Protein AF-A0A356NFK9-F1 (afdb_monomer)

Sequence (566 aa):
MHPDPRQSFTDQSNWTAARSSRLYGLDAWGQPYFSIGEQGHVMVRPRAEQGDCLDLVSLVQGLQARNLSLPLLIRFDDILEDRLARLHDAFGCAIAQYGYQGRYQGVFPIKCHQQRHVLEHVVRVGRRWNFGLEAGSKAELLIALALLDDPDALLVCNGYKDARYLETAILARRLGRRPLVVIEQAGEVDGLTACSRRLGMAPLMGVRAKLSVQGMGRWGSSSGDGAKFGLSAPDLLATVNTLREVGLLGELRLLHMHIGSQISDIAVLKEALQEMGQLYVQLAALGAPMGYLDVGGGLGVDYDGSCTATAASTNYSLQNYANDVVATIQECCQSRGVPMPTLVSESGRAVASHFSVLVFDVLSMGGVQEAAPAPQEGEPLLVRNLRELLATITPENLQEAWHDAVKFKDDALSAFRLGYLSLVDRGKAEQLYWACCRAIADHLAHQPQPIPADLQPITTALAATYYANFSIFRSAPDTWAIDQLFPVMPIHRLHESPQVLGTLADLTCDSDGKLNRFIDSGRHKSHLELHHLQPANSYWMGLFLAGAYQEIMGNLHNLFGRTNAV

Solvent-accessible surface area (backbone atoms only — not comparable to full-atom values): 29559 Å² total; per-residue (Å²): 132,83,83,69,101,70,78,57,91,73,68,75,91,74,46,36,32,72,53,43,31,60,73,70,29,33,77,47,42,27,56,72,36,39,48,66,37,94,83,7,29,33,28,38,15,42,48,30,94,85,36,69,76,42,54,50,56,63,49,51,54,56,39,40,77,70,75,46,64,75,32,33,35,44,56,35,66,50,28,36,51,45,36,51,48,53,55,52,49,27,40,49,51,26,32,62,73,71,65,52,86,40,52,75,41,44,27,42,33,38,84,34,52,76,53,63,70,60,46,53,47,50,46,63,68,25,50,87,59,34,34,19,37,26,16,60,35,63,68,46,41,54,52,45,66,73,65,61,78,59,59,79,18,45,33,40,37,43,60,82,73,53,65,68,44,50,45,51,40,32,53,40,37,75,73,54,42,43,37,33,44,36,42,36,49,64,75,51,54,59,53,50,48,53,44,18,63,76,70,73,49,72,50,41,26,24,39,25,49,43,46,86,57,63,34,68,68,98,34,19,66,46,18,18,92,79,21,92,58,32,22,46,73,70,43,45,53,48,41,52,50,52,28,48,75,73,72,47,31,80,36,34,26,32,43,33,37,49,48,29,63,50,46,17,45,60,67,63,50,50,56,43,42,47,55,49,24,49,51,51,50,51,45,41,73,74,64,28,69,44,56,35,38,29,58,28,38,19,59,39,55,45,42,31,34,45,57,30,66,39,92,43,14,15,54,61,51,71,52,54,53,26,35,51,55,47,52,44,40,46,53,44,20,60,81,70,76,45,82,60,39,34,39,28,37,29,40,27,52,51,33,30,16,71,24,23,36,40,35,28,38,50,80,49,75,47,68,80,61,46,68,64,70,82,90,63,90,86,61,54,69,54,43,46,52,40,52,54,48,51,76,65,71,44,89,89,44,47,70,60,51,48,54,49,40,54,48,42,43,54,51,41,54,48,35,36,76,72,67,76,40,53,73,67,53,43,50,48,30,54,19,26,38,38,27,37,47,47,55,47,50,57,50,53,65,73,46,96,62,81,80,54,79,91,55,51,59,50,65,61,71,66,34,28,38,33,35,28,49,49,49,42,52,32,60,39,27,50,38,73,77,68,66,48,57,45,41,68,47,66,36,50,61,31,39,52,71,56,79,36,50,24,30,41,30,31,71,54,95,49,86,76,30,51,52,51,62,32,61,43,70,76,49,70,35,60,53,44,80,33,64,82,86,48,96,92,52,89,48,45,36,34,39,35,56,46,40,34,41,16,77,80,66,29,41,59,65,92,67,46,69,84,66,51,71,87

Structure (mmCIF, N/CA/C/O backbone):
data_AF-A0A356NFK9-F1
#
_entry.id   AF-A0A356NFK9-F1
#
loop_
_atom_site.group_PDB
_atom_site.id
_atom_site.type_symbol
_atom_site.label_atom_id
_atom_site.label_alt_id
_atom_site.label_comp_id
_atom_site.label_asym_id
_atom_site.label_entity_id
_atom_site.label_seq_id
_atom_site.pdbx_PDB_ins_code
_atom_site.Cartn_x
_atom_site.Cartn_y
_atom_site.Cartn_z
_atom_site.occupancy
_atom_site.B_iso_or_equiv
_atom_site.auth_seq_id
_atom_site.auth_comp_id
_atom_site.auth_asym_id
_atom_site.auth_atom_id
_atom_site.pdbx_PDB_model_num
ATOM 1 N N . MET A 1 1 ? 19.912 -19.195 1.400 1.00 25.52 1 MET A N 1
ATOM 2 C CA . MET A 1 1 ? 20.812 -19.171 0.226 1.00 25.52 1 MET A CA 1
ATOM 3 C C . MET A 1 1 ? 20.330 -18.044 -0.665 1.00 25.52 1 MET A C 1
ATOM 5 O O . MET A 1 1 ? 19.266 -18.180 -1.248 1.00 25.52 1 MET A O 1
ATOM 9 N N . HIS A 1 2 ? 21.032 -16.911 -0.664 1.00 22.25 2 HIS A N 1
ATOM 10 C CA . HIS A 1 2 ? 20.700 -15.778 -1.528 1.00 22.25 2 HIS A CA 1
ATOM 11 C C . HIS A 1 2 ? 20.899 -16.180 -2.997 1.00 22.25 2 HIS A C 1
ATOM 13 O O . HIS A 1 2 ? 21.945 -16.763 -3.298 1.00 22.25 2 HIS A O 1
ATOM 19 N N . PRO A 1 3 ? 19.948 -15.906 -3.903 1.00 24.69 3 PRO A N 1
ATOM 20 C CA . PRO A 1 3 ? 20.233 -15.978 -5.323 1.00 24.69 3 PRO A CA 1
ATOM 21 C C . PRO A 1 3 ? 21.245 -14.881 -5.661 1.00 24.69 3 PRO A C 1
ATOM 23 O O . PRO A 1 3 ? 21.155 -13.745 -5.199 1.00 24.69 3 PRO A O 1
ATOM 26 N N . ASP A 1 4 ? 22.264 -15.275 -6.407 1.00 27.45 4 ASP A N 1
ATOM 27 C CA . ASP A 1 4 ? 23.335 -14.407 -6.859 1.00 27.45 4 ASP A CA 1
ATOM 28 C C . ASP A 1 4 ? 22.768 -13.377 -7.857 1.00 27.45 4 ASP A C 1
ATOM 30 O O . ASP A 1 4 ? 22.149 -13.808 -8.833 1.00 27.45 4 ASP A O 1
ATOM 34 N N . PRO A 1 5 ? 22.998 -12.055 -7.715 1.00 34.66 5 PRO A N 1
ATOM 35 C CA . PRO A 1 5 ? 22.634 -11.048 -8.729 1.00 34.66 5 PRO A CA 1
ATOM 36 C C . PRO A 1 5 ? 23.420 -11.198 -10.055 1.00 34.66 5 PRO A C 1
ATOM 38 O O . PRO A 1 5 ? 23.513 -10.265 -10.846 1.00 34.66 5 PRO A O 1
ATOM 41 N N . ARG A 1 6 ? 24.030 -12.369 -10.287 1.00 39.03 6 ARG A N 1
ATOM 42 C CA . ARG A 1 6 ? 25.048 -12.677 -11.299 1.00 39.03 6 ARG A CA 1
ATOM 43 C C . ARG A 1 6 ? 24.683 -13.875 -12.182 1.00 39.03 6 ARG A C 1
ATOM 45 O O . ARG A 1 6 ? 25.576 -14.580 -12.644 1.00 39.03 6 ARG A O 1
ATOM 52 N N . GLN A 1 7 ? 23.404 -14.130 -12.464 1.00 37.00 7 GLN A N 1
ATOM 53 C CA . GLN A 1 7 ? 23.113 -14.944 -13.650 1.00 37.00 7 GLN A CA 1
ATOM 54 C C . GLN A 1 7 ? 23.275 -14.061 -14.883 1.00 37.00 7 GLN A C 1
ATOM 56 O O . GLN A 1 7 ? 22.417 -13.249 -15.214 1.00 37.00 7 GLN A O 1
ATOM 61 N N . SER A 1 8 ? 24.442 -14.199 -15.508 1.00 38.53 8 SER A N 1
ATOM 62 C CA . SER A 1 8 ? 24.778 -13.611 -16.794 1.00 38.53 8 SER A CA 1
ATOM 63 C C . SER A 1 8 ? 23.668 -13.878 -17.816 1.00 38.53 8 SER A C 1
ATOM 65 O O . SER A 1 8 ? 23.086 -14.964 -17.856 1.00 38.53 8 SER A O 1
ATOM 67 N N . PHE A 1 9 ? 23.435 -12.907 -18.702 1.00 44.19 9 PHE A N 1
ATOM 68 C CA . PHE A 1 9 ? 22.536 -12.972 -19.867 1.00 44.19 9 PHE A CA 1
ATOM 69 C C . PHE A 1 9 ? 22.866 -14.104 -20.878 1.00 44.19 9 PHE A C 1
ATOM 71 O O . PHE A 1 9 ? 22.379 -14.105 -22.008 1.00 44.1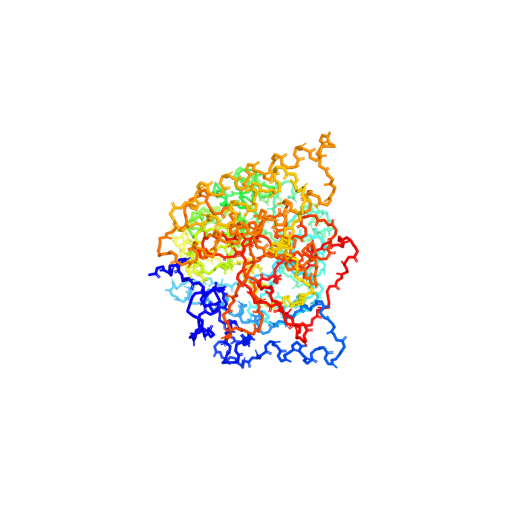9 9 PHE A O 1
ATOM 78 N N . THR A 1 10 ? 23.727 -15.058 -20.516 1.00 41.62 10 THR A N 1
ATOM 79 C CA . THR A 1 10 ? 24.400 -15.985 -21.430 1.00 41.62 10 THR A CA 1
ATOM 80 C C . THR A 1 10 ? 23.789 -17.384 -21.480 1.00 41.62 10 THR A C 1
ATOM 82 O O . THR A 1 10 ? 24.079 -18.118 -22.421 1.00 41.62 10 THR A O 1
ATOM 85 N N . ASP A 1 11 ? 22.900 -17.768 -20.557 1.00 47.31 11 ASP A N 1
ATOM 86 C CA . ASP A 1 11 ? 22.262 -19.095 -20.592 1.00 47.31 11 ASP A CA 1
ATOM 87 C C . ASP A 1 11 ? 20.924 -19.063 -21.358 1.00 47.31 11 ASP A C 1
ATOM 89 O O . ASP A 1 11 ? 19.837 -19.233 -20.804 1.00 47.31 11 ASP A O 1
ATOM 93 N N . GLN A 1 12 ? 21.025 -18.777 -22.661 1.00 54.56 12 GLN A N 1
ATOM 94 C CA . GLN A 1 12 ? 19.903 -18.527 -23.579 1.00 54.56 12 GLN A CA 1
ATOM 95 C C . GLN A 1 12 ? 19.080 -19.781 -23.921 1.00 54.56 12 GLN A C 1
ATOM 97 O O . GLN A 1 12 ? 17.927 -19.664 -24.325 1.00 54.56 12 GLN A O 1
ATOM 102 N N . SER A 1 13 ? 19.655 -20.980 -23.777 1.00 57.62 13 SER A N 1
ATOM 103 C CA . SER A 1 13 ? 19.051 -22.226 -24.283 1.00 57.62 13 SER A CA 1
ATOM 104 C C . SER A 1 13 ? 18.130 -22.949 -23.290 1.00 57.62 13 SER A C 1
ATOM 106 O O . SER A 1 13 ? 17.400 -23.845 -23.699 1.00 57.62 13 SER A O 1
ATOM 108 N N . ASN A 1 14 ? 18.117 -22.539 -22.013 1.00 79.38 14 ASN A N 1
ATOM 109 C CA . ASN A 1 14 ? 17.397 -23.220 -20.925 1.00 79.38 14 ASN A CA 1
ATOM 110 C C . ASN A 1 14 ? 16.544 -22.268 -20.058 1.00 79.38 14 ASN A C 1
ATOM 112 O O . ASN A 1 14 ? 16.341 -22.515 -18.861 1.00 79.38 14 ASN A O 1
ATOM 116 N N . TRP A 1 15 ? 16.062 -21.149 -20.613 1.00 89.38 15 TRP A N 1
ATOM 117 C CA . TRP A 1 15 ? 15.167 -20.264 -19.863 1.00 89.38 15 TRP A CA 1
ATOM 118 C C . TRP A 1 15 ? 13.815 -20.937 -19.599 1.00 89.38 15 TRP A C 1
ATOM 120 O O . TRP A 1 15 ? 13.290 -21.669 -20.431 1.00 89.38 15 TRP A O 1
ATOM 130 N N . THR A 1 16 ? 13.269 -20.731 -18.401 1.00 92.19 16 THR A N 1
ATOM 131 C CA . THR A 1 16 ? 12.028 -21.380 -17.954 1.00 92.19 16 THR A CA 1
ATOM 132 C C . THR A 1 16 ? 11.161 -20.400 -17.178 1.00 92.19 16 THR A C 1
ATOM 134 O O . THR A 1 16 ? 11.673 -19.465 -16.559 1.00 92.19 16 THR A O 1
ATOM 137 N N . ALA A 1 17 ? 9.858 -20.683 -17.112 1.00 93.06 17 ALA A N 1
ATOM 138 C CA . ALA A 1 17 ? 8.912 -19.963 -16.260 1.00 93.06 17 ALA A CA 1
ATOM 139 C C . ALA A 1 17 ? 9.404 -19.839 -14.803 1.00 93.06 17 ALA A C 1
ATOM 141 O O . ALA A 1 17 ? 9.300 -18.776 -14.202 1.00 93.06 17 ALA A O 1
ATOM 142 N N . ALA A 1 18 ? 10.035 -20.882 -14.254 1.00 92.94 18 ALA A N 1
ATOM 143 C CA . ALA A 1 18 ? 10.601 -20.858 -12.903 1.00 92.94 18 ALA A CA 1
ATOM 144 C C . ALA A 1 18 ? 11.805 -19.904 -12.746 1.00 92.94 18 ALA A C 1
ATOM 146 O O . ALA A 1 18 ? 12.081 -19.417 -11.649 1.00 92.94 18 ALA A O 1
ATOM 147 N N . ARG A 1 19 ? 12.573 -19.637 -13.812 1.00 93.69 19 ARG A N 1
ATOM 148 C CA . ARG A 1 19 ? 13.617 -18.595 -13.785 1.00 93.69 19 ARG A CA 1
ATOM 149 C C . ARG A 1 19 ? 12.985 -17.203 -13.794 1.00 93.69 19 ARG A C 1
ATOM 151 O O . ARG A 1 19 ? 13.362 -16.395 -12.954 1.00 93.69 19 ARG A O 1
ATOM 158 N N . SER A 1 20 ? 11.973 -16.966 -14.631 1.00 95.25 20 SER A N 1
ATOM 159 C CA . SER A 1 20 ? 11.206 -15.709 -14.626 1.00 95.25 20 SER A CA 1
ATOM 160 C C . SER A 1 20 ? 10.523 -15.441 -13.283 1.00 95.25 20 SER A C 1
ATOM 162 O O . SER A 1 20 ? 10.568 -14.319 -12.789 1.00 95.25 20 SER A O 1
ATOM 164 N N . SER A 1 21 ? 9.948 -16.471 -12.654 1.00 94.75 21 SER A N 1
ATOM 165 C CA . SER A 1 21 ? 9.284 -16.344 -11.349 1.00 94.75 21 SER A CA 1
ATOM 1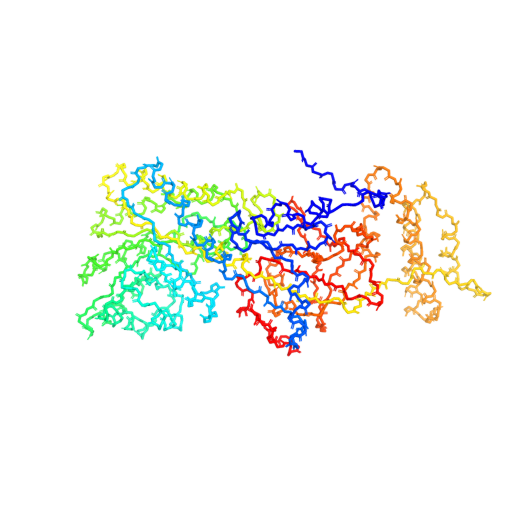66 C C . SER A 1 21 ? 10.249 -15.842 -10.275 1.00 94.75 21 SER A C 1
ATOM 168 O O . SER A 1 21 ? 9.942 -14.900 -9.548 1.00 94.75 21 SER A O 1
ATOM 170 N N . ARG A 1 22 ? 11.468 -16.397 -10.244 1.00 93.69 22 ARG A N 1
ATOM 171 C CA . ARG A 1 22 ? 12.539 -15.948 -9.342 1.00 93.69 22 ARG A CA 1
ATOM 172 C C . ARG A 1 22 ? 13.074 -14.567 -9.701 1.00 93.69 22 ARG A C 1
ATOM 174 O O . ARG A 1 22 ? 13.306 -13.771 -8.799 1.00 93.69 22 ARG A O 1
ATOM 181 N N . LEU A 1 23 ? 13.251 -14.278 -10.991 1.00 93.12 23 LEU A N 1
ATOM 182 C CA . LEU A 1 23 ? 13.762 -12.993 -11.474 1.00 93.12 23 LEU A CA 1
ATOM 183 C C . LEU A 1 23 ? 12.864 -11.822 -11.056 1.00 93.12 23 LEU A C 1
ATOM 185 O O . LEU A 1 23 ? 13.360 -10.803 -10.583 1.00 93.12 23 LEU A O 1
ATOM 189 N N . TYR A 1 24 ? 11.549 -11.980 -11.215 1.00 95.25 24 TYR A N 1
ATOM 190 C CA . TYR A 1 24 ? 10.570 -10.952 -10.861 1.00 95.25 24 TYR A CA 1
ATOM 191 C C . TYR A 1 24 ? 10.070 -11.067 -9.413 1.00 95.25 24 TYR A C 1
ATOM 193 O O . TYR A 1 24 ? 9.197 -10.304 -9.013 1.00 95.25 24 TYR A O 1
ATOM 201 N N . GLY A 1 25 ? 10.598 -12.007 -8.620 1.00 94.06 25 GLY A N 1
ATOM 202 C CA . GLY A 1 25 ? 10.227 -12.214 -7.214 1.00 94.06 25 GLY A CA 1
ATOM 203 C C . GLY A 1 25 ? 8.825 -12.793 -6.985 1.00 94.06 25 GLY A C 1
ATOM 204 O O . GLY A 1 25 ? 8.361 -12.821 -5.847 1.00 94.06 25 GLY A O 1
ATOM 205 N N . LEU A 1 26 ? 8.145 -13.262 -8.036 1.00 94.94 26 LEU A N 1
ATOM 206 C CA . LEU A 1 26 ? 6.757 -13.731 -7.978 1.00 94.94 26 LEU A CA 1
ATOM 207 C C . LEU A 1 26 ? 6.577 -14.921 -7.021 1.00 94.94 26 LEU A C 1
ATOM 209 O O . LEU A 1 26 ? 5.537 -15.040 -6.378 1.00 94.94 26 LEU A O 1
ATOM 213 N N . ASP A 1 27 ? 7.605 -15.761 -6.863 1.00 92.56 27 ASP A N 1
ATOM 214 C CA . ASP A 1 27 ? 7.605 -16.868 -5.892 1.00 92.56 27 ASP A CA 1
ATOM 215 C C . ASP A 1 27 ? 7.478 -16.396 -4.434 1.00 92.56 27 ASP A C 1
ATOM 217 O O . ASP A 1 27 ? 7.099 -17.186 -3.570 1.00 92.56 27 ASP A O 1
ATOM 221 N N . ALA A 1 28 ? 7.795 -15.129 -4.159 1.00 93.00 28 ALA A N 1
ATOM 222 C CA . ALA A 1 28 ? 7.757 -14.548 -2.828 1.00 93.00 28 ALA A CA 1
ATOM 223 C C . ALA A 1 28 ? 6.535 -13.637 -2.632 1.00 93.00 28 ALA A C 1
ATOM 225 O O . ALA A 1 28 ? 5.626 -14.000 -1.890 1.00 93.00 28 ALA A O 1
ATOM 226 N N . TRP A 1 29 ? 6.460 -12.495 -3.326 1.00 95.31 29 TRP A N 1
ATOM 227 C CA . TRP A 1 29 ? 5.351 -11.539 -3.148 1.00 95.31 29 TRP A CA 1
ATOM 228 C C . TRP A 1 29 ? 4.051 -11.980 -3.838 1.00 95.31 29 TRP A C 1
ATOM 230 O O . TRP A 1 29 ? 2.971 -11.497 -3.501 1.00 95.31 29 TRP A O 1
ATOM 240 N N . GLY A 1 30 ? 4.134 -12.867 -4.835 1.00 93.75 30 GLY A N 1
ATOM 241 C CA . GLY A 1 30 ? 2.978 -13.292 -5.624 1.00 93.75 30 GLY A CA 1
ATOM 242 C C . GLY A 1 30 ? 2.097 -14.312 -4.908 1.00 93.75 30 GLY A C 1
ATOM 243 O O . GLY A 1 30 ? 0.904 -14.406 -5.196 1.00 93.75 30 GLY A O 1
ATOM 244 N N . GLN A 1 31 ? 2.655 -15.069 -3.963 1.00 90.12 31 GLN A N 1
ATOM 245 C CA . GLN A 1 31 ? 1.937 -16.146 -3.292 1.00 90.12 31 GLN A CA 1
ATOM 246 C C . GLN A 1 31 ? 0.861 -15.616 -2.326 1.00 90.12 31 GLN A C 1
ATOM 248 O O . GLN A 1 31 ? 1.078 -14.620 -1.635 1.00 90.12 31 GLN A O 1
ATOM 253 N N . PRO A 1 32 ? -0.297 -16.295 -2.217 1.00 94.00 32 PRO A N 1
ATOM 254 C CA . PRO A 1 32 ? -0.702 -17.502 -2.952 1.00 94.00 32 PRO A CA 1
ATOM 255 C C . PRO A 1 32 ? -1.445 -17.223 -4.279 1.00 94.00 32 PRO A C 1
ATOM 257 O O . PRO A 1 32 ? -1.924 -18.153 -4.928 1.00 94.00 32 PRO A O 1
ATOM 260 N N . TYR A 1 33 ? -1.606 -15.957 -4.675 1.00 97.00 33 TYR A N 1
ATOM 261 C CA . TYR A 1 33 ? -2.559 -15.565 -5.723 1.00 97.00 33 TYR A CA 1
ATOM 262 C C . TYR A 1 33 ? -1.986 -15.572 -7.135 1.00 97.00 33 TYR A C 1
ATOM 264 O O . TYR A 1 33 ? -2.729 -15.791 -8.086 1.00 97.00 33 TYR A O 1
ATOM 272 N N . PHE A 1 34 ? -0.693 -15.317 -7.295 1.00 97.56 34 PHE A N 1
ATOM 273 C CA . PHE A 1 34 ? -0.059 -15.122 -8.591 1.00 97.56 34 PHE A CA 1
ATOM 274 C C . PHE A 1 34 ? 1.057 -16.143 -8.804 1.00 97.56 34 PHE A C 1
ATOM 276 O O . PHE A 1 34 ? 1.845 -16.439 -7.911 1.00 97.56 34 PHE A O 1
ATOM 283 N N . SER A 1 35 ? 1.115 -16.702 -10.009 1.00 96.56 35 SER A N 1
ATOM 284 C CA . SER A 1 35 ? 2.150 -17.658 -10.420 1.00 96.56 35 SER A CA 1
ATOM 285 C C . SER A 1 35 ? 2.370 -17.582 -11.930 1.00 96.56 35 SER A C 1
ATOM 287 O O . SER A 1 35 ? 1.645 -16.866 -12.617 1.00 96.56 35 SER A O 1
ATOM 289 N N . ILE A 1 36 ? 3.344 -18.318 -12.463 1.00 96.94 36 ILE A N 1
ATOM 290 C CA . ILE A 1 36 ? 3.564 -18.429 -13.911 1.00 96.94 36 ILE A CA 1
ATOM 291 C C . ILE A 1 36 ? 3.142 -19.825 -14.365 1.00 96.94 36 ILE A C 1
ATOM 293 O O . ILE A 1 36 ? 3.560 -20.825 -13.782 1.00 96.94 36 ILE A O 1
ATOM 297 N N . GLY A 1 37 ? 2.299 -19.888 -15.393 1.00 93.69 37 GLY A N 1
ATOM 298 C CA . GLY A 1 37 ? 1.859 -21.134 -16.016 1.00 93.69 37 GLY A CA 1
ATOM 299 C C . GLY A 1 37 ? 2.883 -21.686 -17.007 1.00 93.69 37 GLY A C 1
ATOM 300 O O . GLY A 1 37 ? 3.854 -21.022 -17.368 1.00 93.69 37 GLY A O 1
ATOM 301 N N . GLU A 1 38 ? 2.638 -22.893 -17.512 1.00 89.69 38 GLU A N 1
ATOM 302 C CA . GLU A 1 38 ? 3.553 -23.579 -18.441 1.00 89.69 38 GLU A CA 1
ATOM 303 C C . GLU A 1 38 ? 3.767 -22.820 -19.761 1.00 89.69 38 GLU A C 1
ATOM 305 O O . GLU A 1 38 ? 4.843 -22.890 -20.347 1.00 89.69 38 GLU A O 1
ATOM 310 N N . GLN A 1 39 ? 2.781 -22.028 -20.197 1.00 92.75 39 GLN A N 1
ATOM 311 C CA . GLN A 1 39 ? 2.874 -21.184 -21.397 1.00 92.75 39 GLN A CA 1
ATOM 312 C C . GLN A 1 39 ? 3.711 -19.905 -21.178 1.00 92.75 39 GLN A C 1
ATOM 314 O O . GLN A 1 39 ? 3.928 -19.121 -22.101 1.00 92.75 39 GLN A O 1
ATOM 319 N N . GLY A 1 40 ? 4.198 -19.659 -19.957 1.00 95.62 40 GLY A N 1
ATOM 320 C CA . GLY A 1 40 ? 4.868 -18.407 -19.607 1.00 95.62 40 GLY A CA 1
ATOM 321 C C . GLY A 1 40 ? 3.901 -17.225 -19.486 1.00 95.62 40 GLY A C 1
ATOM 322 O O . GLY A 1 40 ? 4.297 -16.087 -19.733 1.00 95.62 40 GLY A O 1
ATOM 323 N N . HIS A 1 41 ? 2.640 -17.492 -19.141 1.00 98.00 41 HIS A N 1
ATOM 324 C CA . HIS A 1 41 ? 1.632 -16.486 -18.803 1.00 98.00 41 HIS A CA 1
ATOM 325 C C . HIS A 1 41 ? 1.502 -16.357 -17.286 1.00 98.00 41 HIS A C 1
ATOM 327 O O . HIS A 1 41 ? 1.675 -17.340 -16.559 1.00 98.00 41 HIS A O 1
ATOM 333 N N . VAL A 1 42 ? 1.167 -15.160 -16.807 1.00 98.25 42 VAL A N 1
ATOM 334 C CA . VAL A 1 42 ? 0.764 -14.971 -15.412 1.00 98.25 42 VAL A CA 1
ATOM 335 C C . VAL A 1 42 ? -0.588 -15.636 -15.187 1.00 98.25 42 VAL A C 1
ATOM 337 O O . VAL A 1 42 ? -1.559 -15.393 -15.903 1.00 98.25 42 VAL A O 1
ATOM 340 N N . MET A 1 43 ? -0.637 -16.455 -14.149 1.00 97.69 43 MET A N 1
ATOM 341 C CA . MET A 1 43 ? -1.819 -17.155 -13.690 1.00 97.69 43 MET A CA 1
ATOM 342 C C . MET A 1 43 ? -2.291 -16.556 -12.369 1.00 97.69 43 MET A C 1
ATOM 344 O O . MET A 1 43 ? -1.478 -16.326 -11.470 1.00 97.69 43 MET A O 1
ATOM 348 N N . VAL A 1 44 ? -3.600 -16.358 -12.238 1.00 97.62 44 VAL A N 1
ATOM 349 C CA . VAL A 1 44 ? -4.256 -15.831 -11.040 1.00 97.62 44 VAL A CA 1
ATOM 350 C C . VAL A 1 44 ? -5.084 -16.937 -10.391 1.00 97.62 44 VAL A C 1
ATOM 352 O O . VAL A 1 44 ? -5.881 -17.587 -11.063 1.00 97.62 44 VAL A O 1
ATOM 355 N N . ARG A 1 45 ? -4.924 -17.140 -9.083 1.00 96.62 45 ARG A N 1
ATOM 356 C CA . ARG A 1 45 ? -5.730 -18.036 -8.243 1.00 96.62 45 ARG A CA 1
ATOM 357 C C . ARG A 1 45 ? -6.507 -17.207 -7.226 1.00 96.62 45 ARG A C 1
ATOM 359 O O . ARG A 1 45 ? -6.009 -16.986 -6.123 1.00 96.62 45 ARG A O 1
ATOM 366 N N . PRO A 1 46 ? -7.715 -16.724 -7.562 1.00 93.25 46 PRO A N 1
ATOM 367 C CA . PRO A 1 46 ? -8.410 -15.771 -6.708 1.00 93.25 46 PRO A CA 1
ATOM 368 C C . PRO A 1 46 ? -8.753 -16.312 -5.311 1.00 93.25 46 PRO A C 1
ATOM 370 O O . PRO A 1 46 ? -8.719 -15.563 -4.345 1.00 93.25 46 PRO A O 1
ATOM 373 N N . ARG A 1 47 ? -8.998 -17.625 -5.184 1.00 91.88 47 ARG A N 1
ATOM 374 C CA . ARG A 1 47 ? -9.241 -18.320 -3.900 1.00 91.88 47 ARG A CA 1
ATOM 375 C C . ARG A 1 47 ? -8.028 -19.111 -3.402 1.00 91.88 47 ARG A C 1
ATOM 377 O O . ARG A 1 47 ? -8.182 -20.157 -2.771 1.00 91.88 47 ARG A O 1
ATOM 384 N N . ALA A 1 48 ? -6.829 -18.639 -3.745 1.00 91.06 48 ALA A N 1
ATOM 385 C CA . ALA A 1 48 ? -5.564 -19.219 -3.312 1.00 91.06 48 ALA A CA 1
ATOM 386 C C . ALA A 1 48 ? -5.480 -20.744 -3.569 1.00 91.06 48 ALA A C 1
ATOM 388 O O . ALA A 1 48 ? -5.727 -21.191 -4.689 1.00 91.06 48 ALA A O 1
ATOM 389 N N . GLU A 1 49 ? -5.127 -21.552 -2.563 1.00 84.12 49 GLU A N 1
ATOM 390 C CA . GLU A 1 49 ? -4.861 -22.992 -2.704 1.00 84.12 49 GLU A CA 1
ATOM 391 C C . GLU A 1 49 ? -6.110 -23.826 -3.040 1.00 84.12 49 GLU A C 1
ATOM 393 O O . GLU A 1 49 ? -5.985 -24.942 -3.539 1.00 84.12 49 GLU A O 1
ATOM 398 N N . GLN A 1 50 ? -7.310 -23.304 -2.772 1.00 77.19 50 GLN A N 1
ATOM 399 C CA . GLN A 1 50 ? -8.582 -24.010 -2.979 1.00 77.19 50 GLN A CA 1
ATOM 400 C C . GLN A 1 50 ? -9.292 -23.600 -4.279 1.00 77.19 50 GLN A C 1
ATOM 402 O O . GLN A 1 50 ? -10.376 -24.104 -4.577 1.00 77.19 50 GLN A O 1
ATOM 407 N N . GLY A 1 51 ? -8.721 -22.648 -5.021 1.00 78.00 51 GLY A N 1
ATOM 408 C CA . GLY A 1 51 ? -9.358 -22.008 -6.165 1.00 78.00 51 GLY A CA 1
ATOM 409 C C . GLY A 1 51 ? -8.944 -22.551 -7.524 1.00 78.00 51 GLY A C 1
ATOM 410 O O . GLY A 1 51 ? -7.840 -23.067 -7.710 1.00 78.00 51 GLY A O 1
ATOM 411 N N . ASP A 1 52 ? -9.818 -22.319 -8.503 1.00 88.19 52 ASP A N 1
ATOM 412 C CA . ASP A 1 52 ? -9.464 -22.436 -9.911 1.00 88.19 52 ASP A CA 1
ATOM 413 C C . ASP A 1 52 ? -8.380 -21.417 -10.285 1.00 88.19 52 ASP A C 1
ATOM 415 O O . ASP A 1 52 ? -8.236 -20.343 -9.692 1.00 88.19 52 ASP A O 1
ATOM 419 N N . CYS A 1 53 ? -7.613 -21.780 -11.304 1.00 93.06 53 CYS A N 1
ATOM 420 C CA . CYS A 1 53 ? -6.520 -20.985 -11.828 1.00 93.06 53 CYS A CA 1
ATOM 421 C C . CYS A 1 53 ? -6.944 -20.364 -13.161 1.00 93.06 53 CYS A C 1
ATOM 423 O O . CYS A 1 53 ? -7.383 -21.076 -14.064 1.00 93.06 53 CYS A O 1
ATOM 425 N N . LEU A 1 54 ? -6.800 -19.050 -13.292 1.00 95.31 54 LEU A N 1
ATOM 426 C CA . LEU A 1 54 ? -7.159 -18.293 -14.485 1.00 95.31 54 LEU A CA 1
ATOM 427 C C . LEU A 1 54 ? -5.905 -17.731 -15.157 1.00 95.31 54 LEU A C 1
ATOM 429 O O . LEU A 1 54 ? -5.038 -17.165 -14.500 1.00 95.31 54 LEU A O 1
ATOM 433 N N . ASP A 1 55 ? -5.824 -17.870 -16.477 1.00 97.50 55 ASP A N 1
ATOM 434 C CA . ASP A 1 55 ? -4.789 -17.235 -17.292 1.00 97.50 55 ASP A CA 1
ATOM 435 C C . ASP A 1 55 ? -5.129 -15.750 -17.511 1.00 97.50 55 ASP A C 1
ATOM 437 O O . ASP A 1 55 ? -6.152 -15.411 -18.119 1.00 97.50 55 ASP A O 1
ATOM 441 N N . LEU A 1 56 ? -4.262 -14.859 -17.018 1.00 97.81 56 LEU A N 1
ATOM 442 C CA . LEU A 1 56 ? -4.447 -13.411 -17.103 1.00 97.81 56 LEU A CA 1
ATOM 443 C C . LEU A 1 56 ? -4.405 -12.899 -18.550 1.00 97.81 56 LEU A C 1
ATOM 445 O O . LEU A 1 56 ? -5.144 -11.980 -18.895 1.00 97.81 56 LEU A O 1
ATOM 449 N N . VAL A 1 57 ? -3.582 -13.501 -19.409 1.00 97.75 57 VAL A N 1
ATOM 450 C CA . VAL A 1 57 ? -3.459 -13.136 -20.830 1.00 97.75 57 VAL A CA 1
ATOM 451 C C . VAL A 1 57 ? -4.756 -13.473 -21.554 1.00 97.75 57 VAL A C 1
ATOM 453 O O . VAL A 1 57 ? -5.313 -12.627 -22.257 1.00 97.75 57 VAL A O 1
ATOM 456 N N . SER A 1 58 ? -5.282 -14.676 -21.313 1.00 97.44 58 SER A N 1
ATOM 457 C CA . SER A 1 58 ? -6.567 -15.120 -21.863 1.00 97.44 58 SER A CA 1
ATOM 458 C C . SER A 1 58 ? -7.728 -14.226 -21.399 1.00 97.44 58 SER A C 1
ATOM 460 O O . SER A 1 58 ? -8.609 -13.882 -22.190 1.00 97.44 58 SER A O 1
ATOM 462 N N . LEU A 1 59 ? -7.718 -13.787 -20.134 1.00 97.19 59 LEU A N 1
ATOM 463 C CA . LEU A 1 59 ? -8.705 -12.837 -19.611 1.00 97.19 59 LEU A CA 1
ATOM 464 C C . LEU A 1 59 ? -8.611 -11.469 -20.298 1.00 97.19 59 LEU A C 1
ATOM 466 O O . LEU A 1 59 ? -9.634 -10.944 -20.736 1.00 97.19 59 LEU A O 1
ATOM 470 N N . VAL A 1 60 ? -7.407 -10.906 -20.438 1.00 97.38 60 VAL A N 1
ATOM 471 C CA . VAL A 1 60 ? -7.190 -9.616 -21.117 1.00 97.38 60 VAL A CA 1
ATOM 472 C C . VAL A 1 60 ? -7.666 -9.680 -22.569 1.00 97.38 60 VAL A C 1
ATOM 474 O O . VAL A 1 60 ? -8.408 -8.799 -23.003 1.00 97.38 60 VAL A O 1
ATOM 477 N N . GLN A 1 61 ? -7.341 -10.753 -23.294 1.00 96.94 61 GLN A N 1
ATOM 478 C CA . GLN A 1 61 ? -7.834 -10.983 -24.657 1.00 96.94 61 GLN A CA 1
ATOM 479 C C . GLN A 1 61 ? -9.367 -11.047 -24.708 1.00 96.94 61 GLN A C 1
ATOM 481 O O . GLN A 1 61 ? -9.992 -10.418 -25.565 1.00 96.94 61 GLN A O 1
ATOM 486 N N . GLY A 1 62 ? -9.992 -11.757 -23.763 1.00 97.31 62 GLY A N 1
ATOM 487 C CA . GLY A 1 62 ? -11.448 -11.838 -23.649 1.00 97.31 62 GLY A CA 1
ATOM 488 C C . GLY A 1 62 ? -12.116 -10.489 -23.354 1.00 97.31 62 GLY A C 1
ATOM 489 O O . GLY A 1 62 ? -13.200 -10.217 -23.873 1.00 97.31 62 GLY A O 1
ATOM 490 N N . LEU A 1 63 ? -11.478 -9.625 -22.560 1.00 96.56 63 LEU A N 1
ATOM 491 C CA . LEU A 1 63 ? -11.951 -8.266 -22.274 1.00 96.56 63 LEU A CA 1
ATOM 492 C C . LEU A 1 63 ? -11.787 -7.344 -23.492 1.00 96.56 63 LEU A C 1
ATOM 494 O O . LEU A 1 63 ? -12.722 -6.620 -23.838 1.00 96.56 63 LEU A O 1
ATOM 498 N N . GLN A 1 64 ? -10.661 -7.425 -24.203 1.00 95.19 64 GLN A N 1
ATOM 499 C CA . GLN A 1 64 ? -10.448 -6.686 -25.452 1.00 95.19 64 GLN A CA 1
ATOM 500 C C . GLN A 1 64 ? -11.458 -7.079 -26.535 1.00 95.19 64 GLN A C 1
ATOM 502 O O . GLN A 1 64 ? -12.005 -6.204 -27.205 1.00 95.19 64 GLN A O 1
ATOM 507 N N . ALA A 1 65 ? -11.802 -8.367 -26.645 1.00 96.44 65 ALA A N 1
ATOM 508 C CA . ALA A 1 65 ? -12.859 -8.845 -27.541 1.00 96.44 65 ALA A CA 1
ATOM 509 C C . ALA A 1 65 ? -14.253 -8.273 -27.200 1.00 96.44 65 ALA A C 1
ATOM 511 O O . ALA A 1 65 ? -15.152 -8.280 -28.040 1.00 96.44 65 ALA A O 1
ATOM 512 N N . ARG A 1 66 ? -14.438 -7.743 -25.983 1.00 95.62 66 ARG A N 1
ATOM 513 C CA . ARG A 1 66 ? -15.639 -7.018 -25.533 1.00 95.62 66 ARG A CA 1
ATOM 514 C C . ARG A 1 66 ? -15.490 -5.494 -25.646 1.00 95.62 66 ARG A C 1
ATOM 516 O O . ARG A 1 66 ? -16.261 -4.765 -25.028 1.00 95.62 66 ARG A O 1
ATOM 523 N N . ASN A 1 67 ? -14.531 -5.014 -26.442 1.00 93.88 67 ASN A N 1
ATOM 524 C CA . ASN A 1 67 ? -14.206 -3.599 -26.658 1.00 93.88 67 ASN A CA 1
ATOM 525 C C . ASN A 1 67 ? -13.696 -2.857 -25.409 1.00 93.88 67 ASN A C 1
ATOM 527 O O . ASN A 1 67 ? -13.855 -1.640 -25.307 1.00 93.88 67 ASN A O 1
ATOM 531 N N . LEU A 1 68 ? -13.067 -3.563 -24.465 1.00 94.81 68 LEU A N 1
ATOM 532 C CA . LEU A 1 68 ? -12.358 -2.939 -23.347 1.00 94.81 68 LEU A CA 1
ATOM 533 C C . LEU A 1 68 ? -10.870 -2.823 -23.686 1.00 94.81 68 LEU A C 1
ATOM 535 O O . LEU A 1 68 ? -10.145 -3.815 -23.706 1.00 94.81 68 LEU A O 1
ATOM 539 N N . 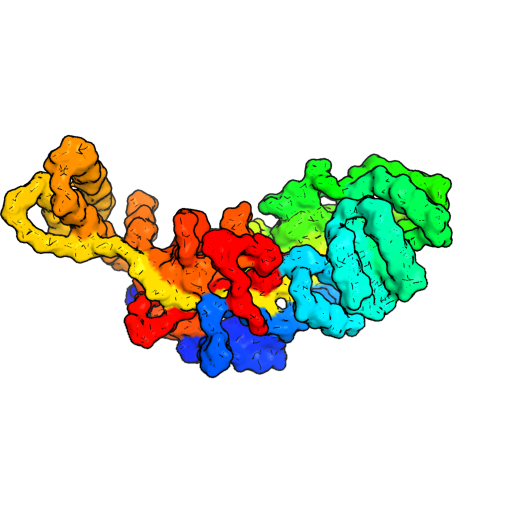SER A 1 69 ? -10.417 -1.607 -23.983 1.00 93.06 69 SER A N 1
ATOM 540 C CA . SER A 1 69 ? -9.019 -1.325 -24.318 1.00 93.06 69 SER A CA 1
ATOM 541 C C . SER A 1 69 ? -8.149 -1.158 -23.072 1.00 93.06 69 SER A C 1
ATOM 543 O O . SER A 1 69 ? -8.629 -0.705 -22.030 1.00 93.06 69 SER A O 1
ATOM 545 N N . LEU A 1 70 ? -6.858 -1.464 -23.224 1.00 95.50 70 LEU A N 1
ATOM 546 C CA . LEU A 1 70 ? -5.823 -1.138 -22.245 1.00 95.50 70 LEU A CA 1
ATOM 547 C C . LEU A 1 70 ? -5.598 0.389 -22.179 1.00 95.50 70 LEU A C 1
ATOM 549 O O . LEU A 1 70 ? -5.811 1.069 -23.189 1.00 95.50 70 LEU A O 1
ATOM 553 N N . PRO A 1 71 ? -5.179 0.936 -21.022 1.00 96.56 71 PRO A N 1
ATOM 554 C CA . PRO A 1 71 ? -4.938 0.245 -19.749 1.00 96.56 71 PRO A CA 1
ATOM 555 C C . PRO A 1 71 ? -6.230 -0.253 -19.072 1.00 96.56 71 PRO A C 1
ATOM 557 O O . PRO A 1 71 ? -7.277 0.390 -19.155 1.00 96.56 71 PRO A O 1
ATOM 560 N N . LEU A 1 72 ? -6.145 -1.400 -18.387 1.00 96.69 72 LEU A N 1
ATOM 561 C CA . LEU A 1 72 ? -7.246 -2.039 -17.655 1.00 96.69 72 LEU A CA 1
ATOM 562 C C . LEU A 1 72 ? -6.852 -2.307 -16.206 1.00 96.69 72 LEU A C 1
ATOM 564 O O . LEU A 1 72 ? -5.805 -2.889 -15.942 1.00 96.69 72 LEU A O 1
ATOM 568 N N . LEU A 1 73 ? -7.722 -1.944 -15.269 1.00 97.00 73 LEU A N 1
ATOM 569 C CA . LEU A 1 73 ? -7.615 -2.349 -13.876 1.00 97.00 73 LEU A CA 1
ATOM 570 C C . LEU A 1 73 ? -8.556 -3.528 -13.619 1.00 97.00 73 LEU A C 1
ATOM 572 O O . LEU A 1 73 ? -9.773 -3.374 -13.660 1.00 97.00 73 LEU A O 1
ATOM 576 N N . ILE A 1 74 ? -7.996 -4.702 -13.358 1.00 97.44 74 ILE A N 1
ATOM 577 C CA . ILE A 1 74 ? -8.764 -5.930 -13.136 1.00 97.44 74 ILE A CA 1
ATOM 578 C C . ILE A 1 74 ? -8.832 -6.193 -11.637 1.00 97.44 74 ILE A C 1
ATOM 580 O O . ILE A 1 74 ? -7.789 -6.232 -10.980 1.00 97.44 74 ILE A O 1
ATOM 584 N N . ARG A 1 75 ? -10.042 -6.375 -11.101 1.00 96.62 75 ARG A N 1
ATOM 585 C CA . ARG A 1 75 ? -10.277 -6.706 -9.694 1.00 96.62 75 ARG A CA 1
ATOM 586 C C . ARG A 1 75 ? -10.717 -8.154 -9.535 1.00 96.62 75 ARG A C 1
ATOM 588 O O . ARG A 1 75 ? -11.563 -8.666 -10.259 1.00 96.62 75 ARG A O 1
ATOM 595 N N . PHE A 1 76 ? -10.153 -8.801 -8.530 1.00 96.50 76 PHE A N 1
ATOM 596 C CA . PHE A 1 76 ? -10.428 -10.171 -8.144 1.00 96.50 76 PHE A CA 1
ATOM 597 C C . PHE A 1 76 ? -11.085 -10.156 -6.768 1.00 96.50 76 PHE A C 1
ATOM 599 O O . PHE A 1 76 ? -10.429 -10.296 -5.740 1.00 96.50 76 PHE A O 1
ATOM 606 N N . ASP A 1 77 ? -12.399 -9.970 -6.761 1.00 95.44 77 ASP A N 1
ATOM 607 C CA . ASP A 1 77 ? -13.237 -9.952 -5.560 1.00 95.44 77 ASP A CA 1
ATOM 608 C C . ASP A 1 77 ? -12.992 -11.166 -4.635 1.00 95.44 77 ASP A C 1
ATOM 610 O O . ASP A 1 77 ? -12.906 -11.014 -3.420 1.00 95.44 77 ASP A O 1
ATOM 614 N N . ASP A 1 78 ? -12.781 -12.361 -5.197 1.00 96.00 78 ASP A N 1
ATOM 615 C CA . ASP A 1 78 ? -12.454 -13.565 -4.419 1.00 96.00 78 ASP A CA 1
ATOM 616 C C . ASP A 1 78 ? -11.114 -13.449 -3.652 1.00 96.00 78 ASP A C 1
ATOM 618 O O . ASP A 1 78 ? -10.997 -14.004 -2.560 1.00 96.00 78 ASP A O 1
ATOM 622 N N . ILE A 1 79 ? -10.121 -12.697 -4.164 1.00 97.25 79 ILE A N 1
ATOM 623 C CA . ILE A 1 79 ? -8.869 -12.421 -3.427 1.00 97.25 79 ILE A CA 1
ATOM 624 C C . ILE A 1 79 ? -9.186 -11.568 -2.207 1.00 97.25 79 ILE A C 1
ATOM 626 O O . ILE A 1 79 ? -8.682 -11.828 -1.118 1.00 97.25 79 ILE A O 1
ATOM 630 N N . LEU A 1 80 ? -10.025 -10.544 -2.371 1.00 95.75 80 LEU A N 1
ATOM 631 C CA . LEU A 1 80 ? -10.433 -9.678 -1.269 1.00 95.75 80 LEU A CA 1
ATOM 632 C C . LEU A 1 80 ? -11.149 -10.478 -0.170 1.00 95.75 80 LEU A C 1
ATOM 634 O O . LEU A 1 80 ? -10.861 -10.295 1.015 1.00 95.75 80 LEU A O 1
ATOM 638 N N . GLU A 1 81 ? -12.037 -11.394 -0.562 1.00 96.44 81 GLU A N 1
ATOM 639 C CA . GLU A 1 81 ? -12.703 -12.330 0.347 1.00 96.44 81 GLU A CA 1
ATOM 640 C C . GLU A 1 81 ? -11.709 -13.252 1.072 1.00 96.44 81 GLU A C 1
ATOM 642 O O . GLU A 1 81 ? -11.767 -13.358 2.300 1.00 96.44 81 GLU A O 1
ATOM 647 N N . ASP A 1 82 ? -10.775 -13.876 0.351 1.00 96.75 82 ASP A N 1
ATOM 648 C CA . ASP A 1 82 ? -9.748 -14.743 0.940 1.00 96.75 82 ASP A CA 1
ATOM 649 C C . ASP A 1 82 ? -8.839 -13.966 1.912 1.00 96.75 82 ASP A C 1
ATOM 651 O O . ASP A 1 82 ? -8.536 -14.452 3.003 1.00 96.75 82 ASP A O 1
ATOM 655 N N . ARG A 1 83 ? -8.478 -12.712 1.604 1.00 96.81 83 ARG A N 1
ATOM 656 C CA . ARG A 1 83 ? -7.712 -11.852 2.525 1.00 96.81 83 ARG A CA 1
ATOM 657 C C . ARG A 1 83 ? -8.464 -11.550 3.818 1.00 96.81 83 ARG A C 1
ATOM 659 O O . ARG A 1 83 ? -7.844 -11.550 4.883 1.00 96.81 83 ARG A O 1
ATOM 666 N N . LEU A 1 84 ? -9.773 -11.299 3.744 1.00 96.88 84 LEU A N 1
ATOM 667 C CA . LEU A 1 84 ? -10.615 -11.119 4.931 1.00 96.88 84 LEU A CA 1
ATOM 668 C C . LEU A 1 84 ? -10.685 -12.409 5.762 1.00 96.88 84 LEU A C 1
ATOM 670 O O . LEU A 1 84 ? -10.537 -12.346 6.983 1.00 96.88 84 LEU A O 1
ATOM 674 N N . ALA A 1 85 ? -10.853 -13.562 5.106 1.00 96.81 85 ALA A N 1
ATOM 675 C CA . ALA A 1 85 ? -10.872 -14.867 5.766 1.00 96.81 85 ALA A CA 1
ATOM 676 C C . ALA A 1 85 ? -9.557 -15.143 6.498 1.00 96.81 85 ALA A C 1
ATOM 678 O O . ALA A 1 85 ? -9.568 -15.360 7.705 1.00 96.81 85 ALA A O 1
ATOM 679 N N . ARG A 1 86 ? -8.413 -15.008 5.815 1.00 96.75 86 ARG A N 1
ATOM 680 C CA . ARG A 1 86 ? -7.084 -15.225 6.408 1.00 96.75 86 ARG A CA 1
ATOM 681 C C . ARG A 1 86 ? -6.809 -14.323 7.602 1.00 96.75 86 ARG A C 1
ATOM 683 O O . ARG A 1 86 ? -6.187 -14.766 8.564 1.00 96.75 86 ARG A O 1
ATOM 690 N N . LEU A 1 87 ? -7.243 -13.063 7.545 1.00 97.88 87 LEU A N 1
ATOM 691 C CA . LEU A 1 87 ? -7.116 -12.140 8.671 1.00 97.88 87 LEU A CA 1
ATOM 692 C C . LEU A 1 87 ? -7.889 -12.663 9.885 1.00 97.88 87 LEU A C 1
ATOM 694 O O . LEU A 1 87 ? -7.329 -12.739 10.977 1.00 97.88 87 LEU A O 1
ATOM 698 N N . HIS A 1 88 ? -9.145 -13.064 9.693 1.00 97.75 88 HIS A N 1
ATOM 699 C CA . HIS A 1 88 ? -9.950 -13.610 10.779 1.00 97.75 88 HIS A CA 1
ATOM 700 C C . HIS A 1 88 ? -9.400 -14.945 11.296 1.00 97.75 88 HIS A C 1
ATOM 702 O O . HIS A 1 88 ? -9.287 -15.121 12.507 1.00 97.75 88 HIS A O 1
ATOM 708 N N . ASP A 1 89 ? -8.997 -15.846 10.402 1.00 97.81 89 ASP A N 1
ATOM 709 C CA . ASP A 1 89 ? -8.440 -17.153 10.748 1.00 97.81 89 ASP A CA 1
ATOM 710 C C . ASP A 1 89 ? -7.139 -17.015 11.541 1.00 97.81 89 ASP A C 1
ATOM 712 O O . ASP A 1 89 ? -6.951 -17.716 12.533 1.00 97.81 89 ASP A O 1
ATOM 716 N N . ALA A 1 90 ? -6.267 -16.067 11.183 1.00 98.62 90 ALA A N 1
ATOM 717 C CA . ALA A 1 90 ? -5.028 -15.829 11.918 1.00 98.62 90 ALA A CA 1
ATOM 718 C C . ALA A 1 90 ? -5.289 -15.412 13.373 1.00 98.62 90 ALA A C 1
ATOM 720 O O . ALA A 1 90 ? -4.669 -15.944 14.302 1.00 98.62 90 ALA A O 1
ATOM 721 N N . PHE A 1 91 ? -6.244 -14.501 13.585 1.00 98.75 91 PHE A N 1
ATOM 722 C CA . PHE A 1 91 ? -6.687 -14.119 14.926 1.00 98.75 91 PHE A CA 1
ATOM 723 C C . PHE A 1 91 ? -7.433 -15.249 15.639 1.00 98.75 91 PHE A C 1
ATOM 725 O O . PHE A 1 91 ? -7.229 -15.428 16.836 1.00 98.75 91 PHE A O 1
ATOM 732 N N . GLY A 1 92 ? -8.246 -16.040 14.936 1.00 98.50 92 GLY A N 1
ATOM 733 C CA . GLY A 1 92 ? -8.925 -17.213 15.488 1.00 98.50 92 GLY A CA 1
ATOM 734 C C . GLY A 1 92 ? -7.940 -18.266 15.999 1.00 98.50 92 GLY A C 1
ATOM 735 O O . GLY A 1 92 ? -8.063 -18.727 17.134 1.00 98.50 92 GLY A O 1
ATOM 736 N N . CYS A 1 93 ? -6.910 -18.575 15.208 1.00 98.69 93 CYS A N 1
ATOM 737 C CA . CYS A 1 93 ? -5.802 -19.450 15.589 1.00 98.69 93 CYS A CA 1
ATOM 738 C C . CYS A 1 93 ? -5.063 -18.919 16.820 1.00 98.69 93 CYS A C 1
ATOM 740 O O . CYS A 1 93 ? -4.857 -19.668 17.773 1.00 98.69 93 CYS A O 1
ATOM 742 N N . ALA A 1 94 ? -4.716 -17.628 16.838 1.00 98.75 94 ALA A N 1
ATOM 743 C CA . ALA A 1 94 ? -4.049 -17.007 17.980 1.00 98.75 94 ALA A CA 1
ATOM 744 C C . ALA A 1 94 ? -4.930 -17.058 19.245 1.00 98.75 94 ALA A C 1
ATOM 746 O O . ALA A 1 94 ? -4.484 -17.497 20.303 1.00 98.75 94 ALA A O 1
ATOM 747 N N . ILE A 1 95 ? -6.208 -16.685 19.143 1.00 98.75 95 ILE A N 1
ATOM 748 C CA . ILE A 1 95 ? -7.170 -16.728 20.254 1.00 98.75 95 ILE A CA 1
ATOM 749 C C . ILE A 1 95 ? -7.282 -18.143 20.829 1.00 98.75 95 ILE A C 1
ATOM 751 O O . ILE A 1 95 ? -7.206 -18.310 22.049 1.00 98.75 95 ILE A O 1
ATOM 755 N N . ALA A 1 96 ? -7.406 -19.158 19.970 1.00 98.50 96 ALA A N 1
ATOM 756 C CA . ALA A 1 96 ? -7.475 -20.554 20.388 1.00 98.50 96 ALA A CA 1
ATOM 757 C C . ALA A 1 96 ? -6.165 -21.024 21.042 1.00 98.50 96 ALA A C 1
ATOM 759 O O . ALA A 1 96 ? -6.200 -21.639 22.107 1.00 98.50 96 ALA A O 1
ATOM 760 N N . GLN A 1 97 ? -5.016 -20.698 20.442 1.00 98.25 97 GLN A N 1
ATOM 761 C CA . GLN A 1 97 ? -3.690 -21.079 20.933 1.00 98.25 97 GLN A CA 1
ATOM 762 C C . GLN A 1 97 ? -3.403 -20.513 22.328 1.00 98.25 97 GLN A C 1
ATOM 764 O O . GLN A 1 97 ? -2.873 -21.221 23.182 1.00 98.25 97 GLN A O 1
ATOM 769 N N . TYR A 1 98 ? -3.744 -19.246 22.561 1.00 98.06 98 TYR A N 1
ATOM 770 C CA . TYR A 1 98 ? -3.480 -18.564 23.827 1.00 98.06 98 TYR A CA 1
ATOM 771 C C . TYR A 1 98 ? -4.629 -18.706 24.841 1.00 98.06 98 TYR A C 1
ATOM 773 O O . TYR A 1 98 ? -4.489 -18.290 25.989 1.00 98.06 98 TYR A O 1
ATOM 781 N N . GLY A 1 99 ? -5.773 -19.292 24.465 1.00 97.75 99 GLY A N 1
ATOM 782 C CA . GLY A 1 99 ? -6.954 -19.371 25.335 1.00 97.75 99 GLY A CA 1
ATOM 783 C C . GLY A 1 99 ? -7.522 -17.989 25.686 1.00 97.75 99 GLY A C 1
ATOM 784 O O . GLY A 1 99 ? -7.972 -17.755 26.815 1.00 97.75 99 GLY A O 1
ATOM 785 N N . TYR A 1 100 ? -7.447 -17.052 24.738 1.00 98.44 100 TYR A N 1
ATOM 786 C CA . TYR A 1 100 ? -7.931 -15.685 24.903 1.00 98.44 100 TYR A CA 1
ATOM 787 C C . TYR A 1 100 ? -9.459 -15.674 25.054 1.00 98.44 100 TYR A C 1
ATOM 789 O O . TYR A 1 100 ? -10.170 -16.307 24.282 1.00 98.44 100 TYR A O 1
ATOM 797 N N . GLN A 1 101 ? -9.968 -14.972 26.068 1.00 97.38 101 GLN A N 1
ATOM 798 C CA . GLN A 1 101 ? -11.394 -14.990 26.433 1.00 97.38 101 GLN A CA 1
ATOM 799 C C . GLN A 1 101 ? -12.238 -13.968 25.658 1.00 97.38 101 GLN A C 1
ATOM 801 O O . GLN A 1 101 ? -13.465 -14.056 25.650 1.00 97.38 101 GLN A O 1
ATOM 806 N N . GLY A 1 102 ? -11.596 -12.974 25.041 1.00 96.00 102 GLY A N 1
ATOM 807 C CA . GLY A 1 102 ? -12.256 -12.049 24.125 1.00 96.00 102 GLY A CA 1
ATOM 808 C C . GLY A 1 102 ? -12.401 -12.639 22.719 1.00 96.00 102 GLY A C 1
ATOM 809 O O . GLY A 1 102 ? -12.109 -13.807 22.472 1.00 96.00 102 GLY A O 1
ATOM 810 N N . ARG A 1 103 ? -12.832 -11.809 21.769 1.00 97.31 103 ARG A N 1
ATOM 811 C CA . ARG A 1 103 ? -12.950 -12.175 20.348 1.00 97.31 103 ARG A CA 1
ATOM 812 C C . ARG A 1 103 ? -12.211 -11.177 19.465 1.00 97.31 103 ARG A C 1
ATOM 814 O O . ARG A 1 103 ? -11.840 -10.103 19.933 1.00 97.31 103 ARG A O 1
ATOM 821 N N . TYR A 1 104 ? -12.057 -11.510 18.190 1.00 98.56 104 TYR A N 1
ATOM 822 C CA . TYR A 1 104 ? -11.573 -10.589 17.167 1.00 98.56 104 TYR A CA 1
ATOM 823 C C . TYR A 1 104 ? -12.729 -10.095 16.291 1.00 98.56 104 TYR A C 1
ATOM 825 O O . TYR A 1 104 ? -13.578 -10.887 15.877 1.00 98.56 104 TYR A O 1
ATOM 833 N N . GLN A 1 105 ? -12.756 -8.793 16.012 1.00 97.50 105 GLN A N 1
ATOM 834 C CA . GLN A 1 105 ? -13.724 -8.149 15.126 1.00 97.50 105 GLN A CA 1
ATOM 835 C C . GLN A 1 105 ? -13.022 -7.043 14.325 1.00 97.50 105 GLN A C 1
ATOM 837 O O . GLN A 1 105 ? -12.838 -5.931 14.812 1.00 97.50 105 GLN A O 1
ATOM 842 N N . GLY A 1 106 ? -12.593 -7.360 13.102 1.00 97.12 106 GLY A N 1
ATOM 843 C CA . GLY A 1 106 ? -11.904 -6.406 12.230 1.00 97.12 106 GLY A CA 1
ATOM 844 C C . GLY A 1 106 ? -12.832 -5.341 11.642 1.00 97.12 106 GLY A C 1
ATOM 845 O O . GLY A 1 106 ? -14.049 -5.532 11.551 1.00 97.12 106 GLY A O 1
ATOM 846 N N . VAL A 1 107 ? -12.245 -4.219 11.223 1.00 98.00 107 VAL A N 1
ATOM 847 C CA . VAL A 1 107 ? -12.949 -3.145 10.510 1.00 98.00 107 VAL A CA 1
ATOM 848 C C . VAL A 1 107 ? -12.176 -2.722 9.262 1.00 98.00 107 VAL A C 1
ATOM 850 O O . VAL A 1 107 ? -10.944 -2.708 9.249 1.00 98.00 107 VAL A O 1
ATOM 853 N N . PHE A 1 108 ? -12.885 -2.383 8.183 1.00 98.25 108 PHE A N 1
ATOM 854 C CA . PHE A 1 108 ? -12.254 -1.904 6.954 1.00 98.25 108 PHE A CA 1
ATOM 855 C C . PHE A 1 108 ? -12.205 -0.374 6.957 1.00 98.25 108 PHE A C 1
ATOM 857 O O . PHE A 1 108 ? -13.265 0.259 6.915 1.00 98.25 108 PHE A O 1
ATOM 864 N N . PRO A 1 109 ? -11.014 0.244 6.969 1.00 97.69 109 PRO A N 1
ATOM 865 C CA . PRO A 1 109 ? -10.906 1.689 6.876 1.00 97.69 109 PRO A CA 1
ATOM 866 C C . PRO A 1 109 ? -11.215 2.158 5.455 1.00 97.69 109 PRO A C 1
ATOM 868 O O . PRO A 1 109 ? -10.470 1.887 4.508 1.00 97.69 109 PRO A O 1
ATOM 871 N N . ILE A 1 110 ? -12.317 2.899 5.309 1.00 97.75 110 ILE A N 1
ATOM 872 C CA . ILE A 1 110 ? -12.845 3.360 4.017 1.00 97.75 110 ILE A CA 1
ATOM 873 C C . ILE A 1 110 ? -11.797 4.182 3.252 1.00 97.75 110 ILE A C 1
ATOM 875 O O . ILE A 1 110 ? -11.721 4.087 2.026 1.00 97.75 110 ILE A O 1
ATOM 879 N N . LYS A 1 111 ? -10.918 4.898 3.971 1.00 95.38 111 LYS A N 1
ATOM 880 C CA . LYS A 1 111 ? -9.804 5.674 3.402 1.00 95.38 111 LYS A CA 1
ATOM 881 C C . LYS A 1 111 ? -8.897 4.873 2.461 1.00 95.38 111 LYS A C 1
ATOM 883 O O . LYS A 1 111 ? -8.301 5.459 1.562 1.00 95.38 111 LYS A O 1
ATOM 888 N N . CYS A 1 112 ? -8.771 3.559 2.675 1.00 94.31 112 CYS A N 1
ATOM 889 C CA . CYS A 1 112 ? -7.949 2.688 1.837 1.00 94.31 112 CYS A CA 1
ATOM 890 C C . CYS A 1 112 ? -8.578 2.444 0.463 1.00 94.31 112 CYS A C 1
ATOM 892 O O . CYS A 1 112 ? -7.837 2.309 -0.513 1.00 94.31 112 CYS A O 1
ATOM 894 N N . HIS A 1 113 ? -9.914 2.357 0.393 1.00 95.56 113 HIS A N 1
ATOM 895 C CA . HIS A 1 113 ? -10.639 2.123 -0.852 1.00 95.56 113 HIS A CA 1
ATOM 896 C C . HIS A 1 113 ? -12.141 2.465 -0.748 1.00 95.56 113 HIS A C 1
ATOM 898 O O . HIS A 1 113 ? -12.929 1.703 -0.193 1.00 95.56 113 HIS A O 1
ATOM 904 N N . GLN A 1 114 ? -12.568 3.583 -1.344 1.00 94.38 114 GLN A N 1
ATOM 905 C CA . GLN A 1 114 ? -13.937 4.117 -1.229 1.00 94.38 114 GLN A CA 1
ATOM 906 C C . GLN A 1 114 ? -14.902 3.643 -2.327 1.00 94.38 114 GLN A C 1
ATOM 908 O O . GLN A 1 114 ? -16.062 4.061 -2.357 1.00 94.38 114 GLN A O 1
ATOM 913 N N . GLN A 1 115 ? -14.443 2.831 -3.283 1.00 94.38 115 GLN A N 1
ATOM 914 C CA . GLN A 1 115 ? -15.295 2.434 -4.404 1.00 94.38 115 GLN A CA 1
ATOM 915 C C . GLN A 1 115 ? -16.457 1.573 -3.921 1.00 94.38 115 GLN A C 1
ATOM 917 O O . GLN A 1 115 ? -16.264 0.585 -3.214 1.00 94.38 115 GLN A O 1
ATOM 922 N N . ARG A 1 116 ? -17.661 1.931 -4.376 1.00 94.38 116 ARG A N 1
ATOM 923 C CA . ARG A 1 116 ? -18.921 1.315 -3.953 1.00 94.38 116 ARG A CA 1
ATOM 924 C C . ARG A 1 116 ? -18.894 -0.213 -4.005 1.00 94.38 116 ARG A C 1
ATOM 926 O O . ARG A 1 116 ? -19.187 -0.832 -2.996 1.00 94.38 116 ARG A O 1
ATOM 933 N N . HIS A 1 117 ? -18.534 -0.801 -5.148 1.00 93.62 117 HIS A N 1
ATOM 934 C CA . HIS A 1 117 ? -18.548 -2.261 -5.316 1.00 93.62 117 HIS A CA 1
ATOM 935 C C . HIS A 1 117 ? -17.587 -2.968 -4.344 1.00 93.62 117 HIS A C 1
ATOM 937 O O . HIS A 1 117 ? -17.960 -3.994 -3.792 1.00 93.62 117 HIS A O 1
ATOM 943 N N . VAL A 1 118 ? -16.407 -2.393 -4.060 1.00 95.38 118 VAL A N 1
ATOM 944 C CA . VAL A 1 118 ? -15.470 -2.950 -3.069 1.00 95.38 118 VAL A CA 1
ATOM 945 C C . VAL A 1 118 ? -16.075 -2.897 -1.675 1.00 95.38 118 VAL A C 1
ATOM 947 O O . VAL A 1 118 ? -16.080 -3.903 -0.977 1.00 95.38 118 VAL A O 1
ATOM 950 N N . LEU A 1 119 ? -16.631 -1.753 -1.268 1.00 97.06 119 LEU A N 1
ATOM 951 C CA . LEU A 1 119 ? -17.235 -1.627 0.060 1.00 97.06 119 LEU A CA 1
ATOM 952 C C . LEU A 1 119 ? -18.475 -2.520 0.219 1.00 97.06 119 LEU A C 1
ATOM 954 O O . LEU A 1 119 ? -18.616 -3.178 1.244 1.00 97.06 119 LEU A O 1
ATOM 958 N N . GLU A 1 120 ? -19.346 -2.596 -0.792 1.00 96.81 120 GLU A N 1
ATOM 959 C CA . GLU A 1 120 ? -20.490 -3.518 -0.807 1.00 96.81 120 GLU A CA 1
ATOM 960 C C . GLU A 1 120 ? -20.028 -4.978 -0.709 1.00 96.81 120 GLU A C 1
ATOM 962 O O . GLU A 1 120 ? -20.628 -5.763 0.027 1.00 96.81 120 GLU A O 1
ATOM 967 N N . HIS A 1 121 ? -18.944 -5.340 -1.403 1.00 96.81 121 HIS A N 1
ATOM 968 C CA . HIS A 1 121 ? -18.352 -6.671 -1.323 1.00 96.81 121 HIS A CA 1
ATOM 969 C C . HIS A 1 121 ? -17.804 -6.960 0.084 1.00 96.81 121 HIS A C 1
ATOM 971 O O . HIS A 1 121 ? -18.171 -7.976 0.677 1.00 96.81 121 HIS A O 1
ATOM 977 N N . VAL A 1 122 ? -16.992 -6.056 0.649 1.00 97.00 122 VAL A N 1
ATOM 978 C CA . VAL A 1 122 ? -16.422 -6.179 2.004 1.00 97.00 122 VAL A CA 1
ATOM 979 C C . VAL A 1 122 ? -17.519 -6.318 3.053 1.00 97.00 122 VAL A C 1
ATOM 981 O O . VAL A 1 122 ? -17.437 -7.211 3.890 1.00 97.00 122 VAL A O 1
ATOM 984 N N . VAL A 1 123 ? -18.566 -5.489 3.001 1.00 96.81 123 VAL A N 1
ATOM 985 C CA . VAL A 1 123 ? -19.686 -5.558 3.954 1.00 96.81 123 VAL A CA 1
ATOM 986 C C . VAL A 1 123 ? -20.445 -6.877 3.809 1.00 96.81 123 VAL A C 1
ATOM 988 O O . VAL A 1 123 ? -20.722 -7.547 4.805 1.00 96.81 123 VAL A O 1
ATOM 991 N N . ARG A 1 124 ? -20.753 -7.293 2.574 1.00 97.00 124 ARG A N 1
ATOM 992 C CA . ARG A 1 124 ? -21.492 -8.535 2.311 1.00 97.00 124 ARG A CA 1
ATOM 993 C C . ARG A 1 124 ? -20.738 -9.762 2.819 1.00 97.00 124 ARG A C 1
ATOM 995 O O . ARG A 1 124 ? -21.320 -10.581 3.526 1.00 97.00 124 ARG A O 1
ATOM 1002 N N . VAL A 1 125 ? -19.465 -9.895 2.454 1.00 96.25 125 VAL A N 1
ATOM 1003 C CA . VAL A 1 125 ? -18.619 -11.038 2.834 1.00 96.25 125 VAL A CA 1
ATOM 1004 C C . VAL A 1 125 ? -18.249 -10.983 4.316 1.00 96.25 125 VAL A C 1
ATOM 1006 O O . VAL A 1 125 ? -18.252 -12.004 5.002 1.00 96.25 125 VAL A O 1
ATOM 1009 N N . GLY A 1 126 ? -17.979 -9.785 4.829 1.00 96.06 126 GLY A N 1
ATOM 1010 C CA . GLY A 1 126 ? -17.597 -9.526 6.212 1.00 96.06 126 GLY A CA 1
ATOM 1011 C C . GLY A 1 126 ? -18.684 -9.828 7.243 1.00 96.06 126 GLY A C 1
ATOM 1012 O O . GLY A 1 126 ? -18.372 -10.053 8.414 1.00 96.06 126 GLY A O 1
ATOM 1013 N N . ARG A 1 127 ? -19.953 -9.905 6.824 1.00 96.12 127 ARG A N 1
ATOM 1014 C CA . ARG A 1 127 ? -21.107 -10.146 7.703 1.00 96.12 127 ARG A CA 1
ATOM 1015 C C . ARG A 1 127 ? -20.971 -11.395 8.581 1.00 96.12 127 ARG A C 1
ATOM 1017 O O . ARG A 1 127 ? -21.399 -11.377 9.728 1.00 96.12 127 ARG A O 1
ATOM 1024 N N . ARG A 1 128 ? -20.336 -12.467 8.088 1.00 95.88 128 ARG A N 1
ATOM 1025 C CA . ARG A 1 128 ? -20.121 -13.708 8.869 1.00 95.88 128 ARG A CA 1
ATOM 1026 C C . ARG A 1 128 ? -19.193 -13.534 10.079 1.00 95.88 128 ARG A C 1
ATOM 1028 O O . ARG A 1 128 ? -19.210 -14.374 10.970 1.00 95.88 128 ARG A O 1
ATOM 1035 N N . TRP A 1 129 ? -18.421 -12.449 10.114 1.00 96.25 129 TRP A N 1
ATOM 1036 C CA . TRP A 1 129 ? -17.523 -12.084 11.215 1.00 96.25 129 TRP A CA 1
ATOM 1037 C C . TRP A 1 129 ? -17.924 -10.771 11.896 1.00 96.25 129 TRP A C 1
ATOM 1039 O O . TRP A 1 129 ? -17.137 -10.213 12.660 1.00 96.25 129 TRP A O 1
ATOM 1049 N N . ASN A 1 130 ? -19.111 -10.240 11.574 1.00 96.69 130 ASN A N 1
ATOM 1050 C CA . ASN A 1 130 ? -19.542 -8.897 11.962 1.00 96.69 130 ASN A CA 1
ATOM 1051 C C . ASN A 1 130 ? -18.484 -7.830 11.628 1.00 96.69 130 ASN A C 1
ATOM 1053 O O . ASN A 1 130 ? -18.225 -6.919 12.421 1.00 96.69 130 ASN A O 1
ATOM 1057 N N . PHE A 1 131 ? -17.821 -7.981 10.478 1.00 97.06 131 PHE A N 1
ATOM 1058 C CA . PHE A 1 131 ? -16.744 -7.095 10.057 1.00 97.06 131 PHE A CA 1
ATOM 1059 C C . PHE A 1 131 ? -17.285 -5.677 9.854 1.00 97.06 131 PHE A C 1
ATOM 1061 O O . PHE A 1 131 ? -18.282 -5.472 9.161 1.00 97.06 131 PHE A O 1
ATOM 1068 N N . GLY A 1 132 ? -16.646 -4.708 10.500 1.00 97.69 132 GLY A N 1
ATOM 1069 C CA . GLY A 1 132 ? -17.108 -3.326 10.519 1.00 97.69 132 GLY A CA 1
ATOM 1070 C C . GLY A 1 132 ? -16.476 -2.442 9.452 1.00 97.69 132 GLY A C 1
ATOM 1071 O O . GLY A 1 132 ? -15.682 -2.886 8.621 1.00 97.69 132 GLY A O 1
ATOM 1072 N N . LEU A 1 133 ? -16.798 -1.154 9.518 1.00 98.31 133 LEU A N 1
ATOM 1073 C CA . LEU A 1 133 ? -16.163 -0.107 8.719 1.00 98.31 133 LEU A CA 1
ATOM 1074 C C . LEU A 1 133 ? -15.555 0.952 9.639 1.00 98.31 133 LEU A C 1
ATOM 1076 O O . LEU A 1 133 ? -16.080 1.228 10.718 1.00 98.31 133 LEU A O 1
ATOM 1080 N N . GLU A 1 134 ? -14.473 1.574 9.189 1.00 98.44 134 GLU A N 1
ATOM 1081 C CA . GLU A 1 134 ? -13.923 2.776 9.808 1.00 98.44 134 GLU A CA 1
ATOM 1082 C C . GLU A 1 134 ? -14.086 3.976 8.875 1.00 98.44 134 GLU A C 1
ATOM 1084 O O . GLU A 1 134 ? -13.885 3.883 7.661 1.00 98.44 134 GLU A O 1
ATOM 1089 N N . ALA A 1 135 ? -14.502 5.097 9.460 1.00 98.12 135 ALA A N 1
ATOM 1090 C CA . ALA A 1 135 ? -14.692 6.368 8.790 1.00 98.12 135 ALA A CA 1
ATOM 1091 C C . ALA A 1 135 ? -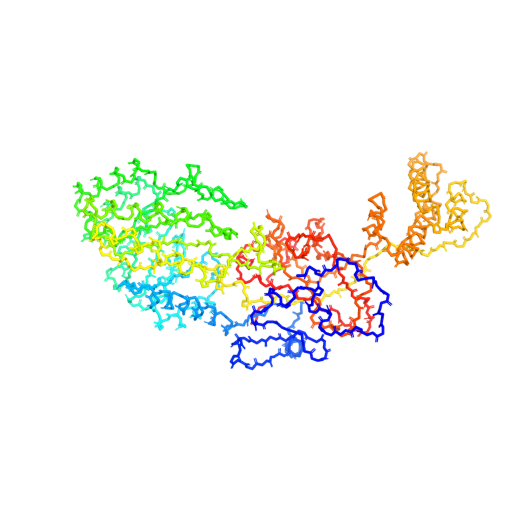13.772 7.426 9.404 1.00 98.12 135 ALA A C 1
ATOM 1093 O O . ALA A 1 135 ? -13.949 7.822 10.558 1.00 98.12 135 ALA A O 1
ATOM 1094 N N . GLY A 1 136 ? -12.856 7.958 8.597 1.00 96.25 136 GLY A N 1
ATOM 1095 C CA . GLY A 1 136 ? -11.943 9.034 8.982 1.00 96.25 136 GLY A CA 1
ATOM 1096 C C . GLY A 1 136 ? -12.484 10.437 8.689 1.00 96.25 136 GLY A C 1
ATOM 1097 O O . GLY A 1 136 ? -11.794 11.434 8.909 1.00 96.25 136 GLY A O 1
ATOM 1098 N N . SER A 1 137 ? -13.700 10.551 8.143 1.00 96.56 137 SER A N 1
ATOM 1099 C CA . SER A 1 137 ? -14.333 11.836 7.833 1.00 96.56 137 SER A CA 1
ATOM 1100 C C . SER A 1 137 ? -15.859 11.765 7.846 1.00 96.56 137 SER A C 1
ATOM 1102 O O . SER A 1 137 ? -16.460 10.696 7.765 1.00 96.56 137 SER A O 1
ATOM 1104 N N . LYS A 1 138 ? -16.510 12.935 7.873 1.00 96.44 138 LYS A N 1
ATOM 1105 C CA . LYS A 1 138 ? -17.975 13.042 7.789 1.00 96.44 138 LYS A CA 1
ATOM 1106 C C . LYS A 1 138 ? -18.544 12.427 6.503 1.00 96.44 138 LYS A C 1
ATOM 1108 O O . LYS A 1 138 ? -19.635 11.872 6.536 1.00 96.44 138 LYS A O 1
ATOM 1113 N N . ALA A 1 139 ? -17.834 12.525 5.377 1.00 96.81 139 ALA A N 1
ATOM 1114 C CA . ALA A 1 139 ? -18.277 11.921 4.119 1.00 96.81 139 ALA A CA 1
ATOM 1115 C C . ALA A 1 139 ? -18.211 10.389 4.184 1.00 96.81 139 ALA A C 1
ATOM 1117 O O . ALA A 1 139 ? -19.166 9.713 3.808 1.00 96.81 139 ALA A O 1
ATOM 1118 N N . GLU A 1 140 ? -17.122 9.850 4.731 1.00 98.00 140 GLU A N 1
ATOM 1119 C CA . GLU A 1 140 ? -16.961 8.408 4.930 1.00 98.00 140 GLU A CA 1
ATOM 1120 C C . GLU A 1 140 ? -17.965 7.859 5.947 1.00 98.00 140 GLU A C 1
ATOM 1122 O O . GLU A 1 140 ? -18.500 6.778 5.733 1.00 98.00 140 GLU A O 1
ATOM 1127 N N . LEU A 1 141 ? -18.318 8.630 6.984 1.00 97.69 141 LEU A N 1
ATOM 1128 C CA . LEU A 1 141 ? -19.377 8.264 7.927 1.00 97.69 141 LEU A CA 1
ATOM 1129 C C . LEU A 1 141 ? -20.713 8.044 7.205 1.00 97.69 141 LEU A C 1
ATOM 1131 O O . LEU A 1 141 ? -21.406 7.067 7.470 1.00 97.69 141 LEU A O 1
ATOM 1135 N N . LEU A 1 142 ? -21.082 8.934 6.281 1.00 96.81 142 LEU A N 1
ATOM 1136 C CA . LEU A 1 142 ? -22.328 8.798 5.522 1.00 96.81 142 LEU A CA 1
ATOM 1137 C C . LEU A 1 142 ? -22.300 7.584 4.586 1.00 96.81 142 LEU A C 1
ATOM 1139 O O . LEU A 1 142 ? -23.312 6.898 4.465 1.00 96.81 142 LEU A O 1
ATOM 1143 N N . ILE A 1 143 ? -21.150 7.291 3.969 1.00 96.88 143 ILE A N 1
ATOM 1144 C CA . ILE A 1 143 ? -20.955 6.069 3.175 1.00 96.88 143 ILE A CA 1
ATOM 1145 C C . ILE A 1 143 ? -21.125 4.836 4.067 1.00 96.88 143 ILE A C 1
ATOM 1147 O O . ILE A 1 143 ? -21.895 3.938 3.732 1.00 96.88 143 ILE A O 1
ATOM 1151 N N . ALA A 1 144 ? -20.461 4.813 5.223 1.00 96.94 144 ALA A N 1
ATOM 1152 C CA . ALA A 1 144 ? -20.529 3.698 6.153 1.00 96.94 144 ALA A CA 1
ATOM 1153 C C . ALA A 1 144 ? -21.962 3.453 6.638 1.00 96.94 144 ALA A C 1
ATOM 1155 O O . ALA A 1 144 ? -22.425 2.321 6.624 1.00 96.94 144 ALA A O 1
ATOM 1156 N N . LEU A 1 145 ? -22.698 4.507 6.997 1.00 95.62 145 LEU A N 1
ATOM 1157 C CA . LEU A 1 145 ? -24.095 4.399 7.430 1.00 95.62 145 LEU A CA 1
ATOM 1158 C C . LEU A 1 145 ? -25.046 3.949 6.315 1.00 95.62 145 LEU A C 1
ATOM 1160 O O . LEU A 1 145 ? -26.072 3.336 6.612 1.00 95.62 145 LEU A O 1
ATOM 1164 N N . ALA A 1 146 ? -24.727 4.259 5.057 1.00 95.25 146 ALA A N 1
ATOM 1165 C CA . ALA A 1 146 ? -25.508 3.824 3.905 1.00 95.25 146 ALA A CA 1
ATOM 1166 C C . ALA A 1 146 ? -25.286 2.343 3.564 1.00 95.25 146 ALA A C 1
ATOM 1168 O O . ALA A 1 146 ? -26.209 1.699 3.070 1.00 95.25 146 ALA A O 1
ATOM 1169 N N . LEU A 1 147 ? -24.081 1.815 3.808 1.00 95.75 147 LEU A N 1
ATOM 1170 C CA . LEU A 1 147 ? -23.698 0.455 3.421 1.00 95.75 147 LEU A CA 1
ATOM 1171 C C . LEU A 1 147 ? -23.783 -0.557 4.569 1.00 95.75 147 LEU A C 1
ATOM 1173 O O . LEU A 1 147 ? -24.181 -1.695 4.340 1.00 95.75 147 LEU A O 1
ATOM 1177 N N . LEU A 1 148 ? -23.409 -0.168 5.790 1.00 94.12 148 LEU A N 1
ATOM 1178 C CA . LEU A 1 148 ? -23.304 -1.074 6.931 1.00 94.12 148 LEU A CA 1
ATOM 1179 C C . LEU A 1 148 ? -24.684 -1.339 7.541 1.00 94.12 148 LEU A C 1
ATOM 1181 O O . LEU A 1 148 ? -25.222 -0.533 8.307 1.00 94.12 148 LEU A O 1
ATOM 1185 N N . ASP A 1 149 ? -25.262 -2.485 7.190 1.00 89.44 149 ASP A N 1
ATOM 1186 C CA . ASP A 1 149 ? -26.600 -2.885 7.611 1.00 89.44 149 ASP A CA 1
ATOM 1187 C C . ASP A 1 149 ? -26.624 -3.890 8.781 1.00 89.44 149 ASP A C 1
ATOM 1189 O O . ASP A 1 149 ? -27.678 -4.058 9.400 1.00 89.44 149 ASP A O 1
ATOM 1193 N N . ASP A 1 150 ? -25.481 -4.481 9.132 1.00 93.62 150 ASP A N 1
ATOM 1194 C CA . ASP A 1 150 ? -25.304 -5.382 10.276 1.00 93.62 150 ASP A CA 1
ATOM 1195 C C . ASP A 1 150 ? -25.337 -4.605 11.618 1.00 93.62 150 ASP A C 1
ATOM 1197 O O . ASP A 1 150 ? -24.504 -3.719 11.835 1.00 93.62 150 ASP A O 1
ATOM 1201 N N . PRO A 1 151 ? -26.289 -4.892 12.532 1.00 90.38 151 PRO A N 1
ATOM 1202 C CA . PRO A 1 151 ? -26.380 -4.225 13.835 1.00 90.38 151 PRO A CA 1
ATOM 1203 C C . PRO A 1 151 ? -25.254 -4.604 14.810 1.00 90.38 151 PRO A C 1
ATOM 1205 O O . PRO A 1 151 ? -25.043 -3.892 15.795 1.00 90.38 151 PRO A O 1
ATOM 1208 N N . ASP A 1 152 ? -24.551 -5.713 14.574 1.00 93.38 152 ASP A N 1
ATOM 1209 C CA . ASP A 1 152 ? -23.449 -6.174 15.415 1.00 93.38 152 ASP A CA 1
ATOM 1210 C C . ASP A 1 152 ? -22.077 -5.702 14.923 1.00 93.38 152 ASP A C 1
ATOM 1212 O O . ASP A 1 152 ? -21.116 -5.705 15.703 1.00 93.38 152 ASP A O 1
ATOM 1216 N N . ALA A 1 153 ? -21.994 -5.237 13.676 1.00 95.81 153 ALA A N 1
ATOM 1217 C CA . ALA A 1 153 ? -20.780 -4.682 13.103 1.00 95.81 153 ALA A CA 1
ATOM 1218 C C . ALA A 1 153 ? -20.421 -3.319 13.713 1.00 95.81 153 ALA A C 1
ATOM 1220 O O . ALA A 1 153 ? -21.281 -2.487 14.022 1.00 95.81 153 ALA A O 1
ATOM 1221 N N . LEU A 1 154 ? -19.119 -3.091 13.886 1.00 96.44 154 LEU A N 1
ATOM 1222 C CA . LEU A 1 154 ? -18.598 -1.835 14.414 1.00 96.44 154 LEU A CA 1
ATOM 1223 C C . LEU A 1 154 ? -18.544 -0.760 13.325 1.00 96.44 154 LEU A C 1
ATOM 1225 O O . LEU A 1 154 ? -18.193 -1.028 12.177 1.00 96.44 154 LEU A O 1
ATOM 1229 N N . LEU A 1 155 ? -18.842 0.477 13.716 1.00 97.75 155 LEU A N 1
ATOM 1230 C CA . LEU A 1 155 ? -18.546 1.661 12.920 1.00 97.75 155 LEU A CA 1
ATOM 1231 C C . LEU A 1 155 ? -17.591 2.552 13.710 1.00 97.75 155 LEU A C 1
ATOM 1233 O O . LEU A 1 155 ? -18.023 3.287 14.597 1.00 97.75 155 LEU A O 1
ATOM 1237 N N . VAL A 1 156 ? -16.296 2.458 13.426 1.00 98.38 156 VAL A N 1
ATOM 1238 C CA . VAL A 1 156 ? -15.276 3.268 14.105 1.00 98.38 156 VAL A CA 1
ATOM 1239 C C . VAL A 1 156 ? -15.212 4.643 13.442 1.00 98.38 156 VAL A C 1
ATOM 1241 O O . VAL A 1 156 ? -15.150 4.755 12.220 1.00 98.38 156 VAL A O 1
ATOM 1244 N N . CYS A 1 157 ? -15.275 5.699 14.247 1.00 98.06 157 CYS A N 1
ATOM 1245 C CA . CYS A 1 157 ? -15.359 7.080 13.787 1.00 98.06 157 CYS A CA 1
ATOM 1246 C C . CYS A 1 157 ? -14.117 7.862 14.233 1.00 98.06 157 CYS A C 1
ATOM 1248 O O . CYS A 1 157 ? -14.076 8.370 15.360 1.00 98.06 157 CYS A O 1
ATOM 1250 N N . ASN A 1 158 ? -13.142 7.987 13.334 1.00 96.31 158 ASN A N 1
ATOM 1251 C CA . ASN A 1 158 ? -11.909 8.750 13.526 1.00 96.31 158 ASN A CA 1
ATOM 1252 C C . ASN A 1 158 ? -11.956 10.096 12.775 1.00 96.31 158 ASN A C 1
ATOM 1254 O O . ASN A 1 158 ? -12.949 10.459 12.131 1.00 96.31 158 ASN A O 1
ATOM 1258 N N . GLY A 1 159 ? -10.853 10.841 12.847 1.00 93.38 159 GLY A N 1
ATOM 1259 C CA . GLY A 1 159 ? -10.658 12.117 12.176 1.00 93.38 159 GLY A CA 1
ATOM 1260 C C . GLY A 1 159 ? -11.270 13.288 12.936 1.00 93.38 159 GLY A C 1
ATOM 1261 O O . GLY A 1 159 ? -11.770 13.158 14.049 1.00 93.38 159 GLY A O 1
ATOM 1262 N N . TYR A 1 160 ? -11.254 14.466 12.313 1.00 92.38 160 TYR A N 1
ATOM 1263 C CA . TYR A 1 160 ? -11.801 15.676 12.926 1.00 92.38 160 TYR A CA 1
ATOM 1264 C C . TYR A 1 160 ? -13.336 15.666 12.933 1.00 92.38 160 TYR A C 1
ATOM 1266 O O . TYR A 1 160 ? -13.967 15.473 11.886 1.00 92.38 160 TYR A O 1
ATOM 1274 N N . LYS A 1 161 ? -13.939 15.930 14.098 1.00 94.81 161 LYS A N 1
ATOM 1275 C CA . LYS A 1 161 ? -15.388 15.794 14.308 1.00 94.81 161 LYS A CA 1
ATOM 1276 C C . LYS A 1 161 ? -16.030 17.135 14.638 1.00 94.81 161 LYS A C 1
ATOM 1278 O O . LYS A 1 161 ? -15.903 17.655 15.741 1.00 94.81 161 LYS A O 1
ATOM 1283 N N . ASP A 1 162 ? -16.767 17.678 13.671 1.00 95.12 162 ASP A N 1
ATOM 1284 C CA . ASP A 1 162 ? -17.654 18.817 13.908 1.00 95.12 162 ASP A CA 1
ATOM 1285 C C . ASP A 1 162 ? -18.963 18.376 14.595 1.00 95.12 162 ASP A C 1
ATOM 1287 O O . ASP A 1 162 ? -19.264 17.186 14.718 1.00 95.12 162 ASP A O 1
ATOM 1291 N N . ALA A 1 163 ? -19.782 19.344 15.020 1.00 95.94 163 ALA A N 1
ATOM 1292 C CA . ALA A 1 163 ? -21.072 19.053 15.647 1.00 95.94 163 ALA A CA 1
ATOM 1293 C C . ALA A 1 163 ? -21.957 18.158 14.761 1.00 95.94 163 ALA A C 1
ATOM 1295 O O . ALA A 1 163 ? -22.539 17.197 15.246 1.00 95.94 163 ALA A O 1
ATOM 1296 N N . ARG A 1 164 ? -22.008 18.396 13.441 1.00 96.44 164 ARG A N 1
ATOM 1297 C CA . ARG A 1 164 ? -22.832 17.581 12.531 1.00 96.44 164 ARG A CA 1
ATOM 1298 C C . ARG A 1 164 ? -22.363 16.130 12.463 1.00 96.44 164 ARG A C 1
ATOM 1300 O O . ARG A 1 164 ? -23.210 15.242 12.396 1.00 96.44 164 ARG A O 1
ATOM 1307 N N . TYR A 1 165 ? -21.055 15.882 12.483 1.00 97.44 165 TYR A N 1
ATOM 1308 C CA . TYR A 1 165 ? -20.491 14.537 12.578 1.00 97.44 165 TYR A CA 1
ATOM 1309 C C . TYR A 1 165 ? -21.004 13.864 13.855 1.00 97.44 165 TYR A C 1
ATOM 1311 O O . TYR A 1 165 ? -21.617 12.797 13.784 1.00 97.44 165 TYR A O 1
ATOM 1319 N N . LEU A 1 166 ? -20.793 14.498 15.012 1.00 97.06 166 LEU A N 1
ATOM 1320 C CA . LEU A 1 166 ? -21.158 13.941 16.319 1.00 97.06 166 LEU A CA 1
ATOM 1321 C C . LEU A 1 166 ? -22.661 13.660 16.414 1.00 97.06 166 LEU A C 1
ATOM 1323 O O . LEU A 1 166 ? -23.069 12.578 16.824 1.00 97.06 166 LEU A O 1
ATOM 1327 N N . GLU A 1 167 ? -23.489 14.600 15.966 1.00 96.88 167 GLU A N 1
ATOM 1328 C CA . GLU A 1 167 ? -24.940 14.442 15.890 1.00 96.88 167 GLU A CA 1
ATOM 1329 C C . GLU A 1 167 ? -25.356 13.261 15.019 1.00 96.88 167 GLU A C 1
ATOM 1331 O O . GLU A 1 167 ? -26.213 12.474 15.417 1.00 96.88 167 GLU A O 1
ATOM 1336 N N . THR A 1 168 ? -24.726 13.110 13.854 1.00 97.25 168 THR A N 1
ATOM 1337 C CA . THR A 1 168 ? -25.000 12.004 12.931 1.00 97.25 168 THR A CA 1
ATOM 1338 C C . THR A 1 168 ? -24.653 10.664 13.575 1.00 97.25 168 THR A C 1
ATOM 1340 O O . THR A 1 168 ? -25.466 9.744 13.532 1.00 97.25 168 THR A O 1
ATOM 1343 N N . ALA A 1 169 ? -23.495 10.557 14.236 1.00 97.00 169 ALA A N 1
ATOM 1344 C CA . ALA A 1 169 ? -23.100 9.348 14.958 1.00 97.00 169 ALA A CA 1
ATOM 1345 C C . ALA A 1 169 ? -24.068 9.030 16.114 1.00 97.00 169 ALA A C 1
ATOM 1347 O O . ALA A 1 169 ? -24.505 7.893 16.281 1.00 97.00 169 ALA A O 1
ATOM 1348 N N . ILE A 1 170 ? -24.483 10.036 16.883 1.00 96.62 170 ILE A N 1
ATOM 1349 C CA . ILE A 1 170 ? -25.448 9.855 17.973 1.00 96.62 170 ILE A CA 1
ATOM 1350 C C . ILE A 1 170 ? -26.807 9.368 17.441 1.00 96.62 170 ILE A C 1
ATOM 1352 O O . ILE A 1 170 ? -27.377 8.407 17.962 1.00 96.62 170 ILE A O 1
ATOM 1356 N N . LEU A 1 171 ? -27.321 9.991 16.379 1.00 96.19 171 LEU A N 1
ATOM 1357 C CA . LEU A 1 171 ? -28.581 9.590 15.751 1.00 96.19 171 LEU A CA 1
ATOM 1358 C C . LEU A 1 171 ? -28.491 8.194 15.126 1.00 96.19 171 LEU A C 1
ATOM 1360 O O . LEU A 1 171 ? -29.436 7.419 15.240 1.00 96.19 171 LEU A O 1
ATOM 1364 N N . ALA A 1 172 ? -27.351 7.826 14.539 1.00 94.56 172 ALA A N 1
ATOM 1365 C CA . ALA A 1 172 ? -27.127 6.479 14.025 1.00 94.56 172 ALA A CA 1
ATOM 1366 C C . ALA A 1 172 ? -27.229 5.415 15.130 1.00 94.56 172 ALA A C 1
ATOM 1368 O O . ALA A 1 172 ? -27.848 4.371 14.913 1.00 94.56 172 ALA A O 1
ATOM 1369 N N . ARG A 1 173 ? -26.722 5.697 16.341 1.00 93.56 173 ARG A N 1
ATOM 1370 C CA . ARG A 1 173 ? -26.919 4.812 17.504 1.00 93.56 173 ARG A CA 1
ATOM 1371 C C . ARG A 1 173 ? -28.400 4.635 17.845 1.00 93.56 173 ARG A C 1
ATOM 1373 O O . ARG A 1 173 ? -28.826 3.527 18.158 1.00 93.56 173 ARG A O 1
ATOM 1380 N N . ARG A 1 174 ? -29.209 5.696 17.738 1.00 91.69 174 ARG A N 1
ATOM 1381 C CA . ARG A 1 174 ? -30.669 5.623 17.953 1.00 91.69 174 ARG A CA 1
ATOM 1382 C C . ARG A 1 174 ? -31.362 4.707 16.943 1.00 91.69 174 ARG A C 1
ATOM 1384 O O . ARG A 1 174 ? -32.360 4.084 17.280 1.00 91.69 174 ARG A O 1
ATOM 1391 N N . LEU A 1 175 ? -30.819 4.616 15.732 1.00 91.25 175 LEU A N 1
ATOM 1392 C CA . LEU A 1 175 ? -31.299 3.736 14.665 1.00 91.25 175 LEU A CA 1
ATOM 1393 C C . LEU A 1 175 ? -30.784 2.289 14.791 1.00 91.25 175 LEU A C 1
ATOM 1395 O O . LEU A 1 175 ? -30.967 1.497 13.873 1.00 91.25 175 LEU A O 1
ATOM 1399 N N . GLY A 1 176 ? -30.132 1.935 15.904 1.00 89.94 176 GLY A N 1
ATOM 1400 C CA . GLY A 1 176 ? -29.626 0.584 16.157 1.00 89.94 176 GLY A CA 1
ATOM 1401 C C . GLY A 1 176 ? -28.257 0.289 15.539 1.00 89.94 176 GLY A C 1
ATOM 1402 O O . GLY A 1 176 ? -27.821 -0.858 15.566 1.00 89.94 176 GLY A O 1
ATOM 1403 N N . ARG A 1 177 ? -27.559 1.297 14.997 1.00 91.81 177 ARG A N 1
ATOM 1404 C CA . ARG A 1 177 ? -26.155 1.157 14.573 1.00 91.81 177 ARG A CA 1
ATOM 1405 C C . ARG A 1 177 ? -25.214 1.245 15.780 1.00 91.81 177 ARG A C 1
ATOM 1407 O O . ARG A 1 177 ? -25.594 1.756 16.834 1.00 91.81 177 ARG A O 1
ATOM 1414 N N . ARG A 1 178 ? -23.960 0.809 15.622 1.00 91.31 178 ARG A N 1
ATOM 1415 C CA . ARG A 1 178 ? -22.925 0.861 16.675 1.00 91.31 178 ARG A CA 1
ATOM 1416 C C . ARG A 1 178 ? -21.750 1.788 16.323 1.00 91.31 178 ARG A C 1
ATOM 1418 O O . ARG A 1 178 ? -20.629 1.310 16.157 1.00 91.31 178 ARG A O 1
ATOM 1425 N N . PRO A 1 179 ? -21.975 3.110 16.205 1.00 94.75 179 PRO A N 1
ATOM 1426 C CA . PRO A 1 179 ? -20.881 4.050 16.028 1.00 94.75 179 PRO A CA 1
ATOM 1427 C C . PRO A 1 179 ? -20.069 4.187 17.323 1.00 94.75 179 PRO A C 1
ATOM 1429 O O . PRO A 1 179 ? -20.624 4.484 18.386 1.00 94.75 179 PRO A O 1
ATOM 1432 N N . LEU A 1 180 ? -18.758 3.996 17.207 1.00 97.44 180 LEU A N 1
ATOM 1433 C CA . LEU A 1 180 ? -17.745 4.226 18.232 1.00 97.44 180 LEU A CA 1
ATOM 1434 C C . LEU A 1 180 ? -16.989 5.507 17.885 1.00 97.44 180 LEU A C 1
ATOM 1436 O O . LEU A 1 180 ? -16.147 5.529 16.991 1.00 97.44 180 LEU A O 1
ATOM 1440 N N . VAL A 1 181 ? -17.325 6.592 18.577 1.00 98.12 181 VAL A N 1
ATOM 1441 C CA . VAL A 1 181 ? -16.718 7.910 18.377 1.00 98.12 181 VAL A CA 1
ATOM 1442 C C . VAL A 1 181 ? -15.391 7.974 19.121 1.00 98.12 181 VAL A C 1
ATOM 1444 O O . VAL A 1 181 ? -15.375 8.026 20.350 1.00 98.12 181 VAL A O 1
ATOM 1447 N N . VAL A 1 182 ? -14.281 7.965 18.385 1.00 98.12 182 VAL A N 1
ATOM 1448 C CA . VAL A 1 182 ? -12.934 7.980 18.965 1.00 98.12 182 VAL A CA 1
ATOM 1449 C C . VAL A 1 182 ? -12.508 9.418 19.236 1.00 98.12 182 VAL A C 1
ATOM 1451 O O . VAL A 1 182 ? -12.326 10.194 18.307 1.00 98.12 182 VAL A O 1
ATOM 1454 N N . ILE A 1 183 ? -12.344 9.790 20.501 1.00 97.31 183 ILE A N 1
ATOM 1455 C CA . ILE A 1 183 ? -11.857 11.107 20.917 1.00 97.31 183 ILE A CA 1
ATOM 1456 C C . ILE A 1 183 ? -10.366 11.191 20.586 1.00 97.31 183 ILE A C 1
ATOM 1458 O O . ILE A 1 183 ? -9.557 10.429 21.124 1.00 97.31 183 ILE A O 1
ATOM 1462 N N . GLU A 1 184 ? -10.003 12.119 19.702 1.00 93.38 184 GLU A N 1
ATOM 1463 C CA . GLU A 1 184 ? -8.617 12.294 19.242 1.00 93.38 184 GLU A CA 1
ATOM 1464 C C . GLU A 1 184 ? -7.961 13.571 19.775 1.00 93.38 184 GLU A C 1
ATOM 1466 O O . GLU A 1 184 ? -6.741 13.709 19.692 1.00 93.38 184 GLU A O 1
ATOM 1471 N N . GLN A 1 185 ? -8.759 14.497 20.314 1.00 90.00 185 GLN A N 1
ATOM 1472 C CA . GLN A 1 185 ? -8.311 15.738 20.948 1.00 90.00 185 GLN A CA 1
ATOM 1473 C C . GLN A 1 185 ? -9.177 16.019 22.179 1.00 90.00 185 GLN A C 1
ATOM 1475 O O . GLN A 1 185 ? -10.392 15.832 22.129 1.00 90.00 185 GLN A O 1
ATOM 1480 N N . ALA A 1 186 ? -8.578 16.510 23.269 1.00 86.25 186 ALA A N 1
ATOM 1481 C CA . ALA A 1 186 ? -9.293 16.733 24.530 1.00 86.25 186 ALA A CA 1
ATOM 1482 C C . ALA A 1 186 ? -10.494 17.689 24.368 1.00 86.25 186 ALA A C 1
ATOM 1484 O O . ALA A 1 186 ? -11.551 17.471 24.955 1.00 86.25 186 ALA A O 1
ATOM 1485 N N . GLY A 1 187 ? -10.372 18.696 23.493 1.00 86.94 187 GLY A N 1
ATOM 1486 C CA . GLY A 1 187 ? -11.451 19.644 23.190 1.00 86.94 187 GLY A CA 1
ATOM 1487 C C . GLY A 1 187 ? -12.677 19.040 22.485 1.00 86.94 187 GLY A C 1
ATOM 1488 O O . GLY A 1 187 ? -13.733 19.668 22.466 1.00 86.94 187 GLY A O 1
ATOM 1489 N N . GLU A 1 188 ? -12.595 17.822 21.928 1.00 92.94 188 GLU A N 1
ATOM 1490 C CA . GLU A 1 188 ? -13.763 17.157 21.320 1.00 92.94 188 GLU A CA 1
ATOM 1491 C C . GLU A 1 188 ? -14.823 16.770 22.370 1.00 92.94 188 GLU A C 1
ATOM 1493 O O . GLU A 1 188 ? -16.005 16.644 22.034 1.00 92.94 188 GLU A O 1
ATOM 1498 N N . VAL A 1 189 ? -14.433 16.631 23.647 1.00 94.00 189 VAL A N 1
ATOM 1499 C CA . VAL A 1 189 ? -15.335 16.262 24.753 1.00 94.00 189 VAL A CA 1
ATOM 1500 C C . VAL A 1 189 ? -16.439 17.302 24.956 1.00 94.00 189 VAL A C 1
ATOM 1502 O O . VAL A 1 189 ? -17.591 16.932 25.200 1.00 94.00 189 VAL A O 1
ATOM 1505 N N . ASP A 1 190 ? -16.133 18.591 24.795 1.00 93.75 190 ASP A N 1
ATOM 1506 C CA . ASP A 1 190 ? -17.109 19.676 24.951 1.00 93.75 190 ASP A CA 1
ATOM 1507 C C . ASP A 1 190 ? -18.194 19.605 23.872 1.00 93.75 190 ASP A C 1
ATOM 1509 O O . ASP A 1 190 ? -19.395 19.636 24.166 1.00 93.75 190 ASP A O 1
ATOM 1513 N N . GLY A 1 191 ? -17.775 19.436 22.614 1.00 94.12 191 GLY A N 1
ATOM 1514 C CA . GLY A 1 191 ? -18.679 19.274 21.476 1.00 94.12 191 GLY A CA 1
ATOM 1515 C C . GLY A 1 191 ? -19.551 18.027 21.613 1.00 94.12 191 GLY A C 1
ATOM 1516 O O . GLY A 1 191 ? -20.765 18.086 21.389 1.00 94.12 191 GLY A O 1
ATOM 1517 N N . LEU A 1 192 ? -18.959 16.911 22.049 1.00 95.38 192 LEU A N 1
ATOM 1518 C CA . LEU A 1 192 ? -19.672 15.660 22.296 1.00 95.38 192 LEU A CA 1
ATOM 1519 C C . LEU A 1 192 ? -20.696 15.812 23.422 1.00 95.38 192 LEU A C 1
ATOM 1521 O O . LEU A 1 192 ? -21.840 15.376 23.271 1.00 95.38 192 LEU A O 1
ATOM 1525 N N . THR A 1 193 ? -20.327 16.478 24.515 1.00 95.81 193 THR A N 1
ATOM 1526 C CA . THR A 1 193 ? -21.216 16.739 25.654 1.00 95.81 193 THR A CA 1
ATOM 1527 C C . THR A 1 193 ? -22.389 17.626 25.243 1.00 95.81 193 THR A C 1
ATOM 1529 O O . THR A 1 193 ? -23.541 17.311 25.550 1.00 95.81 193 THR A O 1
ATOM 1532 N N . ALA A 1 194 ? -22.131 18.704 24.496 1.00 96.06 194 ALA A N 1
ATOM 1533 C CA . ALA A 1 194 ? -23.171 19.599 23.995 1.00 96.06 194 ALA A CA 1
ATOM 1534 C C . ALA A 1 194 ? -24.155 18.868 23.064 1.00 96.06 194 ALA A C 1
ATOM 1536 O O . ALA A 1 194 ? -25.374 18.979 23.232 1.00 96.06 194 ALA A O 1
ATOM 1537 N N . CYS A 1 195 ? -23.641 18.069 22.123 1.00 96.62 195 CYS A N 1
ATOM 1538 C CA . CYS A 1 195 ? -24.474 17.272 21.222 1.00 96.62 195 CYS A CA 1
ATOM 1539 C C . CYS A 1 195 ? -25.293 16.227 21.986 1.00 96.62 195 CYS A C 1
ATOM 1541 O O . CYS A 1 195 ? -26.490 16.085 21.728 1.00 96.62 195 CYS A O 1
ATOM 1543 N N . SER A 1 196 ? -24.676 15.553 22.960 1.00 95.75 196 SER A N 1
ATOM 1544 C CA . SER A 1 196 ? -25.335 14.518 23.757 1.00 95.75 196 SER A CA 1
ATOM 1545 C C . SER A 1 196 ? -26.468 15.084 24.611 1.00 95.75 196 SER A C 1
ATOM 1547 O O . SER A 1 196 ? -27.557 14.515 24.645 1.00 95.75 196 SER A O 1
ATOM 1549 N N . ARG A 1 197 ? -26.262 16.253 25.237 1.00 95.50 197 ARG A N 1
ATOM 1550 C CA . ARG A 1 197 ? -27.306 16.964 25.996 1.00 95.50 197 ARG A CA 1
ATOM 1551 C C . ARG A 1 197 ? -28.465 17.399 25.106 1.00 95.50 197 ARG A C 1
ATOM 1553 O O . ARG A 1 197 ? -29.616 17.188 25.471 1.00 95.50 197 ARG A O 1
ATOM 1560 N N . ARG A 1 198 ? -28.176 17.967 23.929 1.00 96.12 198 ARG A N 1
ATOM 1561 C CA . ARG A 1 198 ? -29.213 18.428 22.991 1.00 96.12 198 ARG A CA 1
ATOM 1562 C C . ARG A 1 198 ? -30.056 17.276 22.441 1.00 96.12 198 ARG A C 1
ATOM 1564 O O . ARG A 1 198 ? -31.255 17.444 22.253 1.00 96.12 198 ARG A O 1
ATOM 1571 N N . LEU A 1 199 ? -29.442 16.122 22.178 1.00 96.19 199 LEU A N 1
ATOM 1572 C CA . LEU A 1 199 ? -30.135 14.946 21.642 1.00 96.19 199 LEU A CA 1
ATOM 1573 C C . LEU A 1 199 ? -30.695 14.019 22.731 1.00 96.19 199 LEU A C 1
ATOM 1575 O O . LEU A 1 199 ? -31.480 13.130 22.403 1.00 96.19 199 LEU A O 1
ATOM 1579 N N . GLY A 1 200 ? -30.320 14.212 23.998 1.00 95.00 200 GLY A N 1
ATOM 1580 C CA . GLY A 1 200 ? -30.744 13.378 25.125 1.00 95.00 200 GLY A CA 1
ATOM 1581 C C . GLY A 1 200 ? -30.143 11.967 25.122 1.00 95.00 200 GLY A C 1
ATOM 1582 O O . GLY A 1 200 ? -30.745 11.051 25.672 1.00 95.00 200 GLY A O 1
ATOM 1583 N N . MET A 1 201 ? -29.003 11.759 24.456 1.00 93.50 201 MET A N 1
ATOM 1584 C CA . MET A 1 201 ? -28.301 10.470 24.391 1.00 93.50 201 MET A CA 1
ATOM 1585 C C . MET A 1 201 ? -26.833 10.662 23.986 1.00 93.50 201 MET A C 1
ATOM 1587 O O . MET A 1 201 ? -26.514 11.631 23.305 1.00 93.50 201 MET A O 1
ATOM 1591 N N . ALA A 1 202 ? -25.961 9.721 24.343 1.00 91.81 202 ALA A N 1
ATOM 1592 C CA . ALA A 1 202 ? -24.537 9.743 23.998 1.00 91.81 202 ALA A CA 1
ATOM 1593 C C . ALA A 1 202 ? -24.192 8.666 22.948 1.00 91.81 202 ALA A C 1
ATOM 1595 O O . ALA A 1 202 ? -24.922 7.674 22.836 1.00 91.81 202 ALA A O 1
ATOM 1596 N N . PRO A 1 203 ? -23.100 8.804 22.175 1.00 92.44 203 PRO A N 1
ATOM 1597 C CA . PRO A 1 203 ? -22.562 7.706 21.375 1.00 92.44 203 PRO A CA 1
ATOM 1598 C C . PRO A 1 203 ? -21.750 6.749 22.263 1.00 92.44 203 PRO A C 1
ATOM 1600 O O . PRO A 1 203 ? -21.450 7.077 23.410 1.00 92.44 203 PRO A O 1
ATOM 1603 N N . LEU A 1 204 ? -21.381 5.574 21.743 1.00 95.38 204 LEU A N 1
ATOM 1604 C CA . LEU A 1 204 ? -20.280 4.832 22.357 1.00 95.38 204 LEU A CA 1
ATOM 1605 C C . LEU A 1 204 ? -18.993 5.598 22.057 1.00 95.38 204 LEU A C 1
ATOM 1607 O O . LEU A 1 204 ? -18.832 6.116 20.950 1.00 95.38 204 LEU A O 1
ATOM 1611 N N . MET A 1 205 ? -18.093 5.682 23.028 1.00 97.25 205 MET A N 1
ATOM 1612 C CA . MET A 1 205 ? -16.872 6.470 22.902 1.00 97.25 205 MET A CA 1
ATOM 1613 C C . MET A 1 205 ? -15.630 5.597 22.968 1.00 97.25 205 MET A C 1
ATOM 1615 O O . MET A 1 205 ? -15.576 4.598 23.691 1.00 97.25 205 MET A O 1
ATOM 1619 N N . GLY A 1 206 ? -14.610 6.025 22.238 1.00 97.94 206 GLY A N 1
ATOM 1620 C CA . GLY A 1 206 ? -13.241 5.585 22.421 1.00 97.94 206 GLY A CA 1
ATOM 1621 C C . GLY A 1 206 ? -12.315 6.762 22.682 1.00 97.94 206 GLY A C 1
ATOM 1622 O O . GLY A 1 206 ? -12.708 7.914 22.522 1.00 97.94 206 GLY A O 1
ATOM 1623 N N . VAL A 1 207 ? -11.078 6.473 23.055 1.00 97.88 207 VAL A N 1
ATOM 1624 C CA . VAL A 1 207 ? -9.986 7.452 23.096 1.00 97.88 207 VAL A CA 1
ATOM 1625 C C . VAL A 1 207 ? -8.837 6.946 22.245 1.00 97.88 207 VAL A C 1
ATOM 1627 O O . VAL A 1 207 ? -8.513 5.759 22.294 1.00 97.88 207 VAL A O 1
ATOM 1630 N N . ARG A 1 208 ? -8.212 7.838 21.476 1.00 97.12 208 ARG A N 1
ATOM 1631 C CA . ARG A 1 208 ? -6.965 7.537 20.773 1.00 97.12 208 ARG A CA 1
ATOM 1632 C C . ARG A 1 208 ? -5.784 7.956 21.631 1.00 97.12 208 ARG A C 1
ATOM 1634 O O . ARG A 1 208 ? -5.651 9.138 21.932 1.00 97.12 208 ARG A O 1
ATOM 1641 N N . ALA A 1 209 ? -4.917 7.020 21.994 1.00 94.00 209 ALA A N 1
ATOM 1642 C CA . ALA A 1 209 ? -3.694 7.336 22.724 1.00 94.00 209 ALA A CA 1
ATOM 1643 C C . ALA A 1 209 ? -2.550 7.719 21.773 1.00 94.00 209 ALA A C 1
ATOM 1645 O O . ALA A 1 209 ? -2.398 7.128 20.701 1.00 94.00 209 ALA A O 1
ATOM 1646 N N . LYS A 1 210 ? -1.728 8.690 22.184 1.00 90.06 210 LYS A N 1
ATOM 1647 C CA . LYS A 1 210 ? -0.372 8.859 21.654 1.00 90.06 210 LYS A CA 1
ATOM 1648 C C . LYS A 1 210 ? 0.548 7.890 22.380 1.00 90.06 210 LYS A C 1
ATOM 1650 O O . LYS A 1 210 ? 0.572 7.888 23.607 1.00 90.06 210 LYS A O 1
ATOM 1655 N N . LEU A 1 211 ? 1.279 7.091 21.614 1.00 84.12 211 LEU A N 1
ATOM 1656 C CA . LEU A 1 211 ? 2.286 6.182 22.147 1.00 84.12 211 LEU A CA 1
ATOM 1657 C C . LEU A 1 211 ? 3.655 6.853 22.149 1.00 84.12 211 LEU A C 1
ATOM 1659 O O . LEU A 1 211 ? 3.946 7.672 21.274 1.00 84.12 211 LEU A O 1
ATOM 1663 N N . SER A 1 212 ? 4.489 6.473 23.111 1.00 78.88 212 SER A N 1
ATOM 1664 C CA . SER A 1 212 ? 5.896 6.870 23.180 1.00 78.88 212 SER A CA 1
ATOM 1665 C C . SER A 1 212 ? 6.726 6.266 22.041 1.00 78.88 212 SER A C 1
ATOM 1667 O O . SER A 1 212 ? 7.686 6.882 21.572 1.00 78.88 212 SER A O 1
ATOM 1669 N N . VAL A 1 213 ? 6.318 5.092 21.550 1.00 72.94 213 VAL A N 1
ATOM 1670 C CA . VAL A 1 213 ? 6.951 4.402 20.422 1.00 72.94 213 VAL A CA 1
ATOM 1671 C C . VAL A 1 213 ? 6.764 5.210 19.134 1.00 72.94 213 VAL A C 1
ATOM 1673 O O . VAL A 1 213 ? 5.642 5.490 18.703 1.00 72.94 213 VAL A O 1
ATOM 1676 N N . GLN A 1 214 ? 7.873 5.575 18.489 1.00 66.69 214 GLN A N 1
ATOM 1677 C CA . GLN A 1 214 ? 7.853 6.219 17.176 1.00 66.69 214 GLN A CA 1
ATOM 1678 C C . GLN A 1 214 ? 7.723 5.170 16.068 1.00 66.69 214 GLN A C 1
ATOM 1680 O O . GLN A 1 214 ? 8.416 4.154 16.067 1.00 66.69 214 GLN A O 1
ATOM 1685 N N . GLY A 1 215 ? 6.853 5.429 15.088 1.00 58.69 215 GLY A N 1
ATOM 1686 C CA . GLY A 1 215 ? 6.780 4.598 13.890 1.00 58.69 215 GLY A CA 1
ATOM 1687 C C . GLY A 1 215 ? 8.074 4.717 13.081 1.00 58.69 215 GLY A C 1
ATOM 1688 O O . GLY A 1 215 ? 8.610 5.812 12.918 1.00 58.69 215 GLY A O 1
ATOM 1689 N N . MET A 1 216 ? 8.578 3.603 12.549 1.00 54.94 216 MET A N 1
ATOM 1690 C CA . MET A 1 216 ? 9.699 3.630 11.607 1.00 54.94 216 MET A CA 1
ATOM 1691 C C . MET A 1 216 ? 9.225 3.925 10.175 1.00 54.94 216 MET A C 1
ATOM 1693 O O . MET A 1 216 ? 8.098 3.613 9.788 1.00 54.94 216 MET A O 1
ATOM 1697 N N . GLY A 1 217 ? 10.112 4.496 9.356 1.00 56.94 217 GLY A N 1
ATOM 1698 C CA . GLY A 1 217 ? 9.892 4.662 7.917 1.00 56.94 217 GLY A CA 1
ATOM 1699 C C . GLY A 1 217 ? 9.013 5.858 7.526 1.00 56.94 217 GLY A C 1
ATOM 1700 O O . GLY A 1 217 ? 8.916 6.856 8.237 1.00 56.94 217 GLY A O 1
ATOM 1701 N N . ARG A 1 218 ? 8.388 5.767 6.345 1.00 55.66 218 ARG A N 1
ATOM 1702 C CA . ARG A 1 218 ? 7.712 6.887 5.650 1.00 55.66 218 ARG A CA 1
ATOM 1703 C C . ARG A 1 218 ? 6.522 7.474 6.410 1.00 55.66 218 ARG A C 1
ATOM 1705 O O . ARG A 1 218 ? 6.157 8.621 6.182 1.00 55.66 218 ARG A O 1
ATOM 1712 N N . TRP A 1 219 ? 5.939 6.697 7.321 1.00 55.94 219 TRP A N 1
ATOM 1713 C CA . TRP A 1 219 ? 4.782 7.088 8.125 1.00 55.94 219 TRP A CA 1
ATOM 1714 C C . TRP A 1 219 ? 5.129 7.387 9.587 1.00 55.94 219 TRP A C 1
ATOM 1716 O O . TRP A 1 219 ? 4.213 7.528 10.394 1.00 55.94 219 TRP A O 1
ATOM 1726 N N . GLY A 1 220 ? 6.413 7.527 9.938 1.00 54.12 220 GLY A N 1
ATOM 1727 C CA . GLY A 1 220 ? 6.856 7.705 11.326 1.00 54.12 220 GLY A CA 1
ATOM 1728 C C . GLY A 1 220 ? 6.281 8.928 12.051 1.00 54.12 220 GLY A C 1
ATOM 1729 O O . GLY A 1 220 ? 6.079 8.880 13.261 1.00 54.12 220 GLY A O 1
ATOM 1730 N N . SER A 1 221 ? 5.898 9.981 11.319 1.00 57.34 221 SER A N 1
ATOM 1731 C CA . SER A 1 221 ? 5.205 11.163 11.867 1.00 57.34 221 SER A CA 1
ATOM 1732 C C . SER A 1 221 ? 3.752 10.905 12.294 1.00 57.34 221 SER A C 1
ATOM 1734 O O . SER A 1 221 ? 3.112 11.782 12.877 1.00 57.34 221 SER A O 1
ATOM 1736 N N . SER A 1 222 ? 3.213 9.713 12.016 1.00 55.22 222 SER A N 1
ATOM 1737 C CA . SER A 1 222 ? 1.865 9.305 12.434 1.00 55.22 222 SER A CA 1
ATOM 1738 C C . SER A 1 222 ? 1.796 8.888 13.912 1.00 55.22 222 SER A C 1
ATOM 1740 O O . SER A 1 222 ? 0.688 8.706 14.415 1.00 55.22 222 SER A O 1
ATOM 1742 N N . SER A 1 223 ? 2.951 8.779 14.588 1.00 56.25 223 SER A N 1
ATOM 1743 C CA . SER A 1 223 ? 3.126 8.362 15.991 1.00 56.25 223 SER A CA 1
ATOM 1744 C C . SER A 1 223 ? 4.062 9.272 16.781 1.00 56.25 223 SER A C 1
ATOM 1746 O O . SER A 1 223 ? 4.717 10.145 16.214 1.00 56.25 223 SER A O 1
ATOM 1748 N N . GLY A 1 224 ? 4.141 9.054 18.097 1.00 59.31 224 GLY A N 1
ATOM 1749 C CA . GLY A 1 224 ? 4.953 9.860 19.005 1.00 59.31 224 GLY A CA 1
ATOM 1750 C C . GLY A 1 224 ? 4.327 11.214 19.346 1.00 59.31 224 GLY A C 1
ATOM 1751 O O . GLY A 1 224 ? 3.222 11.558 18.913 1.00 59.31 224 GLY A O 1
ATOM 1752 N N . ASP A 1 225 ? 5.066 12.020 20.109 1.00 59.28 225 ASP A N 1
ATOM 1753 C CA . ASP A 1 225 ? 4.596 13.315 20.627 1.00 59.28 225 ASP A CA 1
ATOM 1754 C C . ASP A 1 225 ? 4.133 14.279 19.519 1.00 59.28 225 ASP A C 1
ATOM 1756 O O . ASP A 1 225 ? 3.135 14.993 19.678 1.00 59.28 225 ASP A O 1
ATOM 1760 N N . GLY A 1 226 ? 4.805 14.238 18.362 1.00 60.19 226 GLY A N 1
ATOM 1761 C CA . GLY A 1 226 ? 4.519 15.061 17.183 1.00 60.19 226 GLY A CA 1
ATOM 1762 C C . GLY A 1 226 ? 3.317 14.618 16.339 1.00 60.19 226 GLY A C 1
ATOM 1763 O O . GLY A 1 226 ? 2.992 15.300 15.366 1.00 60.19 226 GLY A O 1
ATOM 1764 N N . ALA A 1 227 ? 2.643 13.513 16.680 1.00 69.56 227 ALA A N 1
ATOM 1765 C CA . ALA A 1 227 ? 1.500 13.023 15.915 1.00 69.56 227 ALA A CA 1
ATOM 1766 C C . ALA A 1 227 ? 0.339 14.036 15.895 1.00 69.56 227 ALA A C 1
ATOM 1768 O O . ALA A 1 227 ? -0.014 14.639 16.916 1.00 69.56 227 ALA A O 1
ATOM 1769 N N . LYS A 1 228 ? -0.298 14.182 14.723 1.00 70.75 228 LYS A N 1
ATOM 1770 C CA . LYS A 1 228 ? -1.427 15.107 14.485 1.00 70.75 228 LYS A CA 1
ATOM 1771 C C . LYS A 1 228 ? -2.651 14.819 15.365 1.00 70.75 228 LYS A C 1
ATOM 1773 O O . LYS A 1 228 ? -3.399 15.737 15.691 1.00 70.75 228 LYS A O 1
ATOM 1778 N N . PHE A 1 229 ? -2.871 13.551 15.700 1.00 78.00 229 PHE A N 1
ATOM 1779 C CA . PHE A 1 229 ? -4.041 13.067 16.428 1.00 78.00 229 PHE A CA 1
ATOM 1780 C C . PHE A 1 229 ? -3.618 12.191 17.605 1.00 78.00 229 PHE A C 1
ATOM 1782 O O . PHE A 1 229 ? -2.539 11.596 17.583 1.00 78.00 229 PHE A O 1
ATOM 1789 N N . GLY A 1 230 ? -4.498 12.088 18.597 1.00 85.94 230 GLY A N 1
ATOM 1790 C CA . GLY A 1 230 ? -4.298 11.294 19.799 1.00 85.94 230 GLY A CA 1
ATOM 1791 C C . GLY A 1 230 ? -4.012 12.152 21.024 1.00 85.94 230 GLY A C 1
ATOM 1792 O O . GLY A 1 230 ? -3.519 13.278 20.941 1.00 85.94 230 GLY A O 1
ATOM 1793 N N . LEU A 1 231 ? -4.315 11.578 22.176 1.00 91.25 231 LEU A N 1
ATOM 1794 C CA . LEU A 1 231 ? -4.200 12.190 23.484 1.00 91.25 231 LEU A CA 1
ATOM 1795 C C . LEU A 1 231 ? -2.886 11.755 24.133 1.00 91.25 231 LEU A C 1
ATOM 1797 O O . LEU A 1 231 ? -2.583 10.561 24.189 1.00 91.25 231 LEU A O 1
ATOM 1801 N N . SER A 1 232 ? -2.116 12.721 24.632 1.00 92.12 232 SER A N 1
ATOM 1802 C CA . SER A 1 232 ? -0.987 12.433 25.520 1.00 92.12 232 SER A CA 1
ATOM 1803 C C . SER A 1 232 ? -1.485 11.807 26.832 1.00 92.12 232 SER A C 1
ATOM 1805 O O . SER A 1 232 ? -2.671 11.893 27.149 1.00 92.12 232 SER A O 1
ATOM 1807 N N . ALA A 1 233 ? -0.606 11.206 27.638 1.00 91.75 233 ALA A N 1
ATOM 1808 C CA . ALA A 1 233 ? -1.014 10.674 28.943 1.00 91.75 233 ALA A CA 1
ATOM 1809 C C . ALA A 1 233 ? -1.703 11.731 29.849 1.00 91.75 233 ALA A C 1
ATOM 1811 O O . ALA A 1 233 ? -2.756 11.418 30.413 1.00 91.75 233 ALA A O 1
ATOM 1812 N N . PRO A 1 234 ? -1.214 12.989 29.948 1.00 92.25 234 PRO A N 1
ATOM 1813 C CA . PRO A 1 234 ? -1.946 14.062 30.626 1.00 92.25 234 PRO A CA 1
ATOM 1814 C C . PRO A 1 234 ? -3.334 14.339 30.033 1.00 92.25 234 PRO A C 1
ATOM 1816 O O . PRO A 1 234 ? -4.303 14.452 30.783 1.00 92.25 234 PRO A O 1
ATOM 1819 N N . ASP A 1 235 ? -3.454 14.398 28.703 1.00 94.06 235 ASP A N 1
ATOM 1820 C CA . ASP A 1 235 ? -4.736 14.663 28.038 1.00 94.06 235 ASP A CA 1
ATOM 1821 C C . ASP A 1 235 ? -5.723 13.502 28.198 1.00 94.06 235 ASP A C 1
ATOM 1823 O O . ASP A 1 235 ? -6.924 13.733 28.328 1.00 94.06 235 ASP A O 1
ATOM 1827 N N . LEU A 1 236 ? -5.239 12.254 28.221 1.00 95.00 236 LEU A N 1
ATOM 1828 C CA . LEU A 1 236 ? -6.046 11.067 28.515 1.00 95.00 236 LEU A CA 1
ATOM 1829 C C . LEU A 1 236 ? -6.636 11.159 29.922 1.00 95.00 236 LEU A C 1
ATOM 1831 O O . LEU A 1 236 ? -7.841 10.979 30.095 1.00 95.00 236 LEU A O 1
ATOM 1835 N N . LEU A 1 237 ? -5.809 11.485 30.920 1.00 95.44 237 LEU A N 1
ATOM 1836 C CA . LEU A 1 237 ? -6.265 11.669 32.299 1.00 95.44 237 LEU A CA 1
ATOM 1837 C C . LEU A 1 237 ? -7.275 12.814 32.418 1.00 95.44 237 LEU A C 1
ATOM 1839 O O . LEU A 1 237 ? -8.315 12.647 33.057 1.00 95.44 237 LEU A O 1
ATOM 1843 N N . ALA A 1 238 ? -7.000 13.951 31.774 1.00 95.19 238 ALA A N 1
ATOM 1844 C CA . ALA A 1 238 ? -7.920 15.082 31.734 1.00 95.19 238 ALA A CA 1
ATOM 1845 C C . ALA A 1 238 ? -9.257 14.686 31.089 1.00 95.19 238 ALA A C 1
ATOM 1847 O O . ALA A 1 238 ? -10.308 14.893 31.687 1.00 95.19 238 ALA A O 1
ATOM 1848 N N . THR A 1 239 ? -9.214 14.013 29.936 1.00 96.56 239 THR A N 1
ATOM 1849 C CA . THR A 1 239 ? -10.394 13.517 29.212 1.00 96.56 239 THR A CA 1
ATOM 1850 C C . THR A 1 239 ? -11.228 12.579 30.082 1.00 96.56 239 THR A C 1
ATOM 1852 O O . THR A 1 239 ? -12.441 12.748 30.185 1.00 96.56 239 THR A O 1
ATOM 1855 N N . VAL A 1 240 ? -10.599 11.617 30.765 1.00 97.12 240 VAL A N 1
ATOM 1856 C CA . VAL A 1 240 ? -11.287 10.697 31.685 1.00 97.12 240 VAL A CA 1
ATOM 1857 C C . VAL A 1 240 ? -11.953 11.451 32.840 1.00 97.12 240 VAL A C 1
ATOM 1859 O O . VAL A 1 240 ? -13.092 11.142 33.195 1.00 97.12 240 VAL A O 1
ATOM 1862 N N . ASN A 1 241 ? -11.277 12.446 33.418 1.00 96.31 241 ASN A N 1
ATOM 1863 C CA . ASN A 1 241 ? -11.839 13.261 34.495 1.00 96.31 241 ASN A CA 1
ATOM 1864 C C . ASN A 1 241 ? -13.033 14.090 34.013 1.00 96.31 241 ASN A C 1
ATOM 1866 O O . ASN A 1 241 ? -14.093 14.022 34.633 1.00 96.31 241 ASN A O 1
ATOM 1870 N N . THR A 1 242 ? -12.917 14.766 32.870 1.00 96.50 242 THR A N 1
ATOM 1871 C CA . THR A 1 242 ? -14.024 15.525 32.276 1.00 96.50 242 THR A CA 1
ATOM 1872 C C . THR A 1 242 ? -15.212 14.616 31.965 1.00 96.50 242 THR A C 1
ATOM 1874 O O . THR A 1 242 ? -16.337 14.933 32.344 1.00 96.50 242 THR A O 1
ATOM 1877 N N . LEU A 1 243 ? -14.985 13.443 31.358 1.00 97.06 243 LEU A N 1
ATOM 1878 C CA . LEU A 1 243 ? -16.041 12.458 31.096 1.00 97.06 243 LEU A CA 1
ATOM 1879 C C . LEU A 1 243 ? -16.730 11.985 32.383 1.00 97.06 243 LEU A C 1
ATOM 1881 O O . LEU A 1 243 ? -17.940 11.749 32.380 1.00 97.06 243 LEU A O 1
ATOM 1885 N N . ARG A 1 244 ? -15.986 11.856 33.488 1.00 97.19 244 ARG A N 1
ATOM 1886 C CA . ARG A 1 244 ? -16.547 11.522 34.804 1.00 97.19 244 ARG A CA 1
ATOM 1887 C C . ARG A 1 244 ? -17.434 12.647 35.334 1.00 97.19 244 ARG A C 1
ATOM 1889 O O . ARG A 1 244 ? -18.551 12.372 35.761 1.00 97.19 244 ARG A O 1
ATOM 1896 N N . GLU A 1 245 ? -16.967 13.889 35.270 1.00 96.81 245 GLU A N 1
ATOM 1897 C CA . GLU A 1 245 ? -17.693 15.075 35.746 1.00 96.81 245 GLU A CA 1
ATOM 1898 C C . GLU A 1 245 ? -19.010 15.299 34.996 1.00 96.81 245 GLU A C 1
ATOM 1900 O O . GLU A 1 245 ? -20.020 15.656 35.601 1.00 96.81 245 GLU A O 1
ATOM 1905 N N . VAL A 1 246 ? -19.032 15.040 33.685 1.00 95.69 246 VAL A N 1
ATOM 1906 C CA . VAL A 1 246 ? -20.246 15.177 32.863 1.00 95.69 246 VAL A CA 1
ATOM 1907 C C . VAL A 1 246 ? -21.121 13.917 32.843 1.00 95.69 246 VAL A C 1
ATOM 1909 O O . VAL A 1 246 ? -22.143 13.903 32.157 1.00 95.69 246 VAL A O 1
ATOM 1912 N N . GLY A 1 247 ? -20.747 12.867 33.585 1.00 95.81 247 GLY A N 1
ATOM 1913 C CA . GLY A 1 247 ? -21.521 11.628 33.713 1.00 95.81 247 GLY A CA 1
ATOM 1914 C C . GLY A 1 247 ? -21.504 10.722 32.476 1.00 95.81 247 GLY A C 1
ATOM 1915 O O . GLY A 1 247 ? -22.398 9.897 32.316 1.00 95.81 247 GLY A O 1
ATOM 1916 N N . LEU A 1 248 ? -20.508 10.863 31.597 1.00 96.50 248 LEU A N 1
ATOM 1917 C CA . LEU A 1 248 ? -20.382 10.103 30.347 1.00 96.50 248 LEU A CA 1
ATOM 1918 C C . LEU A 1 248 ? -19.296 9.011 30.385 1.00 96.50 248 LEU A C 1
ATOM 1920 O O . LEU A 1 248 ? -19.169 8.251 29.428 1.00 96.50 248 LEU A O 1
ATOM 1924 N N . LEU A 1 249 ? -18.539 8.868 31.481 1.00 97.19 249 LEU A N 1
ATOM 1925 C CA . LEU A 1 249 ? -17.474 7.855 31.603 1.00 97.19 249 LEU A CA 1
ATOM 1926 C C . LEU A 1 249 ? -17.959 6.413 31.339 1.00 97.19 249 LEU A C 1
ATOM 1928 O O . LEU A 1 249 ? -17.212 5.606 30.791 1.00 97.19 249 LEU A O 1
ATOM 1932 N N . GLY A 1 250 ? -19.217 6.089 31.660 1.00 96.94 250 GLY A N 1
ATOM 1933 C CA . GLY A 1 250 ? -19.807 4.762 31.412 1.00 96.94 250 GLY A CA 1
ATOM 1934 C C . GLY A 1 250 ? -19.955 4.381 29.928 1.00 96.94 250 GLY A C 1
ATOM 1935 O O . GLY A 1 250 ? -20.170 3.210 29.595 1.00 96.94 250 GLY A O 1
ATOM 1936 N N . GLU A 1 251 ? -19.819 5.354 29.029 1.00 96.75 251 GLU A N 1
ATOM 1937 C CA . GLU A 1 251 ? -19.875 5.170 27.578 1.00 96.75 251 GLU A CA 1
ATOM 1938 C C . GLU A 1 251 ? -18.473 5.040 26.948 1.00 96.75 251 GLU A C 1
ATOM 1940 O O . GLU A 1 251 ? -18.372 4.756 25.754 1.00 96.75 251 GLU A O 1
ATOM 1945 N N . LEU A 1 252 ? -17.391 5.201 27.727 1.00 98.06 252 LEU A N 1
ATOM 1946 C CA . LEU A 1 252 ? -16.018 4.978 27.267 1.00 98.06 252 LEU A CA 1
ATOM 1947 C C . LEU A 1 252 ? -15.724 3.471 27.196 1.00 98.06 252 LEU A C 1
ATOM 1949 O O . LEU A 1 252 ? -15.577 2.796 28.218 1.00 98.06 252 LEU A O 1
ATOM 1953 N N . ARG A 1 253 ? -15.680 2.936 25.972 1.00 97.88 253 ARG A N 1
ATOM 1954 C CA . ARG A 1 253 ? -15.608 1.493 25.687 1.00 97.88 253 ARG A CA 1
ATOM 1955 C C . ARG A 1 253 ? -14.387 1.063 24.888 1.00 97.88 253 ARG A C 1
ATOM 1957 O O . ARG A 1 253 ? -14.089 -0.127 24.894 1.00 97.88 253 ARG A O 1
ATOM 1964 N N . LEU A 1 254 ? -13.710 1.983 24.205 1.00 98.50 254 LEU A N 1
ATOM 1965 C CA . LEU A 1 254 ? -12.651 1.645 23.257 1.00 98.50 254 LEU A CA 1
ATOM 1966 C C . LEU A 1 254 ? -11.350 2.404 23.547 1.00 98.50 254 LEU A C 1
ATOM 1968 O O . LEU A 1 254 ? -11.358 3.619 23.732 1.00 98.50 254 LEU A O 1
ATOM 1972 N N . LEU A 1 255 ? -10.225 1.690 23.551 1.00 98.44 255 LEU A N 1
ATOM 1973 C CA . LEU A 1 255 ? -8.900 2.293 23.395 1.00 98.44 255 LEU A CA 1
ATOM 1974 C C . LEU A 1 255 ? -8.438 2.068 21.957 1.00 98.44 255 LEU A C 1
ATOM 1976 O O . LEU A 1 255 ? -8.382 0.923 21.520 1.00 98.44 255 LEU A O 1
ATOM 1980 N N . HIS A 1 256 ? -8.106 3.144 21.253 1.00 97.94 256 HIS A N 1
ATOM 1981 C CA . HIS A 1 256 ? -7.580 3.119 19.894 1.00 97.94 256 HIS A CA 1
ATOM 1982 C C . HIS A 1 256 ? -6.114 3.557 19.894 1.00 97.94 256 HIS A C 1
ATOM 1984 O O . HIS A 1 256 ? -5.722 4.477 20.620 1.00 97.94 256 HIS A O 1
ATOM 1990 N N . MET A 1 257 ? -5.314 2.957 19.023 1.00 91.31 257 MET A N 1
ATOM 1991 C CA . MET A 1 257 ? -4.007 3.474 18.640 1.00 91.31 257 MET A CA 1
ATOM 1992 C C . MET A 1 257 ? -3.867 3.435 17.123 1.00 91.31 257 MET A C 1
ATOM 1994 O O . MET A 1 257 ? -4.513 2.643 16.446 1.00 91.31 257 MET A O 1
ATOM 1998 N N . HIS A 1 258 ? -2.950 4.230 16.586 1.00 87.19 258 HIS A N 1
ATOM 1999 C CA . HIS A 1 258 ? -2.542 4.063 15.200 1.00 87.19 258 HIS A CA 1
ATOM 2000 C C . HIS A 1 258 ? -1.084 4.461 15.051 1.00 87.19 258 HIS A C 1
ATOM 2002 O O . HIS A 1 258 ? -0.757 5.641 15.173 1.00 87.19 258 HIS A O 1
ATOM 2008 N N . ILE A 1 259 ? -0.234 3.465 14.781 1.00 83.12 259 ILE A N 1
ATOM 2009 C CA . ILE A 1 259 ? 1.212 3.679 14.677 1.00 83.12 259 ILE A CA 1
ATOM 2010 C C . ILE A 1 259 ? 1.578 4.356 13.339 1.00 83.12 259 ILE A C 1
ATOM 2012 O O . ILE A 1 259 ? 2.514 5.150 13.231 1.00 83.12 259 ILE A O 1
ATOM 2016 N N . GLY A 1 260 ? 0.813 4.039 12.299 1.00 83.06 260 GLY A N 1
ATOM 2017 C CA . GLY A 1 260 ? 1.068 4.426 10.919 1.00 83.06 260 GLY A CA 1
ATOM 2018 C C . GLY A 1 260 ? 0.685 3.296 9.971 1.00 83.06 260 GLY A C 1
ATOM 2019 O O . GLY A 1 260 ? 0.277 2.215 10.393 1.00 83.06 260 GLY A O 1
ATOM 2020 N N . SER A 1 261 ? 0.781 3.547 8.669 1.00 85.12 261 SER A N 1
ATOM 2021 C CA . SER A 1 261 ? 0.631 2.505 7.651 1.00 85.12 261 SER A CA 1
ATOM 2022 C C . SER A 1 261 ? 1.951 1.748 7.468 1.00 85.12 261 SER A C 1
ATOM 2024 O O . SER A 1 261 ? 3.005 2.349 7.628 1.00 85.12 261 SER A O 1
ATOM 2026 N N . GLN A 1 262 ? 1.884 0.471 7.059 1.00 91.88 262 GLN A N 1
ATOM 2027 C CA . GLN A 1 262 ? 3.040 -0.334 6.629 1.00 91.88 262 GLN A CA 1
ATOM 2028 C C . GLN A 1 262 ? 4.176 -0.358 7.674 1.00 91.88 262 GLN A C 1
ATOM 2030 O O . GLN A 1 262 ? 5.288 0.109 7.437 1.00 91.88 262 GLN A O 1
ATOM 2035 N N . ILE A 1 263 ? 3.883 -0.906 8.853 1.00 92.44 263 ILE A N 1
ATOM 2036 C CA . ILE A 1 263 ? 4.891 -1.170 9.883 1.00 92.44 263 ILE A CA 1
ATOM 2037 C C . ILE A 1 263 ? 5.720 -2.356 9.398 1.00 92.44 263 ILE A C 1
ATOM 2039 O O . ILE A 1 263 ? 5.185 -3.453 9.257 1.00 92.44 263 ILE A O 1
ATOM 2043 N N . SER A 1 264 ? 7.002 -2.146 9.115 1.00 93.50 264 SER A N 1
ATOM 2044 C CA . SER A 1 264 ? 7.871 -3.179 8.540 1.00 93.50 264 SER A CA 1
ATOM 2045 C C . SER A 1 264 ? 8.508 -4.105 9.580 1.00 93.50 264 SER A C 1
ATOM 2047 O O . SER A 1 264 ? 8.871 -5.232 9.247 1.00 93.50 264 SER A O 1
ATOM 2049 N N . ASP A 1 265 ? 8.628 -3.651 10.830 1.00 94.50 265 ASP A N 1
ATOM 2050 C CA . ASP A 1 265 ? 9.308 -4.372 11.907 1.00 94.50 265 ASP A CA 1
ATOM 2051 C C . ASP A 1 265 ? 8.346 -4.772 13.030 1.00 94.50 265 ASP A C 1
ATOM 2053 O O . ASP A 1 265 ? 7.696 -3.929 13.655 1.00 94.50 265 ASP A O 1
ATOM 2057 N N . ILE A 1 266 ? 8.291 -6.070 13.317 1.00 94.31 266 ILE A N 1
ATOM 2058 C CA . ILE A 1 266 ? 7.481 -6.630 14.395 1.00 94.31 266 ILE A CA 1
ATOM 2059 C C . ILE A 1 266 ? 7.917 -6.165 15.786 1.00 94.31 266 ILE A C 1
ATOM 2061 O O . ILE A 1 266 ? 7.080 -6.087 16.682 1.00 94.31 266 ILE A O 1
ATOM 2065 N N . ALA A 1 267 ? 9.195 -5.823 15.987 1.00 93.31 267 ALA A N 1
ATOM 2066 C CA . ALA A 1 267 ? 9.676 -5.342 17.282 1.00 93.31 267 ALA A CA 1
ATOM 2067 C C . ALA A 1 267 ? 8.985 -4.027 17.683 1.00 93.31 267 ALA A C 1
ATOM 2069 O O . ALA A 1 267 ? 8.479 -3.910 18.798 1.00 93.31 267 ALA A O 1
ATOM 2070 N N . VAL A 1 268 ? 8.851 -3.094 16.734 1.00 91.25 268 VAL A N 1
ATOM 2071 C CA . VAL A 1 268 ? 8.146 -1.813 16.930 1.00 91.25 268 VAL A CA 1
ATOM 2072 C C . VAL A 1 268 ? 6.681 -2.043 17.287 1.00 91.25 268 VAL A C 1
ATOM 2074 O O . VAL A 1 268 ? 6.131 -1.375 18.161 1.00 91.25 268 VAL A O 1
ATOM 2077 N N . LEU A 1 269 ? 6.041 -3.017 16.633 1.00 92.44 269 LEU A N 1
ATOM 2078 C CA . LEU A 1 269 ? 4.666 -3.377 16.953 1.00 92.44 269 LEU A CA 1
ATOM 2079 C C . LEU A 1 269 ? 4.552 -3.913 18.386 1.00 92.44 269 LEU A C 1
ATOM 2081 O O . LEU A 1 269 ? 3.640 -3.513 19.102 1.00 92.44 269 LEU A O 1
ATOM 2085 N N . LYS A 1 270 ? 5.466 -4.787 18.821 1.00 93.94 270 LYS A N 1
ATOM 2086 C CA . LYS A 1 270 ? 5.454 -5.350 20.182 1.00 93.94 270 LYS A CA 1
ATOM 2087 C C . LYS A 1 270 ? 5.569 -4.280 21.252 1.00 93.94 270 LYS A C 1
ATOM 2089 O O . LYS A 1 270 ? 4.779 -4.291 22.192 1.00 93.94 270 LYS A O 1
ATOM 2094 N N . GLU A 1 271 ? 6.510 -3.354 21.098 1.00 93.44 271 GLU A N 1
ATOM 2095 C CA . GLU A 1 271 ? 6.686 -2.241 22.037 1.00 93.44 271 GLU A CA 1
ATOM 2096 C C . GLU A 1 271 ? 5.402 -1.404 22.140 1.00 93.44 271 GLU A C 1
ATOM 2098 O O . GLU A 1 271 ? 4.916 -1.122 23.237 1.00 93.44 271 GLU A O 1
ATOM 2103 N N . ALA A 1 272 ? 4.788 -1.088 20.997 1.00 93.75 272 ALA A N 1
ATOM 2104 C CA . ALA A 1 272 ? 3.547 -0.325 20.959 1.00 93.75 272 ALA A CA 1
ATOM 2105 C C . ALA A 1 272 ? 2.359 -1.084 21.579 1.00 93.75 272 ALA A C 1
ATOM 2107 O O . ALA A 1 272 ? 1.568 -0.498 22.318 1.00 93.75 272 ALA A O 1
ATOM 2108 N N . LEU A 1 273 ? 2.245 -2.394 21.331 1.00 96.00 273 LEU A N 1
ATOM 2109 C CA . LEU A 1 273 ? 1.212 -3.247 21.925 1.00 96.00 273 LEU A CA 1
ATOM 2110 C C . LEU A 1 273 ? 1.360 -3.359 23.445 1.00 96.00 273 LEU A C 1
ATOM 2112 O O . LEU A 1 273 ? 0.354 -3.375 24.153 1.00 96.00 273 LEU A O 1
ATOM 2116 N N . GLN A 1 274 ? 2.592 -3.415 23.956 1.00 95.50 274 GLN A N 1
ATOM 2117 C CA . GLN A 1 274 ? 2.858 -3.436 25.395 1.00 95.50 274 GLN A CA 1
ATOM 2118 C C . GLN A 1 274 ? 2.398 -2.134 26.055 1.00 95.50 274 GLN A C 1
ATOM 2120 O O . GLN A 1 274 ? 1.655 -2.175 27.038 1.00 95.50 274 GLN A O 1
ATOM 2125 N N . GLU A 1 275 ? 2.780 -0.982 25.497 1.00 95.56 275 GLU A N 1
ATOM 2126 C CA . GLU A 1 275 ? 2.336 0.324 25.994 1.00 95.56 275 GLU A CA 1
ATOM 2127 C C . GLU A 1 275 ? 0.805 0.444 25.938 1.00 95.56 275 GLU A C 1
ATOM 2129 O O . GLU A 1 275 ? 0.160 0.795 26.930 1.00 95.56 275 GLU A O 1
ATOM 2134 N N . MET A 1 276 ? 0.202 0.063 24.810 1.00 95.31 276 MET A N 1
ATOM 2135 C CA . MET A 1 276 ? -1.246 0.083 24.621 1.00 95.31 276 MET A CA 1
ATOM 2136 C C . MET A 1 276 ? -1.982 -0.823 25.622 1.00 95.31 276 MET A C 1
ATOM 2138 O O . MET A 1 276 ? -2.991 -0.414 26.202 1.00 95.31 276 MET A O 1
ATOM 2142 N N . GLY A 1 277 ? -1.478 -2.036 25.861 1.00 96.81 277 GLY A N 1
ATOM 2143 C CA . GLY A 1 277 ? -2.041 -2.970 26.834 1.00 96.81 277 GLY A CA 1
ATOM 2144 C C . GLY A 1 277 ? -2.015 -2.413 28.258 1.00 96.81 277 GLY A C 1
ATOM 2145 O O . GLY A 1 277 ? -3.002 -2.539 28.988 1.00 96.81 277 GLY A O 1
ATOM 2146 N N . GLN A 1 278 ? -0.937 -1.720 28.642 1.00 96.69 278 GLN A N 1
ATOM 2147 C CA . GLN A 1 278 ? -0.869 -1.034 29.934 1.00 96.69 278 GLN A CA 1
ATOM 2148 C C . GLN A 1 278 ? -1.872 0.119 30.016 1.00 96.69 278 GLN A C 1
ATOM 2150 O O . GLN A 1 278 ? -2.606 0.210 31.001 1.00 96.69 278 GLN A O 1
ATOM 2155 N N . LEU A 1 279 ? -1.970 0.959 28.981 1.00 97.06 279 LEU A N 1
ATOM 2156 C CA . LEU A 1 279 ? -2.944 2.054 28.935 1.00 97.06 279 LEU A CA 1
ATOM 2157 C C . LEU A 1 279 ? -4.385 1.546 29.068 1.00 97.06 279 LEU A C 1
ATOM 2159 O O . LEU A 1 279 ? -5.163 2.116 29.832 1.00 97.06 279 LEU A O 1
ATOM 2163 N N . TYR A 1 280 ? -4.733 0.444 28.397 1.00 98.31 280 TYR A N 1
ATOM 2164 C CA . TYR A 1 280 ? -6.060 -0.170 28.495 1.00 98.31 280 TYR A CA 1
ATOM 2165 C C . TYR A 1 280 ? -6.403 -0.562 29.937 1.00 98.31 280 TYR A C 1
ATOM 2167 O O . TYR A 1 280 ? -7.469 -0.216 30.452 1.00 98.31 280 TYR A O 1
ATOM 2175 N N . VAL A 1 281 ? -5.473 -1.240 30.614 1.00 98.00 281 VAL A N 1
ATOM 2176 C CA . VAL A 1 281 ? -5.635 -1.651 32.013 1.00 98.00 281 VAL A CA 1
ATOM 2177 C C . VAL A 1 281 ? -5.752 -0.443 32.945 1.00 98.00 281 VAL A C 1
ATOM 2179 O O . VAL A 1 281 ? -6.578 -0.457 33.857 1.00 98.00 281 VAL A O 1
ATOM 2182 N N . GLN A 1 282 ? -4.965 0.614 32.723 1.00 97.69 282 GLN A N 1
ATOM 2183 C CA . GLN A 1 282 ? -5.051 1.831 33.537 1.00 97.69 282 GLN A CA 1
ATOM 2184 C C . GLN A 1 282 ? -6.385 2.563 33.335 1.00 97.69 282 GLN A C 1
ATOM 2186 O O . GLN A 1 282 ? -6.984 3.013 34.309 1.00 97.69 282 GLN A O 1
ATOM 2191 N N . LEU A 1 283 ? -6.905 2.639 32.105 1.00 97.88 283 LEU A N 1
ATOM 2192 C CA . LEU A 1 283 ? -8.227 3.220 31.838 1.00 97.88 283 LEU A CA 1
ATOM 2193 C C . LEU A 1 283 ? -9.343 2.443 32.547 1.00 97.88 283 LEU A C 1
ATOM 2195 O O . LEU A 1 283 ? -10.226 3.056 33.152 1.00 97.88 283 LEU A O 1
ATOM 2199 N N . ALA A 1 284 ? -9.265 1.108 32.546 1.00 97.69 284 ALA A N 1
ATOM 2200 C CA . ALA A 1 284 ? -10.181 0.266 33.311 1.00 97.69 284 ALA A CA 1
ATOM 2201 C C . ALA A 1 284 ? -10.078 0.536 34.826 1.00 97.69 284 ALA A C 1
ATOM 2203 O O . ALA A 1 284 ? -11.096 0.706 35.498 1.00 97.69 284 ALA A O 1
ATOM 2204 N N . ALA A 1 285 ? -8.859 0.667 35.361 1.00 97.38 285 ALA A N 1
ATOM 2205 C CA . ALA A 1 285 ? -8.626 0.997 36.770 1.00 97.38 285 ALA A CA 1
ATOM 2206 C C . ALA A 1 285 ? -9.161 2.389 37.165 1.00 97.38 285 ALA A C 1
ATOM 2208 O O . ALA A 1 285 ? -9.568 2.596 38.307 1.00 97.38 285 ALA A O 1
ATOM 2209 N N . LEU A 1 286 ? -9.221 3.333 36.219 1.00 97.31 286 LEU A N 1
ATOM 2210 C CA . LEU A 1 286 ? -9.819 4.662 36.403 1.00 97.31 286 LEU A CA 1
ATOM 2211 C C . LEU A 1 286 ? -11.362 4.657 36.355 1.00 97.31 286 LEU A C 1
ATOM 2213 O O . LEU A 1 286 ? -11.988 5.714 36.505 1.00 97.31 286 LEU A O 1
ATOM 2217 N N . GLY A 1 287 ? -11.979 3.486 36.173 1.00 96.69 287 GLY A N 1
ATOM 2218 C CA . GLY A 1 287 ? -13.426 3.277 36.211 1.00 96.69 287 GLY A CA 1
ATOM 2219 C C . GLY A 1 287 ? -14.118 3.312 34.848 1.00 96.69 287 GLY A C 1
ATOM 2220 O O . GLY A 1 287 ? -15.348 3.280 34.805 1.00 96.69 287 GLY A O 1
ATOM 2221 N N . ALA A 1 288 ? -13.373 3.380 33.740 1.00 97.50 288 ALA A N 1
ATOM 2222 C CA . ALA A 1 288 ? -13.958 3.202 32.415 1.00 97.50 288 ALA A CA 1
ATOM 2223 C C . ALA A 1 288 ? -14.361 1.725 32.227 1.00 97.50 288 ALA A C 1
ATOM 2225 O O . ALA A 1 288 ? -13.544 0.842 32.485 1.00 97.50 288 ALA A O 1
ATOM 2226 N N . PRO A 1 289 ? -15.583 1.413 31.759 1.00 97.12 289 PRO A N 1
ATOM 2227 C CA . PRO A 1 289 ? -15.992 0.023 31.551 1.00 97.12 289 PRO A CA 1
ATOM 2228 C C . PRO A 1 289 ? -15.157 -0.724 30.510 1.00 97.12 289 PRO A C 1
ATOM 2230 O O . PRO A 1 289 ? -15.058 -1.947 30.584 1.00 97.12 289 PRO A O 1
ATOM 2233 N N . MET A 1 290 ? -14.593 0.005 29.538 1.00 97.38 290 MET A N 1
ATOM 2234 C CA . MET A 1 290 ? -13.839 -0.552 28.416 1.00 97.38 290 MET A CA 1
ATOM 2235 C C . MET A 1 290 ? -14.618 -1.677 27.692 1.00 97.38 290 MET A C 1
ATOM 2237 O O . MET A 1 290 ? -15.849 -1.765 27.799 1.00 97.38 290 MET A O 1
ATOM 2241 N N . GLY A 1 291 ? -13.935 -2.487 26.880 1.00 97.12 291 GLY A N 1
ATOM 2242 C CA . GLY A 1 291 ? -14.540 -3.593 26.130 1.00 97.12 291 GLY A CA 1
ATOM 2243 C C . GLY A 1 291 ? -13.957 -3.812 24.736 1.00 97.12 291 GLY A C 1
ATOM 2244 O O . GLY A 1 291 ? -14.029 -4.930 24.231 1.00 97.12 291 GLY A O 1
ATOM 2245 N N . TYR A 1 292 ? -13.350 -2.787 24.139 1.00 98.50 292 TYR A N 1
ATOM 2246 C CA . TYR A 1 292 ? -12.690 -2.862 22.837 1.00 98.50 292 TYR A CA 1
ATOM 2247 C C . TYR A 1 292 ? -11.273 -2.302 22.916 1.00 98.50 292 TYR A C 1
ATOM 2249 O O . TYR A 1 292 ? -11.022 -1.285 23.569 1.00 98.50 292 TYR A O 1
ATOM 2257 N N . LEU A 1 293 ? -10.357 -2.963 22.222 1.00 98.62 293 LEU A N 1
ATOM 2258 C CA . LEU A 1 293 ? -8.991 -2.506 22.035 1.00 98.62 293 LEU A CA 1
ATOM 2259 C C . LEU A 1 293 ? -8.685 -2.582 20.546 1.00 98.62 293 LEU A C 1
ATOM 2261 O O . LEU A 1 293 ? -8.661 -3.664 19.963 1.00 98.62 293 LEU A O 1
ATOM 2265 N N . ASP A 1 294 ? -8.509 -1.414 19.947 1.00 98.50 294 ASP A N 1
ATOM 2266 C CA . ASP A 1 294 ? -8.309 -1.236 18.520 1.00 98.50 294 ASP A CA 1
ATOM 2267 C C . ASP A 1 294 ? -6.856 -0.881 18.225 1.00 98.50 294 ASP A C 1
ATOM 2269 O O . ASP A 1 294 ? -6.397 0.231 18.500 1.00 98.50 294 ASP A O 1
ATOM 2273 N N . VAL A 1 295 ? -6.129 -1.856 17.681 1.00 96.94 295 VAL A N 1
ATOM 2274 C CA . VAL A 1 295 ? -4.708 -1.712 17.343 1.00 96.94 295 VAL A CA 1
ATOM 2275 C C . VAL A 1 295 ? -4.488 -0.862 16.085 1.00 96.94 295 VAL A C 1
ATOM 2277 O O . VAL A 1 295 ? -3.344 -0.630 15.692 1.00 96.94 295 VAL A O 1
ATOM 2280 N N . GLY A 1 296 ? -5.570 -0.396 15.452 1.00 95.19 296 GLY A N 1
ATOM 2281 C CA . GLY A 1 296 ? -5.539 0.422 14.255 1.00 95.19 296 GLY A CA 1
ATOM 2282 C C . GLY A 1 296 ? -5.044 -0.345 13.033 1.00 95.19 296 GLY A C 1
ATOM 2283 O O . GLY A 1 296 ? -5.058 -1.579 12.962 1.00 95.19 296 GLY A O 1
ATOM 2284 N N . GLY A 1 297 ? -4.623 0.412 12.022 1.00 92.81 297 GLY A N 1
ATOM 2285 C CA . GLY A 1 297 ? -3.924 -0.130 10.859 1.00 92.81 297 GLY A CA 1
ATOM 2286 C C . GLY A 1 297 ? -2.448 -0.426 11.139 1.00 92.81 297 GLY A C 1
ATOM 2287 O O . GLY A 1 297 ? -1.983 -0.408 12.273 1.00 92.81 297 GLY A O 1
ATOM 2288 N N . GLY A 1 298 ? -1.685 -0.651 10.071 1.00 90.75 298 GLY A N 1
ATOM 2289 C CA . GLY A 1 298 ? -0.227 -0.792 10.149 1.00 90.75 298 GLY A CA 1
ATOM 2290 C C . GLY A 1 298 ? 0.295 -2.185 9.837 1.00 90.75 298 GLY A C 1
ATOM 2291 O O . GLY A 1 298 ? 1.465 -2.292 9.486 1.00 90.75 298 GLY A O 1
ATOM 2292 N N . LEU A 1 299 ? -0.570 -3.208 9.837 1.00 95.81 299 LEU A N 1
ATOM 2293 C CA . LEU A 1 299 ? -0.259 -4.509 9.240 1.00 95.81 299 LEU A CA 1
ATOM 2294 C C . LEU A 1 299 ? 0.272 -4.296 7.813 1.00 95.81 299 LEU A C 1
ATOM 2296 O O . LEU A 1 299 ? -0.456 -3.807 6.941 1.00 95.81 299 LEU A O 1
ATOM 2300 N N . GLY A 1 300 ? 1.555 -4.590 7.620 1.00 94.38 300 GLY A N 1
ATOM 2301 C CA . GLY A 1 300 ? 2.253 -4.334 6.371 1.00 94.38 300 GLY A CA 1
ATOM 2302 C C . GLY A 1 300 ? 1.981 -5.396 5.311 1.00 94.38 300 GLY A C 1
ATOM 2303 O O . GLY A 1 300 ? 1.409 -6.455 5.571 1.00 94.38 300 GLY A O 1
ATOM 2304 N N . VAL A 1 301 ? 2.374 -5.065 4.087 1.00 95.81 301 VAL A N 1
ATOM 2305 C CA . VAL A 1 301 ? 2.360 -5.957 2.926 1.00 95.81 301 VAL A CA 1
ATOM 2306 C C . VAL A 1 301 ? 3.787 -6.133 2.439 1.00 95.81 301 VAL A C 1
ATOM 2308 O O . VAL A 1 301 ? 4.518 -5.150 2.326 1.00 95.81 301 VAL A O 1
ATOM 2311 N N . ASP A 1 302 ? 4.175 -7.368 2.149 1.00 95.50 302 ASP A N 1
ATOM 2312 C CA . ASP A 1 302 ? 5.469 -7.645 1.543 1.00 95.50 302 ASP A CA 1
ATOM 2313 C C . ASP A 1 302 ? 5.406 -7.405 0.027 1.00 95.50 302 ASP A C 1
ATOM 2315 O O . ASP A 1 302 ? 4.958 -8.262 -0.731 1.00 95.50 302 ASP A O 1
ATOM 2319 N N . TYR A 1 303 ? 5.776 -6.196 -0.406 1.00 95.56 303 TYR A N 1
ATOM 2320 C CA . TYR A 1 303 ? 5.740 -5.802 -1.814 1.00 95.56 303 TYR A CA 1
ATOM 2321 C C . TYR A 1 303 ? 6.936 -6.324 -2.610 1.00 95.56 303 TYR A C 1
ATOM 2323 O O . TYR A 1 303 ? 6.813 -6.462 -3.821 1.00 95.56 303 TYR A O 1
ATOM 2331 N N . ASP A 1 304 ? 8.090 -6.565 -1.982 1.00 93.00 304 ASP A N 1
ATOM 2332 C CA . ASP A 1 304 ? 9.295 -7.034 -2.682 1.00 93.00 304 ASP A CA 1
ATOM 2333 C C . ASP A 1 304 ? 9.605 -8.522 -2.453 1.00 93.00 304 ASP A C 1
ATOM 2335 O O . ASP A 1 304 ? 10.446 -9.083 -3.159 1.00 93.00 304 ASP A O 1
ATOM 2339 N N . GLY A 1 305 ? 8.896 -9.171 -1.526 1.00 93.25 305 GLY A N 1
ATOM 2340 C CA . GLY A 1 305 ? 9.018 -10.593 -1.218 1.00 93.25 305 GLY A CA 1
ATOM 2341 C C . GLY A 1 305 ? 10.237 -10.935 -0.359 1.00 93.25 305 GLY A C 1
ATOM 2342 O O . GLY A 1 305 ? 10.631 -12.099 -0.271 1.00 93.25 305 GLY A O 1
ATOM 2343 N N . SER A 1 306 ? 10.913 -9.941 0.215 1.00 93.25 306 SER A N 1
ATOM 2344 C CA . SER A 1 306 ? 12.171 -10.165 0.926 1.00 93.25 306 SER A CA 1
ATOM 2345 C C . SER A 1 306 ? 11.995 -10.655 2.356 1.00 93.25 306 SER A C 1
ATOM 2347 O O . SER A 1 306 ? 12.969 -11.131 2.945 1.00 93.25 306 SER A O 1
ATOM 2349 N N . CYS A 1 307 ? 10.795 -10.536 2.931 1.00 93.25 307 CYS A N 1
ATOM 2350 C CA . CYS A 1 307 ? 10.542 -10.793 4.348 1.00 93.25 307 CYS A CA 1
ATOM 2351 C C . CYS A 1 307 ? 11.507 -10.024 5.278 1.00 93.25 307 CYS A C 1
ATOM 2353 O O . CYS A 1 307 ? 11.936 -10.528 6.320 1.00 93.25 307 CYS A O 1
ATOM 2355 N N . THR A 1 308 ? 11.898 -8.805 4.893 1.00 92.19 308 THR A N 1
ATOM 2356 C CA . THR A 1 308 ? 12.790 -7.928 5.668 1.00 92.19 308 THR A CA 1
ATOM 2357 C C . THR A 1 308 ? 12.068 -6.698 6.218 1.00 92.19 308 THR A C 1
ATOM 2359 O O . THR A 1 308 ? 10.999 -6.318 5.742 1.00 92.19 308 THR A O 1
ATOM 2362 N N . ALA A 1 309 ? 12.662 -6.045 7.223 1.00 91.12 309 ALA A N 1
ATOM 2363 C CA . ALA A 1 309 ? 12.124 -4.843 7.868 1.00 91.12 309 ALA A CA 1
ATOM 2364 C C . ALA A 1 309 ? 12.362 -3.553 7.049 1.00 91.12 309 ALA A C 1
ATOM 2366 O O . ALA A 1 309 ? 12.751 -2.519 7.594 1.00 91.12 309 ALA A O 1
ATOM 2367 N N . THR A 1 310 ? 12.153 -3.591 5.732 1.00 89.94 310 THR A N 1
ATOM 2368 C CA . THR A 1 310 ? 12.332 -2.436 4.833 1.00 89.94 310 THR A CA 1
ATOM 2369 C C . THR A 1 310 ? 11.005 -1.729 4.558 1.00 89.94 310 THR A C 1
ATOM 2371 O O . THR A 1 310 ? 9.935 -2.258 4.826 1.00 89.94 310 THR A O 1
ATOM 2374 N N . ALA A 1 311 ? 11.039 -0.526 3.978 1.00 86.06 311 ALA A N 1
ATOM 2375 C CA . ALA A 1 311 ? 9.814 0.220 3.658 1.00 86.06 311 ALA A CA 1
ATOM 2376 C C . ALA A 1 311 ? 8.884 -0.494 2.651 1.00 86.06 311 ALA A C 1
ATOM 2378 O O . ALA A 1 311 ? 7.700 -0.171 2.590 1.00 86.06 311 ALA A O 1
ATOM 2379 N N . ALA A 1 312 ? 9.414 -1.438 1.866 1.00 89.44 312 ALA A N 1
ATOM 2380 C CA . ALA A 1 312 ? 8.669 -2.210 0.874 1.00 89.44 312 ALA A CA 1
ATOM 2381 C C . ALA A 1 312 ? 8.312 -3.630 1.352 1.00 89.44 312 ALA A C 1
ATOM 2383 O O . ALA A 1 312 ? 7.682 -4.365 0.604 1.00 89.44 312 ALA A O 1
ATOM 2384 N N . SER A 1 313 ? 8.684 -4.018 2.574 1.00 94.06 313 SER A N 1
ATOM 2385 C CA . SER A 1 313 ? 8.508 -5.381 3.083 1.00 94.06 313 SER A CA 1
ATOM 2386 C C . SER A 1 313 ? 8.121 -5.396 4.567 1.00 94.06 313 SER A C 1
ATOM 2388 O O . SER A 1 313 ? 7.998 -4.354 5.215 1.00 94.06 313 SER A O 1
ATOM 2390 N N . THR A 1 314 ? 7.881 -6.590 5.106 1.00 94.50 314 THR A N 1
ATOM 2391 C CA . THR A 1 314 ? 7.688 -6.857 6.533 1.00 94.50 314 THR A CA 1
ATOM 2392 C C . THR A 1 314 ? 8.558 -8.024 6.991 1.00 94.50 314 THR A C 1
ATOM 2394 O O . THR A 1 314 ? 8.632 -9.033 6.298 1.00 94.50 314 THR A O 1
ATOM 2397 N N . ASN A 1 315 ? 9.155 -7.954 8.185 1.00 95.19 315 ASN A N 1
ATOM 2398 C CA . ASN A 1 315 ? 9.897 -9.080 8.781 1.00 95.19 315 ASN A CA 1
ATOM 2399 C C . ASN A 1 315 ? 9.009 -10.086 9.543 1.00 95.19 315 ASN A C 1
ATOM 2401 O O . ASN A 1 315 ? 9.507 -10.872 10.350 1.00 95.19 315 ASN A O 1
ATOM 2405 N N . TYR A 1 316 ? 7.696 -10.051 9.317 1.00 96.19 316 TYR A N 1
ATOM 2406 C CA . TYR A 1 316 ? 6.717 -10.867 10.025 1.00 96.19 316 TYR A CA 1
ATOM 2407 C C . TYR A 1 316 ? 5.588 -11.325 9.110 1.00 96.19 316 TYR A C 1
ATOM 2409 O O . TYR A 1 316 ? 5.263 -10.679 8.117 1.00 96.19 316 TYR A O 1
ATOM 2417 N N . SER A 1 317 ? 4.964 -12.442 9.479 1.00 96.25 317 SER A N 1
ATOM 2418 C CA . SER A 1 317 ? 3.754 -12.935 8.823 1.00 96.25 317 SER A CA 1
ATOM 2419 C C . SER A 1 317 ? 2.485 -12.402 9.494 1.00 96.25 317 SER A C 1
ATOM 2421 O O . SER A 1 317 ? 2.498 -11.990 10.657 1.00 96.25 317 SER A O 1
ATOM 2423 N N . LEU A 1 318 ? 1.352 -12.510 8.796 1.00 96.94 318 LEU A N 1
ATOM 2424 C CA . LEU A 1 318 ? 0.025 -12.250 9.365 1.00 96.94 318 LEU A CA 1
ATOM 2425 C C . LEU A 1 318 ? -0.239 -13.072 10.643 1.00 96.94 318 LEU A C 1
ATOM 2427 O O . LEU A 1 318 ? -0.803 -12.547 11.601 1.00 96.94 318 LEU A O 1
ATOM 2431 N N . GLN A 1 319 ? 0.204 -14.333 10.694 1.00 98.12 319 GLN A N 1
ATOM 2432 C CA . GLN A 1 319 ? 0.038 -15.159 11.892 1.00 98.12 319 GLN A CA 1
ATOM 2433 C C . GLN A 1 319 ? 0.911 -14.665 13.051 1.00 98.12 319 GLN A C 1
ATOM 2435 O O . GLN A 1 319 ? 0.457 -14.661 14.192 1.00 98.12 319 GLN A O 1
ATOM 2440 N N . ASN A 1 320 ? 2.146 -14.217 12.785 1.00 97.44 320 ASN A N 1
ATOM 2441 C CA . ASN A 1 320 ? 2.993 -13.633 13.831 1.00 97.44 320 ASN A CA 1
ATOM 2442 C C . ASN A 1 320 ? 2.370 -12.354 14.391 1.00 97.44 320 ASN A C 1
ATOM 2444 O O . ASN A 1 320 ? 2.276 -12.221 15.606 1.00 97.44 320 ASN A O 1
ATOM 2448 N N . TYR A 1 321 ? 1.866 -11.481 13.513 1.00 98.06 321 TYR A N 1
ATOM 2449 C CA . TYR A 1 321 ? 1.123 -10.284 13.904 1.00 98.06 321 TYR A CA 1
ATOM 2450 C C . TYR A 1 321 ? -0.047 -10.622 14.839 1.00 98.06 321 TYR A C 1
ATOM 2452 O O . TYR A 1 321 ? -0.142 -10.069 15.932 1.00 98.06 321 TYR A O 1
ATOM 2460 N N . ALA A 1 322 ? -0.907 -11.568 14.448 1.00 98.56 322 ALA A N 1
ATOM 2461 C CA . ALA A 1 322 ? -2.053 -11.972 15.260 1.00 98.56 322 ALA A CA 1
ATOM 2462 C C . ALA A 1 322 ? -1.632 -12.574 16.613 1.00 98.56 322 ALA A C 1
ATOM 2464 O O . ALA A 1 322 ? -2.211 -12.233 17.645 1.00 98.56 322 ALA A O 1
ATOM 2465 N N . ASN A 1 323 ? -0.601 -13.426 16.623 1.00 98.62 323 ASN A N 1
ATOM 2466 C CA . ASN A 1 323 ? -0.066 -14.021 17.847 1.00 98.62 323 ASN A CA 1
ATOM 2467 C C . ASN A 1 323 ? 0.447 -12.953 18.816 1.00 98.62 323 ASN A C 1
ATOM 2469 O O . ASN A 1 323 ? 0.117 -13.001 19.997 1.00 98.62 323 ASN A O 1
ATOM 2473 N N . ASP A 1 324 ? 1.217 -11.987 18.317 1.00 98.06 324 ASP A N 1
ATOM 2474 C CA . ASP A 1 324 ? 1.801 -10.934 19.143 1.00 98.06 324 ASP A CA 1
ATOM 2475 C C . ASP A 1 324 ? 0.719 -10.006 19.716 1.00 98.06 324 ASP A C 1
ATOM 2477 O O . ASP A 1 324 ? 0.736 -9.717 20.912 1.00 98.06 324 ASP A O 1
ATOM 2481 N N . VAL A 1 325 ? -0.286 -9.622 18.916 1.00 98.31 325 VAL A N 1
ATOM 2482 C CA . VAL A 1 325 ? -1.440 -8.845 19.406 1.00 98.31 325 VAL A CA 1
ATOM 2483 C C . VAL A 1 325 ? -2.176 -9.599 20.515 1.00 98.31 325 VAL A C 1
ATOM 2485 O O . VAL A 1 325 ? -2.403 -9.049 21.592 1.00 98.31 325 VAL A O 1
ATOM 2488 N N . VAL A 1 326 ? -2.545 -10.862 20.283 1.00 98.69 326 VAL A N 1
ATOM 2489 C CA . VAL A 1 326 ? -3.320 -11.643 21.258 1.00 98.69 326 VAL A CA 1
ATOM 2490 C C . VAL A 1 326 ? -2.520 -11.872 22.539 1.00 98.69 326 VAL A C 1
ATOM 2492 O O . VAL A 1 326 ? -3.018 -11.573 23.625 1.00 98.69 326 VAL A O 1
ATOM 2495 N N . ALA A 1 327 ? -1.282 -12.357 22.425 1.00 98.25 327 ALA A N 1
ATOM 2496 C CA . ALA A 1 327 ? -0.453 -12.715 23.571 1.00 98.25 327 ALA A CA 1
ATOM 2497 C C . ALA A 1 327 ? -0.127 -11.501 24.450 1.00 98.25 327 ALA A C 1
ATOM 2499 O O . ALA A 1 327 ? -0.304 -11.552 25.667 1.00 98.25 327 ALA A O 1
ATOM 2500 N N . THR A 1 328 ? 0.293 -10.384 23.845 1.00 97.94 328 THR A N 1
ATOM 2501 C CA . THR A 1 328 ? 0.686 -9.185 24.600 1.00 97.94 328 THR A CA 1
ATOM 2502 C C . THR A 1 328 ? -0.497 -8.560 25.339 1.00 97.94 328 THR A C 1
ATOM 2504 O O . THR A 1 328 ? -0.382 -8.211 26.518 1.00 97.94 328 THR A O 1
ATOM 2507 N N . ILE A 1 329 ? -1.664 -8.454 24.692 1.00 98.25 329 ILE A N 1
ATOM 2508 C CA . ILE A 1 329 ? -2.858 -7.903 25.349 1.00 98.25 329 ILE A CA 1
ATOM 2509 C C . ILE A 1 329 ? -3.371 -8.844 26.444 1.00 98.25 329 ILE A C 1
ATOM 2511 O O . ILE A 1 329 ? -3.803 -8.375 27.502 1.00 98.25 329 ILE A O 1
ATOM 2515 N N . GLN A 1 330 ? -3.299 -10.161 26.224 1.00 98.00 330 GLN A N 1
ATOM 2516 C CA . GLN A 1 330 ? -3.661 -11.156 27.229 1.00 98.00 330 GLN A CA 1
ATOM 2517 C C . GLN A 1 330 ? -2.832 -10.998 28.506 1.00 98.00 330 GLN A C 1
ATOM 2519 O O . GLN A 1 330 ? -3.407 -10.898 29.591 1.00 98.00 330 GLN A O 1
ATOM 2524 N N . GLU A 1 331 ? -1.507 -10.948 28.373 1.00 97.31 331 GLU A N 1
ATOM 2525 C CA . GLU A 1 331 ? -0.567 -10.833 29.489 1.00 97.31 331 GLU A CA 1
ATOM 2526 C C . GLU A 1 331 ? -0.841 -9.573 30.325 1.00 97.31 331 GLU A C 1
ATOM 2528 O O . GLU A 1 331 ? -0.965 -9.634 31.556 1.00 97.31 331 GLU A O 1
ATOM 2533 N N . CYS A 1 332 ? -1.049 -8.436 29.652 1.00 97.00 332 CYS A N 1
ATOM 2534 C CA . CYS A 1 332 ? -1.382 -7.174 30.309 1.00 97.00 332 CYS A CA 1
ATOM 2535 C C . CYS A 1 332 ? -2.690 -7.280 31.111 1.00 97.00 332 CYS A C 1
ATOM 2537 O O . CYS A 1 332 ? -2.728 -6.893 32.280 1.00 97.00 332 CYS A O 1
ATOM 2539 N N . CYS A 1 333 ? -3.747 -7.846 30.522 1.00 97.50 333 CYS A N 1
ATOM 2540 C CA . CYS A 1 333 ? -5.053 -7.966 31.174 1.00 97.50 333 CYS A CA 1
ATOM 2541 C C . CYS A 1 333 ? -5.039 -8.963 32.348 1.00 97.50 333 CYS A C 1
ATOM 2543 O O . CYS A 1 333 ? -5.551 -8.655 33.428 1.00 97.50 333 CYS A O 1
ATOM 2545 N N . GLN A 1 334 ? -4.422 -10.139 32.170 1.00 95.94 334 GLN A N 1
ATOM 2546 C CA . GLN A 1 334 ? -4.376 -11.202 33.183 1.00 95.94 334 GLN A CA 1
ATOM 2547 C C . GLN A 1 334 ? -3.629 -10.776 34.441 1.00 95.94 334 GLN A C 1
ATOM 2549 O O . GLN A 1 334 ? -4.125 -11.002 35.544 1.00 95.94 334 GLN A O 1
ATOM 2554 N N . SER A 1 335 ? -2.481 -10.110 34.285 1.00 92.50 335 SER A N 1
ATOM 2555 C CA . SER A 1 335 ? -1.657 -9.656 35.415 1.00 92.50 335 SER A CA 1
ATOM 2556 C C . SER A 1 335 ? -2.408 -8.740 36.393 1.00 92.50 335 SER A C 1
ATOM 2558 O O . SER A 1 335 ? -2.008 -8.588 37.547 1.00 92.50 335 SER A O 1
ATOM 2560 N N . ARG A 1 336 ? -3.504 -8.121 35.935 1.00 93.81 336 ARG A N 1
ATOM 2561 C CA . ARG A 1 336 ? -4.268 -7.096 36.655 1.00 93.81 336 ARG A CA 1
ATOM 2562 C C . ARG A 1 336 ? -5.738 -7.471 36.857 1.00 93.81 336 ARG A C 1
ATOM 2564 O O . ARG A 1 336 ? -6.494 -6.661 37.382 1.00 93.81 336 ARG A O 1
ATOM 2571 N N . GLY A 1 337 ? -6.142 -8.681 36.456 1.00 94.75 337 GLY A N 1
ATOM 2572 C CA . GLY A 1 337 ? -7.519 -9.166 36.585 1.00 94.75 337 GLY A CA 1
ATOM 2573 C C . GLY A 1 337 ? -8.546 -8.380 35.762 1.00 94.75 337 GLY A C 1
ATOM 2574 O O . GLY A 1 337 ? -9.722 -8.359 36.119 1.00 94.75 337 GLY A O 1
ATOM 2575 N N . VAL A 1 338 ? -8.120 -7.715 34.683 1.00 97.00 338 VAL A N 1
ATOM 2576 C CA . VAL A 1 338 ? -9.014 -6.959 33.794 1.00 97.00 338 VAL A CA 1
ATOM 2577 C C . VAL A 1 338 ? -9.601 -7.905 32.737 1.00 97.00 338 VAL A C 1
ATOM 2579 O O . VAL A 1 338 ? -8.853 -8.699 32.162 1.00 97.00 338 VAL A O 1
ATOM 2582 N N . PRO A 1 339 ? -10.915 -7.846 32.439 1.00 97.25 339 PRO A N 1
ATOM 2583 C CA . PRO A 1 339 ? -11.502 -8.617 31.347 1.00 97.25 339 PRO A CA 1
ATOM 2584 C C . PRO A 1 339 ? -10.843 -8.303 30.000 1.00 97.25 339 PRO A C 1
ATOM 2586 O O . PRO A 1 339 ? -10.652 -7.139 29.638 1.00 97.25 339 PRO A O 1
ATOM 2589 N N . MET A 1 340 ? -10.524 -9.355 29.249 1.00 98.12 340 MET A N 1
ATOM 2590 C CA . MET A 1 340 ? -9.899 -9.239 27.933 1.00 98.12 340 MET A CA 1
ATOM 2591 C C . MET A 1 340 ? -10.851 -8.543 26.940 1.00 98.12 340 MET A C 1
ATOM 2593 O O . MET A 1 340 ? -12.011 -8.957 26.840 1.00 98.12 340 MET A O 1
ATOM 2597 N N . PRO A 1 341 ? -10.404 -7.497 26.218 1.00 98.31 341 PRO A N 1
ATOM 2598 C CA . PRO A 1 341 ? -11.244 -6.788 25.255 1.00 98.31 341 PRO A CA 1
ATOM 2599 C C . PRO A 1 341 ? -11.609 -7.634 24.029 1.00 98.31 341 PRO A C 1
ATOM 2601 O O . PRO A 1 341 ? -10.985 -8.642 23.713 1.00 98.31 341 PRO A O 1
ATOM 2604 N N . THR A 1 342 ? -12.597 -7.163 23.270 1.00 98.62 342 THR A N 1
ATOM 2605 C CA . THR A 1 342 ? -12.682 -7.497 21.845 1.00 98.62 342 THR A CA 1
ATOM 2606 C C . THR A 1 342 ? -11.551 -6.780 21.112 1.00 98.62 342 THR A C 1
ATOM 2608 O O . THR A 1 342 ? -11.441 -5.555 21.188 1.00 98.62 342 THR A O 1
ATOM 2611 N N . LEU A 1 343 ? -10.713 -7.546 20.420 1.00 98.69 343 LEU A N 1
ATOM 2612 C CA . LEU A 1 343 ? -9.615 -7.031 19.613 1.00 98.69 343 LEU A CA 1
ATOM 2613 C C . LEU A 1 343 ? -10.152 -6.544 18.268 1.00 98.69 343 LEU A C 1
ATOM 2615 O O . LEU A 1 343 ? -10.891 -7.262 17.592 1.00 98.69 343 LEU A O 1
ATOM 2619 N N . VAL A 1 344 ? -9.758 -5.337 17.880 1.00 98.62 344 VAL A N 1
ATOM 2620 C CA . VAL A 1 344 ? -10.119 -4.701 16.611 1.00 98.62 344 VAL A CA 1
ATOM 2621 C C . VAL A 1 344 ? -8.835 -4.337 15.871 1.00 98.62 344 VAL A C 1
ATOM 2623 O O . VAL A 1 344 ? -7.867 -3.914 16.498 1.00 98.62 344 VAL A O 1
ATOM 2626 N N . SER A 1 345 ? -8.811 -4.527 14.551 1.00 98.06 345 SER A N 1
ATOM 2627 C CA . SER A 1 345 ? -7.746 -4.009 13.686 1.00 98.06 345 SER A CA 1
ATOM 2628 C C . SER A 1 345 ? -8.334 -3.360 12.433 1.00 98.06 345 SER A C 1
ATOM 2630 O O . SER A 1 345 ? -9.333 -3.833 11.885 1.00 98.06 345 SER A O 1
ATOM 2632 N N . GLU A 1 346 ? -7.678 -2.303 11.955 1.00 97.88 346 GLU A N 1
ATOM 2633 C CA . GLU A 1 346 ? -8.056 -1.534 10.761 1.00 97.88 346 GLU A CA 1
ATOM 2634 C C . GLU A 1 346 ? -7.129 -1.877 9.578 1.00 97.88 346 GLU A C 1
ATOM 2636 O O . GLU A 1 346 ? -6.490 -1.019 8.960 1.00 97.88 346 GLU A O 1
ATOM 2641 N N . SER A 1 347 ? -6.976 -3.169 9.281 1.00 96.94 347 SER A N 1
ATOM 2642 C CA . SER A 1 347 ? -5.939 -3.704 8.383 1.00 96.94 347 SER A CA 1
ATOM 2643 C C . SER A 1 347 ? -6.226 -3.507 6.878 1.00 96.94 347 SER A C 1
ATOM 2645 O O . SER A 1 347 ? -6.031 -4.418 6.075 1.00 96.94 347 SER A O 1
ATOM 2647 N N . GLY A 1 348 ? -6.665 -2.311 6.467 1.00 96.44 348 GLY A N 1
ATOM 2648 C CA . GLY A 1 348 ? -7.151 -2.027 5.110 1.00 96.44 348 GLY A CA 1
ATOM 2649 C C . GLY A 1 348 ? -6.144 -2.315 3.993 1.00 96.44 348 GLY A C 1
ATOM 2650 O O . GLY A 1 348 ? -6.488 -2.997 3.033 1.00 96.44 348 GLY A O 1
ATOM 2651 N N . ARG A 1 349 ? -4.881 -1.880 4.132 1.00 96.31 349 ARG A N 1
ATOM 2652 C CA . ARG A 1 349 ? -3.815 -2.170 3.148 1.00 96.31 349 ARG A CA 1
ATOM 2653 C C . ARG A 1 349 ? -3.591 -3.675 2.981 1.00 96.31 349 ARG A C 1
ATOM 2655 O O . ARG A 1 349 ? -3.578 -4.179 1.867 1.00 96.31 349 ARG A O 1
ATOM 2662 N N . ALA A 1 350 ? -3.468 -4.401 4.089 1.00 96.12 350 ALA A N 1
ATOM 2663 C CA . ALA A 1 350 ? -3.218 -5.839 4.070 1.00 96.12 350 ALA A CA 1
ATOM 2664 C C . ALA A 1 350 ? -4.351 -6.647 3.421 1.00 96.12 350 ALA A C 1
ATOM 2666 O O . ALA A 1 350 ? -4.095 -7.712 2.853 1.00 96.12 350 ALA A O 1
ATOM 2667 N N . VAL A 1 351 ? -5.582 -6.136 3.497 1.00 96.75 351 VAL A N 1
ATOM 2668 C CA . VAL A 1 351 ? -6.766 -6.715 2.858 1.00 96.75 351 VAL A CA 1
ATOM 2669 C C . VAL A 1 351 ? -6.845 -6.326 1.378 1.00 96.75 351 VAL A C 1
ATOM 2671 O O . VAL A 1 351 ? -7.049 -7.186 0.528 1.00 96.75 351 VAL A O 1
ATOM 2674 N N . ALA A 1 352 ? -6.627 -5.050 1.054 1.00 96.94 352 ALA A N 1
ATOM 2675 C CA . ALA A 1 352 ? -6.901 -4.490 -0.266 1.00 96.94 352 ALA A CA 1
ATOM 2676 C C . ALA A 1 352 ? -5.696 -4.432 -1.222 1.00 96.94 352 ALA A C 1
ATOM 2678 O O . ALA A 1 352 ? -5.884 -4.097 -2.378 1.00 96.94 352 ALA A O 1
ATOM 2679 N N . SER A 1 353 ? -4.454 -4.729 -0.832 1.00 96.88 353 SER A N 1
ATOM 2680 C CA . SER A 1 353 ? -3.347 -4.608 -1.800 1.00 96.88 353 SER A CA 1
ATOM 2681 C C . SER A 1 353 ? -3.451 -5.618 -2.954 1.00 96.88 353 SER A C 1
ATOM 2683 O O . SER A 1 353 ? -3.306 -5.232 -4.109 1.00 96.88 353 SER A O 1
ATOM 2685 N N . HIS A 1 354 ? -3.740 -6.892 -2.667 1.00 97.25 354 HIS A N 1
ATOM 2686 C CA . HIS A 1 354 ? -3.580 -8.002 -3.623 1.00 97.25 354 HIS A CA 1
ATOM 2687 C C . HIS A 1 354 ? -4.707 -8.134 -4.655 1.00 97.25 354 HIS A C 1
ATOM 2689 O O . HIS A 1 354 ? -4.509 -8.770 -5.685 1.00 97.25 354 HIS A O 1
ATOM 2695 N N . PHE A 1 355 ? -5.895 -7.585 -4.381 1.00 96.81 355 PHE A N 1
ATOM 2696 C CA . PHE A 1 355 ? -7.089 -7.915 -5.165 1.00 96.81 355 PHE A CA 1
ATOM 2697 C C . PHE A 1 355 ? -7.148 -7.229 -6.532 1.00 96.81 355 PHE A C 1
ATOM 2699 O O . PHE A 1 355 ? -8.054 -7.541 -7.294 1.00 96.81 355 PHE A O 1
ATOM 2706 N N . SER A 1 356 ? -6.237 -6.311 -6.870 1.00 96.00 356 SER A N 1
ATOM 2707 C CA . SER A 1 356 ? -6.244 -5.655 -8.179 1.00 96.00 356 SER A CA 1
ATOM 2708 C C . SER A 1 356 ? -4.898 -5.705 -8.896 1.00 96.00 356 SER A C 1
ATOM 2710 O O . SER A 1 356 ? -3.827 -5.670 -8.282 1.00 96.00 356 SER A O 1
ATOM 2712 N N . VAL A 1 357 ? -4.979 -5.787 -10.225 1.00 98.06 357 VAL A N 1
ATOM 2713 C CA . VAL A 1 357 ? -3.835 -5.762 -11.140 1.00 98.06 357 VAL A CA 1
ATOM 2714 C C . VAL A 1 357 ? -4.119 -4.752 -12.241 1.00 98.06 357 VAL A C 1
ATOM 2716 O O . VAL A 1 357 ? -5.140 -4.837 -12.927 1.00 98.06 357 VAL A O 1
ATOM 2719 N N . LEU A 1 358 ? -3.213 -3.794 -12.421 1.00 98.19 358 LEU A N 1
ATOM 2720 C CA . LEU A 1 358 ? -3.244 -2.891 -13.565 1.00 98.19 358 LEU A CA 1
ATOM 2721 C C . LEU A 1 358 ? -2.487 -3.545 -14.719 1.00 98.19 358 LEU A C 1
ATOM 2723 O O . LEU A 1 358 ? -1.282 -3.761 -14.618 1.00 98.19 358 LEU A O 1
ATOM 2727 N N . VAL A 1 359 ? -3.180 -3.820 -15.818 1.00 98.44 359 VAL A N 1
ATOM 2728 C CA . VAL A 1 359 ? -2.588 -4.310 -17.062 1.00 98.44 359 VAL A CA 1
ATOM 2729 C C . VAL A 1 359 ? -2.518 -3.172 -18.072 1.00 98.44 359 VAL A C 1
ATOM 2731 O O . VAL A 1 359 ? -3.494 -2.451 -18.283 1.00 98.44 359 VAL A O 1
ATOM 2734 N N . PHE A 1 360 ? -1.369 -3.018 -18.719 1.00 97.69 360 PHE A N 1
ATOM 2735 C CA . PHE A 1 360 ? -1.137 -2.011 -19.753 1.00 97.69 360 PHE A CA 1
ATOM 2736 C C . PHE A 1 360 ? -0.187 -2.539 -20.826 1.00 97.69 360 PHE A C 1
ATOM 2738 O O . PHE A 1 360 ? 0.579 -3.475 -20.594 1.00 97.69 360 PHE A O 1
ATOM 2745 N N . ASP A 1 361 ? -0.242 -1.950 -22.014 1.00 96.25 361 ASP A N 1
ATOM 2746 C CA . ASP A 1 361 ? 0.643 -2.274 -23.125 1.00 96.25 361 ASP A CA 1
ATOM 2747 C C . ASP A 1 361 ? 1.819 -1.300 -23.238 1.00 96.25 361 ASP A C 1
ATOM 2749 O O . ASP A 1 361 ? 1.750 -0.141 -22.828 1.00 96.25 361 ASP A O 1
ATOM 2753 N N . VAL A 1 362 ? 2.925 -1.786 -23.798 1.00 97.06 362 VAL A N 1
ATOM 2754 C CA . VAL A 1 362 ? 4.042 -0.944 -24.230 1.00 97.06 362 VAL A CA 1
ATOM 2755 C C . VAL A 1 362 ? 3.845 -0.589 -25.698 1.00 97.06 362 VAL A C 1
ATOM 2757 O O . VAL A 1 362 ? 3.744 -1.475 -26.546 1.00 97.06 362 VAL A O 1
ATOM 2760 N N . LEU A 1 363 ? 3.838 0.710 -25.989 1.00 95.44 363 LEU A N 1
ATOM 2761 C CA . LEU A 1 363 ? 3.618 1.255 -27.327 1.00 95.44 363 LEU A CA 1
ATOM 2762 C C . LEU A 1 363 ? 4.901 1.295 -28.154 1.00 95.44 363 LEU A C 1
ATOM 2764 O O . LEU A 1 363 ? 4.885 1.043 -29.358 1.00 95.44 363 LEU A O 1
ATOM 2768 N N . SER A 1 364 ? 6.018 1.646 -27.522 1.00 94.00 364 SER A N 1
ATOM 2769 C CA . SER A 1 364 ? 7.305 1.766 -28.197 1.00 94.00 364 SER A CA 1
ATOM 2770 C C . SER A 1 364 ? 8.471 1.633 -27.224 1.00 94.00 364 SER A C 1
ATOM 2772 O O . SER A 1 364 ? 8.318 1.719 -26.004 1.00 94.00 364 SER A O 1
ATOM 2774 N N . MET A 1 365 ? 9.656 1.415 -27.785 1.00 92.88 365 MET A N 1
ATOM 2775 C CA . MET A 1 365 ? 10.915 1.372 -27.056 1.00 92.88 365 MET A CA 1
ATOM 2776 C C . MET A 1 365 ? 11.827 2.463 -27.614 1.00 92.88 365 MET A C 1
ATOM 2778 O O . MET A 1 365 ? 12.146 2.464 -28.802 1.00 92.88 365 MET A O 1
ATOM 2782 N N . GLY A 1 366 ? 12.226 3.394 -26.756 1.00 88.25 366 GLY A N 1
ATOM 2783 C CA . GLY A 1 366 ? 13.312 4.329 -27.000 1.00 88.25 366 GLY A CA 1
ATOM 2784 C C . GLY A 1 366 ? 14.642 3.730 -26.557 1.00 88.25 366 GLY A C 1
ATOM 2785 O O . GLY A 1 366 ? 14.718 3.022 -25.552 1.00 88.25 366 GLY A O 1
ATOM 2786 N N . GLY A 1 367 ? 15.698 4.036 -27.294 1.00 83.56 367 GLY A N 1
ATOM 2787 C CA . GLY A 1 367 ? 17.060 3.630 -26.978 1.00 83.56 367 GLY A CA 1
ATOM 2788 C C . GLY A 1 367 ? 18.055 4.587 -27.616 1.00 83.56 367 GLY A C 1
ATOM 2789 O O . GLY A 1 367 ? 17.677 5.496 -28.360 1.00 83.56 367 GLY A O 1
ATOM 2790 N N . VAL A 1 368 ? 19.329 4.389 -27.305 1.00 82.06 368 VAL A N 1
ATOM 2791 C CA . VAL A 1 368 ? 20.417 5.140 -27.930 1.00 82.06 368 VAL A CA 1
ATOM 2792 C C . VAL A 1 368 ? 20.762 4.530 -29.291 1.00 82.06 368 VAL A C 1
ATOM 2794 O O . VAL A 1 368 ? 20.576 3.338 -29.518 1.00 82.06 368 VAL A O 1
ATOM 2797 N N . GLN A 1 369 ? 21.239 5.353 -30.226 1.00 78.81 369 GLN A N 1
ATOM 2798 C CA . GLN A 1 369 ? 21.675 4.868 -31.535 1.00 78.81 369 GLN A CA 1
ATOM 2799 C C . GLN A 1 369 ? 23.091 4.299 -31.411 1.00 78.81 369 GLN A C 1
ATOM 2801 O O . GLN A 1 369 ? 24.060 5.051 -31.355 1.00 78.81 369 GLN A O 1
ATOM 2806 N N . GLU A 1 370 ? 23.194 2.973 -31.380 1.00 78.31 370 GLU A N 1
ATOM 2807 C CA . GLU A 1 370 ? 24.459 2.252 -31.152 1.00 78.31 370 GLU A CA 1
ATOM 2808 C C . GLU A 1 370 ? 25.223 1.939 -32.450 1.00 78.31 370 GLU A C 1
ATOM 2810 O O . GLU A 1 370 ? 26.375 1.514 -32.418 1.00 78.31 370 GLU A O 1
ATOM 2815 N N . ALA A 1 371 ? 24.596 2.136 -33.614 1.00 84.19 371 ALA A N 1
ATOM 2816 C CA . ALA A 1 371 ? 25.220 1.851 -34.899 1.00 84.19 371 ALA A CA 1
ATOM 2817 C C . ALA A 1 371 ? 26.312 2.882 -35.223 1.00 84.19 371 ALA A C 1
ATOM 2819 O O . ALA A 1 371 ? 26.028 4.072 -35.383 1.00 84.19 371 ALA A O 1
ATOM 2820 N N . ALA A 1 372 ? 27.551 2.413 -35.378 1.00 87.88 372 ALA A N 1
ATOM 2821 C CA . ALA A 1 372 ? 28.665 3.263 -35.773 1.00 87.88 372 ALA A CA 1
ATOM 2822 C C . ALA A 1 372 ? 28.444 3.825 -37.198 1.00 87.88 372 ALA A C 1
ATOM 2824 O O . ALA A 1 372 ? 28.255 3.050 -38.142 1.00 87.88 372 ALA A O 1
ATOM 2825 N N . PRO A 1 373 ? 28.487 5.156 -37.398 1.00 90.56 373 PRO A N 1
ATOM 2826 C CA . PRO A 1 373 ? 28.332 5.756 -38.719 1.00 90.56 373 PRO A CA 1
ATOM 2827 C C . PRO A 1 373 ? 29.518 5.411 -39.622 1.00 90.56 373 PRO A C 1
ATOM 2829 O O . PRO A 1 373 ? 30.655 5.309 -39.153 1.00 90.56 373 PRO A O 1
ATOM 2832 N N . ALA A 1 374 ? 29.281 5.306 -40.932 1.00 88.81 374 ALA A N 1
ATOM 2833 C CA . ALA A 1 374 ? 30.348 5.088 -41.908 1.00 88.81 374 ALA A CA 1
ATOM 2834 C C . ALA A 1 374 ? 31.403 6.217 -41.852 1.00 88.81 374 ALA A C 1
ATOM 2836 O O . ALA A 1 374 ? 31.033 7.378 -41.642 1.00 88.81 374 ALA A O 1
ATOM 2837 N N . PRO A 1 375 ? 32.700 5.900 -42.025 1.00 87.94 375 PRO A N 1
ATOM 2838 C CA . PRO A 1 375 ? 33.757 6.906 -42.060 1.00 87.94 375 PRO A CA 1
ATOM 2839 C C . PRO A 1 375 ? 33.580 7.844 -43.257 1.00 87.94 375 PRO A C 1
ATOM 2841 O O . PRO A 1 375 ? 33.176 7.420 -44.341 1.00 87.94 375 PRO A O 1
ATOM 2844 N N . GLN A 1 376 ? 33.895 9.121 -43.059 1.00 86.81 376 GLN A N 1
ATOM 2845 C CA . GLN A 1 376 ? 33.904 10.132 -44.117 1.00 86.81 376 GLN A CA 1
ATOM 2846 C C . GLN A 1 376 ? 35.252 10.858 -44.162 1.00 86.81 376 GLN A C 1
ATOM 2848 O O . GLN A 1 376 ? 35.917 11.030 -43.141 1.00 86.81 376 GLN A O 1
ATOM 2853 N N . GLU A 1 377 ? 35.660 11.301 -45.351 1.00 83.88 377 GLU A N 1
ATOM 2854 C CA . GLU A 1 377 ? 36.854 12.136 -45.492 1.00 83.88 377 GLU A CA 1
ATOM 2855 C C . GLU A 1 377 ? 36.648 13.497 -44.813 1.00 83.88 377 GLU A C 1
ATOM 2857 O O . GLU A 1 377 ? 35.572 14.090 -44.886 1.00 83.88 377 GLU A O 1
ATOM 2862 N N . GLY A 1 378 ? 37.691 13.996 -44.142 1.00 86.56 378 GLY A N 1
ATOM 2863 C CA . GLY A 1 378 ? 37.653 15.296 -43.465 1.00 86.56 378 GLY A CA 1
ATOM 2864 C C . GLY A 1 378 ? 36.918 15.313 -42.120 1.00 86.56 378 GLY A C 1
ATOM 2865 O O . GLY A 1 378 ? 36.549 16.390 -41.660 1.00 86.56 378 GLY A O 1
ATOM 2866 N N . GLU A 1 379 ? 36.706 14.158 -41.476 1.00 91.62 379 GLU A N 1
ATOM 2867 C CA . GLU A 1 379 ? 36.112 14.103 -40.133 1.00 91.62 379 GLU A CA 1
ATOM 2868 C C . GLU A 1 379 ? 36.894 14.976 -39.125 1.00 91.62 379 GLU A C 1
ATOM 2870 O O . GLU A 1 379 ? 38.130 14.896 -39.063 1.00 91.62 379 GLU A O 1
ATOM 2875 N N . PRO A 1 380 ? 36.200 15.788 -38.303 1.00 93.56 380 PRO A N 1
ATOM 2876 C CA . PRO A 1 380 ? 36.836 16.537 -37.225 1.00 93.56 380 PRO A CA 1
ATOM 2877 C C . PRO A 1 380 ? 37.579 15.613 -36.258 1.00 93.56 380 PRO A C 1
ATOM 2879 O O . PRO A 1 380 ? 37.149 14.485 -36.014 1.00 93.56 380 PRO A O 1
ATOM 2882 N N . LEU A 1 381 ? 38.657 16.118 -35.648 1.00 94.00 381 LEU A N 1
ATOM 2883 C CA . LEU A 1 381 ? 39.536 15.341 -34.763 1.00 94.00 381 LEU A CA 1
ATOM 2884 C C . LEU A 1 381 ? 38.763 14.525 -33.714 1.00 94.00 381 LEU A C 1
ATOM 2886 O O . LEU A 1 381 ? 39.029 13.344 -33.550 1.00 94.00 381 LEU A O 1
ATOM 2890 N N . LEU A 1 382 ? 37.768 15.128 -33.060 1.00 94.19 382 LEU A N 1
ATOM 2891 C CA . LEU A 1 382 ? 36.986 14.483 -31.999 1.00 94.19 382 LEU A CA 1
ATOM 2892 C C . LEU A 1 382 ? 36.143 13.296 -32.501 1.00 94.19 382 LEU A C 1
ATOM 2894 O O . LEU A 1 382 ? 36.007 12.301 -31.794 1.00 94.19 382 LEU A O 1
ATOM 2898 N N . VAL A 1 383 ? 35.623 13.367 -33.732 1.00 95.31 383 VAL A N 1
ATOM 2899 C CA . VAL A 1 383 ? 34.887 12.258 -34.365 1.00 95.31 383 VAL A CA 1
ATOM 2900 C C . VAL A 1 383 ? 35.848 11.120 -34.710 1.00 95.31 383 VAL A C 1
ATOM 2902 O O . VAL A 1 383 ? 35.548 9.959 -34.442 1.00 95.31 383 VAL A O 1
ATOM 2905 N N . ARG A 1 384 ? 37.033 11.448 -35.243 1.00 94.81 384 ARG A N 1
ATOM 2906 C CA . ARG A 1 384 ? 38.065 10.448 -35.550 1.00 94.81 384 ARG A CA 1
ATOM 2907 C C . ARG A 1 384 ? 38.584 9.758 -34.294 1.00 94.81 384 ARG A C 1
ATOM 2909 O O . ARG A 1 384 ? 38.668 8.540 -34.295 1.00 94.81 384 ARG A O 1
ATOM 2916 N N . ASN A 1 385 ? 38.850 10.504 -33.220 1.00 95.94 385 ASN A N 1
ATOM 2917 C CA . ASN A 1 385 ? 39.329 9.944 -31.954 1.00 95.94 385 ASN A CA 1
ATOM 2918 C C . ASN A 1 385 ? 38.347 8.907 -31.388 1.00 95.94 385 ASN A C 1
ATOM 2920 O O . ASN A 1 385 ? 38.764 7.829 -30.984 1.00 95.94 385 ASN A O 1
ATOM 2924 N N . LEU A 1 386 ? 37.038 9.193 -31.406 1.00 96.19 386 LEU A N 1
ATOM 2925 C CA . LEU A 1 386 ? 36.013 8.230 -30.982 1.00 96.19 386 LEU A CA 1
ATOM 2926 C C . LEU A 1 386 ? 35.959 6.992 -31.887 1.00 96.19 386 LEU A C 1
ATOM 2928 O O . LEU A 1 386 ? 35.746 5.882 -31.407 1.00 96.19 386 LEU A O 1
ATOM 2932 N N . ARG A 1 387 ? 36.159 7.167 -33.195 1.00 95.56 387 ARG A N 1
ATOM 2933 C CA . ARG A 1 387 ? 36.192 6.062 -34.159 1.00 95.56 387 ARG A CA 1
ATOM 2934 C C . ARG A 1 387 ? 37.421 5.173 -33.977 1.00 95.56 387 ARG A C 1
ATOM 2936 O O . ARG A 1 387 ? 37.299 3.954 -34.032 1.00 95.56 387 ARG A O 1
ATOM 2943 N N . GLU A 1 388 ? 38.584 5.782 -33.783 1.00 95.12 388 GLU A N 1
ATOM 2944 C CA . GLU A 1 388 ? 39.835 5.083 -33.494 1.00 95.12 388 GLU A CA 1
ATOM 2945 C C . GLU A 1 388 ? 39.725 4.331 -32.167 1.00 95.12 388 GLU A C 1
ATOM 2947 O O . GLU A 1 388 ? 40.041 3.147 -32.126 1.00 95.12 388 GLU A O 1
ATOM 2952 N N . LEU A 1 389 ? 39.170 4.973 -31.133 1.00 95.94 389 LEU A N 1
ATOM 2953 C CA . LEU A 1 389 ? 38.892 4.344 -29.846 1.00 95.94 389 LEU A CA 1
ATOM 2954 C C . LEU A 1 389 ? 37.993 3.112 -29.993 1.00 95.94 389 LEU A C 1
ATOM 2956 O O . LEU A 1 389 ? 38.323 2.054 -29.472 1.00 95.94 389 LEU A O 1
ATOM 2960 N N . LEU A 1 390 ? 36.887 3.211 -30.740 1.00 95.31 390 LEU A N 1
ATOM 2961 C CA . LEU A 1 390 ? 35.988 2.074 -30.971 1.00 95.31 390 LEU A CA 1
ATOM 2962 C C . LEU A 1 390 ? 36.724 0.858 -31.556 1.00 95.31 390 LEU A C 1
ATOM 2964 O O . LEU A 1 390 ? 36.411 -0.278 -31.210 1.00 95.31 390 LEU A O 1
ATOM 2968 N N . ALA A 1 391 ? 37.700 1.089 -32.437 1.00 94.19 391 ALA A N 1
ATOM 2969 C CA . ALA A 1 391 ? 38.475 0.030 -33.077 1.00 94.19 391 ALA A CA 1
ATOM 2970 C C . ALA A 1 391 ? 39.540 -0.603 -32.160 1.00 94.19 391 ALA A C 1
ATOM 2972 O O . ALA A 1 391 ? 40.050 -1.674 -32.491 1.00 94.19 391 ALA A O 1
ATOM 2973 N N . THR A 1 392 ? 39.893 0.038 -31.041 1.00 95.31 392 THR A N 1
ATOM 2974 C CA . THR A 1 392 ? 40.964 -0.397 -30.127 1.00 95.31 392 THR A CA 1
ATOM 2975 C C . THR A 1 392 ? 40.461 -0.903 -28.774 1.00 95.31 392 THR A C 1
ATOM 2977 O O . THR A 1 392 ? 41.283 -1.263 -27.931 1.00 95.31 392 THR A O 1
ATOM 2980 N N . ILE A 1 393 ? 39.144 -0.962 -28.542 1.00 94.44 393 ILE A N 1
ATOM 2981 C CA . ILE A 1 393 ? 38.566 -1.519 -27.308 1.00 94.44 393 ILE A CA 1
ATOM 2982 C C . ILE A 1 393 ? 38.900 -3.014 -27.202 1.00 94.44 393 ILE A C 1
ATOM 2984 O O . ILE A 1 393 ? 38.606 -3.797 -28.107 1.00 94.44 393 ILE A O 1
ATOM 2988 N N . THR A 1 394 ? 39.481 -3.414 -26.072 1.00 92.12 394 THR A N 1
ATOM 2989 C CA . THR A 1 394 ? 39.782 -4.805 -25.721 1.00 92.12 394 THR A CA 1
ATOM 2990 C C . THR A 1 394 ? 39.391 -5.094 -24.264 1.00 92.12 394 THR A C 1
ATOM 2992 O O . THR A 1 394 ? 39.196 -4.168 -23.472 1.00 92.12 394 THR A O 1
ATOM 2995 N N . PRO A 1 395 ? 39.286 -6.372 -23.850 1.00 88.00 395 PRO A N 1
ATOM 2996 C CA . PRO A 1 395 ? 38.975 -6.729 -22.463 1.00 88.00 395 PRO A CA 1
ATOM 2997 C C . PRO A 1 395 ? 39.943 -6.152 -21.416 1.00 88.00 395 PRO A C 1
ATOM 2999 O O . PRO A 1 395 ? 39.565 -6.012 -20.253 1.00 88.00 395 PRO A O 1
ATOM 3002 N N . GLU A 1 396 ? 41.176 -5.827 -21.808 1.00 88.75 396 GLU A N 1
ATOM 3003 C CA . GLU A 1 396 ? 42.237 -5.342 -20.923 1.00 88.75 396 GLU A CA 1
ATOM 3004 C C . GLU A 1 396 ? 42.198 -3.821 -20.705 1.00 88.75 396 GLU A C 1
ATOM 3006 O O . GLU A 1 396 ? 42.730 -3.351 -19.701 1.00 88.75 396 GLU A O 1
ATOM 3011 N N . ASN A 1 397 ? 41.571 -3.050 -21.605 1.00 92.06 397 ASN A N 1
ATOM 3012 C CA . ASN A 1 397 ? 41.584 -1.579 -21.574 1.00 92.06 397 ASN A CA 1
ATOM 3013 C C . ASN A 1 397 ? 40.211 -0.931 -21.313 1.00 92.06 397 ASN A C 1
ATOM 3015 O O . ASN A 1 397 ? 40.062 0.278 -21.470 1.00 92.06 397 ASN A O 1
ATOM 3019 N N . LEU A 1 398 ? 39.208 -1.703 -20.878 1.00 90.56 398 LEU A N 1
ATOM 3020 C CA . LEU A 1 398 ? 37.815 -1.242 -20.752 1.00 90.56 398 LEU A CA 1
ATOM 3021 C C . LEU A 1 398 ? 37.643 0.038 -19.916 1.00 90.56 398 LEU A C 1
ATOM 3023 O O . LEU A 1 398 ? 36.832 0.894 -20.264 1.00 90.56 398 LEU A O 1
ATOM 3027 N N . GLN A 1 399 ? 38.393 0.181 -18.817 1.00 89.88 399 GLN A N 1
ATOM 3028 C CA . GLN A 1 399 ? 38.299 1.357 -17.943 1.00 89.88 399 GLN A CA 1
ATOM 3029 C C . GLN A 1 399 ? 38.898 2.613 -18.587 1.00 89.88 399 GLN A C 1
ATOM 3031 O O . GLN A 1 399 ? 38.303 3.686 -18.508 1.00 89.88 399 GLN A O 1
ATOM 3036 N N . GLU A 1 400 ? 40.049 2.479 -19.246 1.00 92.00 400 GLU A N 1
ATOM 3037 C CA . GLU A 1 400 ? 40.678 3.564 -20.005 1.00 92.00 400 GLU A CA 1
ATOM 3038 C C . GLU A 1 400 ? 39.780 3.983 -21.172 1.00 92.00 400 GLU A C 1
ATOM 3040 O O . GLU A 1 400 ? 39.431 5.156 -21.297 1.00 92.00 400 GLU A O 1
ATOM 3045 N N . ALA A 1 401 ? 39.285 3.006 -21.936 1.00 93.62 401 ALA A N 1
ATOM 3046 C CA . ALA A 1 401 ? 38.400 3.259 -23.061 1.00 93.62 401 ALA A CA 1
ATOM 3047 C C . ALA A 1 401 ? 37.090 3.944 -22.649 1.00 93.62 401 ALA A C 1
ATOM 3049 O O . ALA A 1 401 ? 36.583 4.804 -23.370 1.00 93.62 401 ALA A O 1
ATOM 3050 N N . TRP A 1 402 ? 36.542 3.604 -21.481 1.00 92.44 402 TRP A N 1
ATOM 3051 C CA . TRP A 1 402 ? 35.384 4.299 -20.926 1.00 92.44 402 TRP A CA 1
ATOM 3052 C C . TRP A 1 402 ? 35.681 5.773 -20.630 1.00 92.44 402 TRP A C 1
ATOM 3054 O O . TRP A 1 402 ? 34.926 6.648 -21.061 1.00 92.44 402 TRP A O 1
ATOM 3064 N N . HIS A 1 403 ? 36.776 6.059 -19.924 1.00 92.88 403 HIS A N 1
ATOM 3065 C CA . HIS A 1 403 ? 37.156 7.432 -19.590 1.00 92.88 403 HIS A CA 1
ATOM 3066 C C . HIS A 1 403 ? 37.423 8.271 -20.843 1.00 92.88 403 HIS A C 1
ATOM 3068 O O . HIS A 1 403 ? 36.941 9.403 -20.930 1.00 92.88 403 HIS A O 1
ATOM 3074 N N . ASP A 1 404 ? 38.107 7.700 -21.833 1.00 95.00 404 ASP A N 1
ATOM 3075 C CA . ASP A 1 404 ? 38.374 8.359 -23.110 1.00 95.00 404 ASP A CA 1
ATOM 3076 C C . ASP A 1 404 ? 37.086 8.615 -23.896 1.00 95.00 404 ASP A C 1
ATOM 3078 O O . ASP A 1 404 ? 36.879 9.720 -24.401 1.00 95.00 404 ASP A O 1
ATOM 3082 N N . ALA A 1 405 ? 36.163 7.647 -23.946 1.00 94.38 405 ALA A N 1
ATOM 3083 C CA . ALA A 1 405 ? 34.873 7.823 -24.608 1.00 94.38 405 ALA A CA 1
ATOM 3084 C C . ALA A 1 405 ? 34.067 8.970 -23.975 1.00 94.38 405 ALA A C 1
ATOM 3086 O O . ALA A 1 405 ? 33.550 9.833 -24.692 1.00 94.38 405 ALA A O 1
ATOM 3087 N N . VAL A 1 406 ? 33.983 9.012 -22.639 1.00 94.19 406 VAL A N 1
ATOM 3088 C CA . VAL A 1 406 ? 33.320 10.102 -21.900 1.00 94.19 406 VAL A CA 1
ATOM 3089 C C . VAL A 1 406 ? 33.993 11.438 -22.204 1.00 94.19 406 VAL A C 1
ATOM 3091 O O . VAL A 1 406 ? 33.316 12.400 -22.571 1.00 94.19 406 VAL A O 1
ATOM 3094 N N . LYS A 1 407 ? 35.326 11.488 -22.133 1.00 95.88 407 LYS A N 1
ATOM 3095 C CA . LYS A 1 407 ? 36.099 12.706 -22.377 1.00 95.88 407 LYS A CA 1
ATOM 3096 C C . LYS A 1 407 ? 35.901 13.238 -23.796 1.00 95.88 407 LYS A C 1
ATOM 3098 O O . LYS A 1 407 ? 35.600 14.420 -23.967 1.00 95.88 407 LYS A O 1
ATOM 3103 N N . PHE A 1 408 ? 36.011 12.386 -24.813 1.00 96.44 408 PHE A N 1
ATOM 3104 C CA . PHE A 1 408 ? 35.832 12.796 -26.206 1.00 96.44 408 PHE A CA 1
ATOM 3105 C C . PHE A 1 408 ? 34.397 13.233 -26.510 1.00 96.44 408 PHE A C 1
ATOM 3107 O O . PHE A 1 408 ? 34.207 14.185 -27.271 1.00 96.44 408 PHE A O 1
ATOM 3114 N N . LYS A 1 409 ? 33.385 12.612 -25.887 1.00 95.50 409 LYS A N 1
ATOM 3115 C CA . LYS A 1 409 ? 31.997 13.089 -25.962 1.00 95.50 409 LYS A CA 1
ATOM 3116 C C . LYS A 1 409 ? 31.854 14.488 -25.363 1.00 95.50 409 LYS A C 1
ATOM 3118 O O . LYS A 1 409 ? 31.268 15.359 -26.004 1.00 95.50 409 LYS A O 1
ATOM 3123 N N . ASP A 1 410 ? 32.387 14.723 -24.169 1.00 96.81 410 ASP A N 1
ATOM 3124 C CA . ASP A 1 410 ? 32.284 16.021 -23.495 1.00 96.81 410 ASP A CA 1
ATOM 3125 C C . ASP A 1 410 ? 33.022 17.130 -24.255 1.00 96.81 410 ASP A C 1
ATOM 3127 O O . ASP A 1 410 ? 32.524 18.258 -24.372 1.00 96.81 410 ASP A O 1
ATOM 3131 N N . ASP A 1 411 ? 34.175 16.806 -24.838 1.00 97.44 411 ASP A N 1
ATOM 3132 C CA . ASP A 1 411 ? 34.922 17.719 -25.699 1.00 97.44 411 ASP A CA 1
ATOM 3133 C C . ASP A 1 411 ? 34.148 18.005 -26.996 1.00 97.44 411 ASP A C 1
ATOM 3135 O O . ASP A 1 411 ? 34.068 19.163 -27.411 1.00 97.44 411 ASP A O 1
ATOM 3139 N N . ALA A 1 412 ? 33.483 17.007 -27.595 1.00 96.62 412 ALA A N 1
ATOM 3140 C CA . ALA A 1 412 ? 32.618 17.205 -28.763 1.00 96.62 412 ALA A CA 1
ATOM 3141 C C . ALA A 1 412 ? 31.394 18.075 -28.435 1.00 96.62 412 ALA A C 1
ATOM 3143 O O . ALA A 1 412 ? 31.068 19.003 -29.177 1.00 96.62 412 ALA A O 1
ATOM 3144 N N . LEU A 1 413 ? 30.748 17.857 -27.287 1.00 96.19 413 LEU A N 1
ATOM 3145 C CA . LEU A 1 413 ? 29.648 18.705 -26.819 1.00 96.19 413 LEU A CA 1
ATOM 3146 C C . LEU A 1 413 ? 30.116 20.139 -26.548 1.00 96.19 413 LEU A C 1
ATOM 3148 O O . LEU A 1 413 ? 29.403 21.098 -26.845 1.00 96.19 413 LEU A O 1
ATOM 3152 N N . SER A 1 414 ? 31.320 20.313 -26.008 1.00 97.12 414 SER A N 1
ATOM 3153 C CA . SER A 1 414 ? 31.917 21.631 -25.770 1.00 97.12 414 SER A CA 1
ATOM 3154 C C . SER A 1 414 ? 32.265 22.343 -27.076 1.00 97.12 414 SER A C 1
ATOM 3156 O O . SER A 1 414 ? 31.902 23.504 -27.249 1.00 97.12 414 SER A O 1
ATOM 3158 N N . ALA A 1 415 ? 32.870 21.640 -28.033 1.00 96.75 415 ALA A N 1
ATOM 3159 C CA . ALA A 1 415 ? 33.168 22.173 -29.356 1.00 96.75 415 ALA A CA 1
ATOM 3160 C C . ALA A 1 415 ? 31.888 22.560 -30.117 1.00 96.75 415 ALA A C 1
ATOM 3162 O O . ALA A 1 415 ? 31.840 23.632 -30.717 1.00 96.75 415 ALA A O 1
ATOM 3163 N N . PHE A 1 416 ? 30.823 21.757 -30.028 1.00 97.31 416 PHE A N 1
ATOM 3164 C CA . PHE A 1 416 ? 29.512 22.106 -30.584 1.00 97.31 416 PHE A CA 1
ATOM 3165 C C . PHE A 1 416 ? 28.920 23.359 -29.923 1.00 97.31 416 PHE A C 1
ATOM 3167 O O . PHE A 1 416 ? 28.480 24.266 -30.625 1.00 97.31 416 PHE A O 1
ATOM 3174 N N . ARG A 1 417 ? 28.957 23.457 -28.583 1.00 97.00 417 ARG A N 1
ATOM 3175 C CA . ARG A 1 417 ? 28.480 24.645 -27.841 1.00 97.00 417 ARG A CA 1
ATOM 3176 C C . ARG A 1 417 ? 29.204 25.929 -28.252 1.00 97.00 417 ARG A C 1
ATOM 3178 O O . ARG A 1 417 ? 28.592 26.990 -28.254 1.00 97.00 417 ARG A O 1
ATOM 3185 N N . LEU A 1 418 ? 30.485 25.825 -28.596 1.00 96.94 418 LEU A N 1
ATOM 3186 C CA . LEU A 1 418 ? 31.314 26.943 -29.047 1.00 96.94 418 LEU A CA 1
ATOM 3187 C C . LEU A 1 418 ? 31.229 27.199 -30.566 1.00 96.94 418 LEU A C 1
ATOM 3189 O O . LEU A 1 418 ? 31.860 28.130 -31.056 1.00 96.94 418 LEU A O 1
ATOM 3193 N N . GLY A 1 419 ? 30.455 26.402 -31.313 1.00 95.12 419 GLY A N 1
ATOM 3194 C CA . GLY A 1 419 ? 30.266 26.554 -32.761 1.00 95.12 419 GLY A CA 1
ATOM 3195 C C . GLY A 1 419 ? 31.370 25.946 -33.636 1.00 95.12 419 GLY A C 1
ATOM 3196 O O . GLY A 1 419 ? 31.389 26.194 -34.839 1.00 95.12 419 GLY A O 1
ATOM 3197 N N . TYR A 1 420 ? 32.279 25.147 -33.067 1.00 95.38 420 TYR A N 1
ATOM 3198 C CA . TYR A 1 420 ? 33.374 24.486 -33.794 1.00 95.38 420 TYR A CA 1
ATOM 3199 C C . TYR A 1 420 ? 32.989 23.139 -34.422 1.00 95.38 420 TYR A C 1
ATOM 3201 O O . TYR A 1 420 ? 33.748 22.610 -35.230 1.00 95.38 420 TYR A O 1
ATOM 3209 N N . LEU A 1 421 ? 31.834 22.572 -34.061 1.00 95.31 421 LEU A N 1
ATOM 3210 C CA . LEU A 1 421 ? 31.294 21.354 -34.670 1.00 95.31 421 LEU A CA 1
ATOM 3211 C C . LEU A 1 421 ? 29.909 21.603 -35.255 1.00 95.31 421 LEU A C 1
ATOM 3213 O O . LEU A 1 421 ? 29.084 22.293 -34.655 1.00 95.31 421 LEU A O 1
ATOM 3217 N N . SER A 1 422 ? 29.641 20.987 -36.407 1.00 94.94 422 SER A N 1
ATOM 3218 C CA . SER A 1 422 ? 28.305 20.968 -36.994 1.00 94.94 422 SER A CA 1
ATOM 3219 C C . SER A 1 422 ? 27.373 20.020 -36.227 1.00 94.94 422 SER A C 1
ATOM 3221 O O . SER A 1 422 ? 27.815 19.156 -35.466 1.00 94.94 422 SER A O 1
ATOM 3223 N N . LEU A 1 423 ? 26.062 20.134 -36.463 1.00 95.06 423 LEU A N 1
ATOM 3224 C CA . LEU A 1 423 ? 25.085 19.176 -35.931 1.00 95.06 423 LEU A CA 1
ATOM 3225 C C . LEU A 1 423 ? 25.352 17.747 -36.433 1.00 95.06 423 LEU A C 1
ATOM 3227 O O . LEU A 1 423 ? 25.162 16.794 -35.682 1.00 95.06 423 LEU A O 1
ATOM 3231 N N . VAL A 1 424 ? 25.825 17.600 -37.676 1.00 93.75 424 VAL A N 1
ATOM 3232 C CA . VAL A 1 424 ? 26.166 16.297 -38.266 1.00 93.75 424 VAL A CA 1
ATOM 3233 C C . VAL A 1 424 ? 27.344 15.667 -37.525 1.00 93.75 424 VAL A C 1
ATOM 3235 O O . VAL A 1 424 ? 27.282 14.495 -37.164 1.00 93.75 424 VAL A O 1
ATOM 3238 N N . ASP A 1 425 ? 28.390 16.444 -37.244 1.00 94.31 425 ASP A N 1
ATOM 3239 C CA . ASP A 1 425 ? 29.578 15.941 -36.546 1.00 94.31 425 ASP A CA 1
ATOM 3240 C C . ASP A 1 425 ? 29.288 15.625 -35.082 1.00 94.31 425 ASP A C 1
ATOM 3242 O O . ASP A 1 425 ? 29.728 14.593 -34.578 1.00 94.31 425 ASP A O 1
ATOM 3246 N N . ARG A 1 426 ? 28.479 16.461 -34.416 1.00 94.81 426 ARG A N 1
ATOM 3247 C CA . ARG A 1 426 ? 27.965 16.150 -33.079 1.00 94.81 426 ARG A CA 1
ATOM 3248 C C . ARG A 1 426 ? 27.171 14.843 -33.087 1.00 94.81 426 ARG A C 1
ATOM 3250 O O . ARG A 1 426 ? 27.401 14.002 -32.225 1.00 94.81 426 ARG A O 1
ATOM 3257 N N . GLY A 1 427 ? 26.277 14.660 -34.059 1.00 93.12 427 GLY A N 1
ATOM 3258 C CA . GLY A 1 427 ? 25.491 13.434 -34.198 1.00 93.12 427 GLY A CA 1
ATOM 3259 C C . GLY A 1 427 ? 26.370 12.194 -34.373 1.00 93.12 427 GLY A C 1
ATOM 3260 O O . GLY A 1 427 ? 26.146 11.188 -33.705 1.00 93.12 427 GLY A O 1
ATOM 3261 N N . LYS A 1 428 ? 27.420 12.272 -35.203 1.00 94.19 428 LYS A N 1
ATOM 3262 C CA . LYS A 1 428 ? 28.398 11.182 -35.356 1.00 94.19 428 LYS A CA 1
ATOM 3263 C C . LYS A 1 428 ? 29.174 10.908 -34.069 1.00 94.19 428 LYS A C 1
ATOM 3265 O O . LYS A 1 428 ? 29.357 9.746 -33.725 1.00 94.19 428 LYS A O 1
ATOM 3270 N N . ALA A 1 429 ? 29.628 11.950 -33.369 1.00 94.88 429 ALA A N 1
ATOM 3271 C CA . ALA A 1 429 ? 30.342 11.803 -32.102 1.00 94.88 429 ALA A CA 1
ATOM 3272 C C . ALA A 1 429 ? 29.461 11.122 -31.040 1.00 94.88 429 ALA A C 1
ATOM 3274 O O . ALA A 1 429 ? 29.907 10.191 -30.378 1.00 94.88 429 ALA A O 1
ATOM 3275 N N . GLU A 1 430 ? 28.192 11.520 -30.921 1.00 94.06 430 GLU A N 1
ATOM 3276 C CA . GLU A 1 430 ? 27.245 10.869 -30.010 1.00 94.06 430 GLU A CA 1
ATOM 3277 C C . GLU A 1 430 ? 26.992 9.398 -30.405 1.00 94.06 430 GLU A C 1
ATOM 3279 O O . GLU A 1 430 ? 27.032 8.534 -29.533 1.00 94.06 430 GLU A O 1
ATOM 3284 N N . GLN A 1 431 ? 26.812 9.080 -31.695 1.00 93.94 431 GLN A N 1
ATOM 3285 C CA . GLN A 1 431 ? 26.653 7.689 -32.164 1.00 93.94 431 GLN A CA 1
ATOM 3286 C C . GLN A 1 431 ? 27.889 6.822 -31.888 1.00 93.94 431 GLN A C 1
ATOM 3288 O O . GLN A 1 431 ? 27.761 5.703 -31.399 1.00 93.94 431 GLN A O 1
ATOM 3293 N N . LEU A 1 432 ? 29.091 7.332 -32.172 1.00 95.12 432 LEU A N 1
ATOM 3294 C CA . LEU A 1 432 ? 30.338 6.610 -31.904 1.00 95.12 432 LEU A CA 1
ATOM 3295 C C . LEU A 1 432 ? 30.563 6.409 -30.404 1.00 95.12 432 LEU A C 1
ATOM 3297 O O . LEU A 1 432 ? 30.978 5.330 -30.001 1.00 95.12 432 LEU A O 1
ATOM 3301 N N . TYR A 1 433 ? 30.236 7.401 -29.572 1.00 95.06 433 TYR A N 1
ATOM 3302 C CA . TYR A 1 433 ? 30.267 7.247 -28.118 1.00 95.06 433 TYR A CA 1
ATOM 3303 C C . TYR A 1 433 ? 29.377 6.089 -27.650 1.00 95.06 433 TYR A C 1
ATOM 3305 O O . TYR A 1 433 ? 29.819 5.257 -26.856 1.00 95.06 433 TYR A O 1
ATOM 3313 N N . TRP A 1 434 ? 28.140 6.006 -28.149 1.00 93.88 434 TRP A N 1
ATOM 3314 C CA . TRP A 1 434 ? 27.231 4.914 -27.794 1.00 93.88 434 TRP A CA 1
ATOM 3315 C C . TRP A 1 434 ? 27.706 3.562 -28.333 1.00 93.88 434 TRP A C 1
ATOM 3317 O O . TRP A 1 434 ? 27.617 2.571 -27.612 1.00 93.88 434 TRP A O 1
ATOM 3327 N N . ALA A 1 435 ? 28.295 3.523 -29.531 1.00 93.00 435 ALA A N 1
ATOM 3328 C CA . ALA A 1 435 ? 28.946 2.326 -30.061 1.00 93.00 435 ALA A CA 1
ATOM 3329 C C . ALA A 1 435 ? 30.115 1.859 -29.167 1.00 93.00 435 ALA A C 1
ATOM 3331 O O . ALA A 1 435 ? 30.225 0.667 -28.884 1.00 93.00 435 ALA A O 1
ATOM 3332 N N . CYS A 1 436 ? 30.943 2.782 -28.653 1.00 93.50 436 CYS A N 1
ATOM 3333 C CA . CYS A 1 436 ? 31.999 2.462 -27.684 1.00 93.50 436 CYS A CA 1
ATOM 3334 C C . CYS A 1 436 ? 31.413 1.906 -26.383 1.00 93.50 436 CYS A C 1
ATOM 3336 O O . CYS A 1 436 ? 31.867 0.872 -25.897 1.00 93.50 436 CYS A O 1
ATOM 3338 N N . CYS A 1 437 ? 30.378 2.555 -25.836 1.00 91.81 437 CYS A N 1
ATOM 3339 C CA . CYS A 1 437 ? 29.685 2.077 -24.637 1.00 91.81 437 CYS A CA 1
ATOM 3340 C C . CYS A 1 437 ? 29.166 0.651 -24.830 1.00 91.81 437 CYS A C 1
ATOM 3342 O O . CYS A 1 437 ? 29.324 -0.184 -23.939 1.00 91.81 437 CYS A O 1
ATOM 3344 N N . ARG A 1 438 ? 28.578 0.362 -25.999 1.00 89.62 438 ARG A N 1
ATOM 3345 C CA . ARG A 1 438 ? 28.063 -0.965 -26.325 1.00 89.62 438 ARG A CA 1
ATOM 3346 C C . ARG A 1 438 ? 29.173 -2.008 -26.408 1.00 89.62 438 ARG A C 1
ATOM 3348 O O . ARG A 1 438 ? 29.051 -3.047 -25.770 1.00 89.62 438 ARG A O 1
ATOM 3355 N N . ALA A 1 439 ? 30.266 -1.708 -27.109 1.00 90.19 439 ALA A N 1
ATOM 3356 C CA . ALA A 1 439 ? 31.422 -2.600 -27.195 1.00 90.19 439 ALA A CA 1
ATOM 3357 C C . ALA A 1 439 ? 32.012 -2.914 -25.807 1.00 90.19 439 ALA A C 1
ATOM 3359 O O . ALA A 1 439 ? 32.291 -4.072 -25.493 1.00 90.19 439 ALA A O 1
ATOM 3360 N N . ILE A 1 440 ? 32.130 -1.903 -24.936 1.00 89.94 440 ILE A N 1
ATOM 3361 C CA . ILE A 1 440 ? 32.579 -2.090 -23.548 1.00 89.94 440 ILE A CA 1
ATOM 3362 C C . ILE A 1 440 ? 31.594 -2.980 -22.775 1.00 89.94 440 ILE A C 1
ATOM 3364 O O . ILE A 1 440 ? 32.015 -3.921 -22.102 1.00 89.94 440 ILE A O 1
ATOM 3368 N N . ALA A 1 441 ? 30.287 -2.720 -22.884 1.00 85.62 441 ALA A N 1
ATOM 3369 C CA . ALA A 1 441 ? 29.253 -3.509 -22.217 1.00 85.62 441 ALA A CA 1
ATOM 3370 C C . ALA A 1 441 ? 29.238 -4.975 -22.682 1.00 85.62 441 ALA A C 1
ATOM 3372 O O . ALA A 1 441 ? 29.102 -5.875 -21.852 1.00 85.62 441 ALA A O 1
ATOM 3373 N N . ASP A 1 442 ? 29.434 -5.225 -23.979 1.00 85.81 442 ASP A N 1
ATOM 3374 C CA . ASP A 1 442 ? 29.525 -6.575 -24.532 1.00 85.81 442 ASP A CA 1
ATOM 3375 C C . ASP A 1 442 ? 30.731 -7.324 -23.950 1.00 85.81 442 ASP A C 1
ATOM 3377 O O . ASP A 1 442 ? 30.586 -8.471 -23.533 1.00 85.81 442 ASP A O 1
ATOM 3381 N N . HIS A 1 443 ? 31.898 -6.690 -23.810 1.00 86.19 443 HIS A N 1
ATOM 3382 C CA . HIS A 1 443 ? 33.039 -7.322 -23.138 1.00 86.19 443 HIS A CA 1
ATOM 3383 C C . HIS A 1 443 ? 32.782 -7.592 -21.650 1.00 86.19 443 HIS A C 1
ATOM 3385 O O . HIS A 1 443 ? 33.121 -8.675 -21.165 1.00 86.19 443 HIS A O 1
ATOM 3391 N N . LEU A 1 444 ? 32.149 -6.656 -20.933 1.00 83.06 444 LEU A N 1
ATOM 3392 C CA . LEU A 1 444 ? 31.792 -6.823 -19.519 1.00 83.06 444 LEU A CA 1
ATOM 3393 C C . LEU A 1 444 ? 30.821 -7.989 -19.301 1.00 83.06 444 LEU A C 1
ATOM 3395 O O . LEU A 1 444 ? 30.978 -8.735 -18.337 1.00 83.06 444 LEU A O 1
ATOM 3399 N N . ALA A 1 445 ? 29.861 -8.196 -20.207 1.00 74.69 445 ALA A N 1
ATOM 3400 C CA . ALA A 1 445 ? 28.889 -9.287 -20.113 1.00 74.69 445 ALA A CA 1
ATOM 3401 C C . ALA A 1 445 ? 29.527 -10.692 -20.164 1.00 74.69 445 ALA A C 1
ATOM 3403 O O . ALA A 1 445 ? 28.920 -11.657 -19.697 1.00 74.69 445 ALA A O 1
ATOM 3404 N N . HIS A 1 446 ? 30.745 -10.811 -20.704 1.00 72.56 446 HIS A N 1
ATOM 3405 C CA . HIS A 1 446 ? 31.488 -12.071 -20.807 1.00 72.56 446 HIS A CA 1
ATOM 3406 C C . HIS A 1 446 ? 32.490 -12.285 -19.660 1.00 72.56 446 HIS A C 1
ATOM 3408 O O . HIS A 1 446 ? 33.116 -13.345 -19.590 1.00 72.56 446 HIS A O 1
ATOM 3414 N N . GLN A 1 447 ? 32.659 -11.313 -18.754 1.00 70.69 447 GLN A N 1
ATOM 3415 C CA . GLN A 1 447 ? 33.573 -11.452 -17.624 1.00 70.69 447 GLN A CA 1
ATOM 3416 C C . GLN A 1 447 ? 32.886 -12.132 -16.427 1.00 70.69 447 GLN A C 1
ATOM 3418 O O . GLN A 1 447 ? 31.781 -11.757 -16.044 1.00 70.69 447 GLN A O 1
ATOM 3423 N N . PRO A 1 448 ? 33.544 -13.108 -15.773 1.00 59.03 448 PRO A N 1
ATOM 3424 C CA . PRO A 1 448 ? 33.001 -13.769 -14.584 1.00 59.03 448 PRO A CA 1
ATOM 3425 C C . PRO A 1 448 ? 33.080 -12.897 -13.318 1.00 59.03 448 PRO A C 1
ATOM 3427 O O . PRO A 1 448 ? 32.512 -13.248 -12.283 1.00 59.03 448 PRO A O 1
ATOM 3430 N N . GLN A 1 449 ? 33.827 -11.790 -13.368 1.00 69.94 449 GLN A N 1
ATOM 3431 C CA . GLN A 1 449 ? 34.029 -10.879 -12.245 1.00 69.94 449 GLN A CA 1
ATOM 3432 C C . GLN A 1 449 ? 32.946 -9.788 -12.209 1.00 69.94 449 GLN A C 1
ATOM 3434 O O . GLN A 1 449 ? 32.415 -9.416 -13.253 1.00 69.94 449 GLN A O 1
ATOM 3439 N N . PRO A 1 450 ? 32.595 -9.268 -11.018 1.00 67.88 450 PRO A N 1
ATOM 3440 C CA . PRO A 1 450 ? 31.628 -8.181 -10.902 1.00 67.88 450 PRO A CA 1
ATOM 3441 C C . PRO A 1 450 ? 32.113 -6.926 -11.636 1.00 67.88 450 PRO A C 1
ATOM 3443 O O . PRO A 1 450 ? 33.295 -6.588 -11.580 1.00 67.88 450 PRO A O 1
ATOM 3446 N N . ILE A 1 451 ? 31.178 -6.219 -12.277 1.00 73.62 451 ILE A N 1
ATOM 3447 C CA . ILE A 1 451 ? 31.462 -4.978 -13.006 1.00 73.62 451 ILE A CA 1
ATOM 3448 C C . ILE A 1 451 ? 32.078 -3.954 -12.032 1.00 73.62 451 ILE A C 1
ATOM 3450 O O . ILE A 1 451 ? 31.447 -3.646 -11.009 1.00 73.62 451 ILE A O 1
ATOM 3454 N N . PRO A 1 452 ? 33.274 -3.410 -12.332 1.00 78.12 452 PRO A N 1
ATOM 3455 C CA . PRO A 1 452 ? 33.888 -2.347 -11.540 1.00 78.12 452 PRO A CA 1
ATOM 3456 C C . PRO A 1 452 ? 32.941 -1.156 -11.358 1.00 78.12 452 PRO A C 1
ATOM 3458 O O . PRO A 1 452 ? 32.208 -0.802 -12.281 1.00 78.12 452 PRO A O 1
ATOM 3461 N N . ALA A 1 453 ? 32.967 -0.513 -10.186 1.00 76.94 453 ALA A N 1
ATOM 3462 C CA . ALA A 1 453 ? 32.046 0.580 -9.848 1.00 76.94 453 ALA A CA 1
ATOM 3463 C C . ALA A 1 453 ? 32.035 1.708 -10.900 1.00 76.94 453 ALA A C 1
ATOM 3465 O O . ALA A 1 453 ? 30.965 2.183 -11.273 1.00 76.94 453 ALA A O 1
ATOM 3466 N N . ASP A 1 454 ? 33.201 2.050 -11.451 1.00 79.69 454 ASP A N 1
ATOM 3467 C CA . ASP A 1 454 ? 33.364 3.104 -12.462 1.00 79.69 454 ASP A CA 1
ATOM 3468 C C . ASP A 1 454 ? 32.676 2.789 -13.805 1.00 79.69 454 ASP A C 1
ATOM 3470 O O . ASP A 1 454 ? 32.383 3.702 -14.576 1.00 79.69 454 ASP A O 1
ATOM 3474 N N . LEU A 1 455 ? 32.391 1.509 -14.081 1.00 80.75 455 LEU A N 1
ATOM 3475 C CA . LEU A 1 455 ? 31.780 1.025 -15.326 1.00 80.75 455 LEU A CA 1
ATOM 3476 C C . LEU A 1 455 ? 30.284 0.698 -15.187 1.00 80.75 455 LEU A C 1
ATOM 3478 O O . LEU A 1 455 ? 29.596 0.525 -16.191 1.00 80.75 455 LEU A O 1
ATOM 3482 N N . GLN A 1 456 ? 29.742 0.677 -13.965 1.00 77.19 456 GLN A N 1
ATOM 3483 C CA . GLN A 1 456 ? 28.301 0.507 -13.721 1.00 77.19 456 GLN A CA 1
ATOM 3484 C C . GLN A 1 456 ? 27.405 1.565 -14.402 1.00 77.19 456 GLN A C 1
ATOM 3486 O O . GLN A 1 456 ? 26.287 1.227 -14.804 1.00 77.19 456 GLN A O 1
ATOM 3491 N N . PRO A 1 457 ? 27.836 2.832 -14.591 1.00 81.19 457 PRO A N 1
ATOM 3492 C CA . PRO A 1 457 ? 27.041 3.807 -15.333 1.00 81.19 457 PRO A CA 1
ATOM 3493 C C . PRO A 1 457 ? 26.752 3.396 -16.783 1.00 81.19 457 PRO A C 1
ATOM 3495 O O . PRO A 1 457 ? 25.721 3.798 -17.315 1.00 81.19 457 PRO A O 1
ATOM 3498 N N . ILE A 1 458 ? 27.601 2.572 -17.413 1.00 81.69 458 ILE A N 1
ATOM 3499 C CA . ILE A 1 458 ? 27.443 2.156 -18.817 1.00 81.69 458 ILE A CA 1
ATOM 3500 C C . ILE A 1 458 ? 26.160 1.347 -19.005 1.00 81.69 458 ILE A C 1
ATOM 3502 O O . ILE A 1 458 ? 25.363 1.648 -19.892 1.00 81.69 458 ILE A O 1
ATOM 3506 N N . THR A 1 459 ? 25.914 0.359 -18.141 1.00 72.94 459 THR A N 1
ATOM 3507 C CA . THR A 1 459 ? 24.711 -0.485 -18.227 1.00 72.94 459 THR A CA 1
ATOM 3508 C C . THR A 1 459 ? 23.435 0.318 -17.987 1.00 72.94 459 THR A C 1
ATOM 3510 O O . THR A 1 459 ? 22.404 0.026 -18.581 1.00 72.94 459 THR A O 1
ATOM 3513 N N . THR A 1 460 ? 23.513 1.359 -17.154 1.00 75.38 460 THR A N 1
ATOM 3514 C CA . THR A 1 460 ? 22.408 2.305 -16.932 1.00 75.38 460 THR A CA 1
ATOM 3515 C C . THR A 1 460 ? 22.188 3.208 -18.146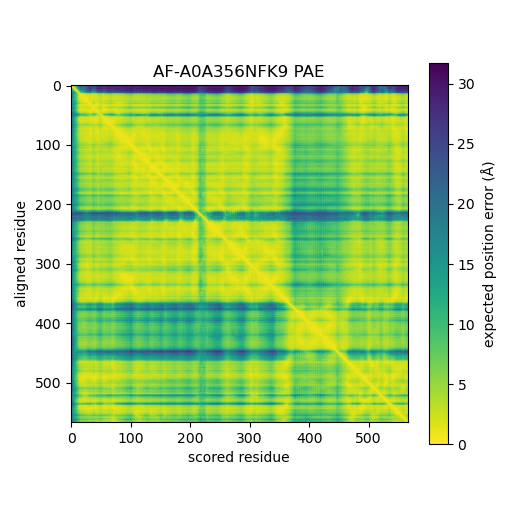 1.00 75.38 460 THR A C 1
ATOM 3517 O O . THR A 1 460 ? 21.054 3.456 -18.541 1.00 75.38 460 THR A O 1
ATOM 3520 N N . ALA A 1 461 ? 23.266 3.699 -18.757 1.00 77.00 461 ALA A N 1
ATOM 3521 C CA . ALA A 1 461 ? 23.197 4.625 -19.880 1.00 77.00 461 ALA A CA 1
ATOM 3522 C C . ALA A 1 461 ? 22.694 3.959 -21.173 1.00 77.00 461 ALA A C 1
ATOM 3524 O O . ALA A 1 461 ? 22.045 4.619 -21.981 1.00 77.00 461 ALA A O 1
ATOM 3525 N N . LEU A 1 462 ? 22.963 2.661 -21.346 1.00 83.81 462 LEU A N 1
ATOM 3526 C CA . LEU A 1 462 ? 22.458 1.843 -22.455 1.00 83.81 462 LEU A CA 1
ATOM 3527 C C . LEU A 1 462 ? 21.044 1.289 -22.214 1.00 83.81 462 LEU A C 1
ATOM 3529 O O . LEU A 1 462 ? 20.481 0.645 -23.098 1.00 83.81 462 LEU A O 1
ATOM 3533 N N . ALA A 1 463 ? 20.461 1.497 -21.031 1.00 86.56 463 ALA A N 1
ATOM 3534 C CA . ALA A 1 463 ? 19.148 0.951 -20.727 1.00 86.56 463 ALA A CA 1
ATOM 3535 C C . ALA A 1 463 ? 18.059 1.589 -21.601 1.00 86.56 463 ALA A C 1
ATOM 3537 O O . ALA A 1 463 ? 17.980 2.809 -21.770 1.00 86.56 463 ALA A O 1
ATOM 3538 N N . ALA A 1 464 ? 17.173 0.750 -22.127 1.00 91.25 464 ALA A N 1
ATOM 3539 C CA . ALA A 1 464 ? 16.079 1.200 -22.967 1.00 91.25 464 ALA A CA 1
ATOM 3540 C C . ALA A 1 464 ? 14.967 1.866 -22.139 1.00 91.25 464 ALA A C 1
ATOM 3542 O O . ALA A 1 464 ? 14.737 1.561 -20.966 1.00 91.25 464 ALA A O 1
ATOM 3543 N N . THR A 1 465 ? 14.226 2.773 -22.765 1.00 94.25 465 THR A N 1
ATOM 3544 C CA . THR A 1 465 ? 13.009 3.355 -22.188 1.00 94.25 465 THR A CA 1
ATOM 3545 C C . THR A 1 465 ? 11.796 2.772 -22.895 1.00 94.25 465 THR A C 1
ATOM 3547 O O . THR A 1 465 ? 11.636 2.943 -24.097 1.00 94.25 465 THR A O 1
ATOM 3550 N N . TYR A 1 466 ? 10.942 2.072 -22.159 1.00 96.50 466 TYR A N 1
ATOM 3551 C CA . TYR A 1 466 ? 9.707 1.482 -22.668 1.00 96.50 466 TYR A CA 1
ATOM 3552 C C . TYR A 1 466 ? 8.561 2.462 -22.401 1.00 96.50 466 TYR A C 1
ATOM 3554 O O . TYR A 1 466 ? 8.260 2.753 -21.244 1.00 96.50 466 TYR A O 1
ATOM 3562 N N . TYR A 1 467 ? 7.935 2.977 -23.459 1.00 96.69 467 TYR A N 1
ATOM 3563 C CA . TYR A 1 467 ? 6.806 3.902 -23.355 1.00 96.69 467 TYR A CA 1
ATOM 3564 C C . TYR A 1 467 ? 5.516 3.112 -23.181 1.00 96.69 467 TYR A C 1
ATOM 3566 O O . TYR A 1 467 ? 5.059 2.415 -24.091 1.00 96.69 467 TYR A O 1
ATOM 3574 N N . ALA A 1 468 ? 4.957 3.193 -21.985 1.00 96.88 468 ALA A N 1
ATOM 3575 C CA . ALA A 1 468 ? 3.855 2.380 -21.522 1.00 96.88 468 ALA A CA 1
ATOM 3576 C C . ALA A 1 468 ? 2.544 3.170 -21.525 1.00 96.88 468 ALA A C 1
ATOM 3578 O O . ALA A 1 468 ? 2.487 4.313 -21.075 1.00 96.88 468 ALA A O 1
ATOM 3579 N N . ASN A 1 469 ? 1.476 2.536 -22.000 1.00 95.94 469 ASN A N 1
ATOM 3580 C CA . ASN A 1 469 ? 0.144 3.113 -22.138 1.00 95.94 469 ASN A CA 1
ATOM 3581 C C . ASN A 1 469 ? -0.600 3.183 -20.794 1.00 95.94 469 ASN A C 1
ATOM 3583 O O . ASN A 1 469 ? -1.581 2.479 -20.562 1.00 95.94 469 ASN A O 1
ATOM 3587 N N . PHE A 1 470 ? -0.110 4.008 -19.873 1.00 95.56 470 PHE A N 1
ATOM 3588 C CA . PHE A 1 470 ? -0.808 4.355 -18.636 1.00 95.56 470 PHE A CA 1
ATOM 3589 C C . PHE A 1 470 ? -0.328 5.718 -18.116 1.00 95.56 470 PHE A C 1
ATOM 3591 O O . PHE A 1 470 ? 0.449 6.407 -18.776 1.00 95.56 470 PHE A O 1
ATOM 3598 N N . SER A 1 471 ? -0.817 6.117 -16.939 1.00 95.81 471 SER A N 1
ATOM 3599 C CA . SER A 1 471 ? -0.278 7.250 -16.182 1.00 95.81 471 SER A CA 1
ATOM 3600 C C . SER A 1 471 ? 0.022 6.833 -14.744 1.00 95.81 471 SER A C 1
ATOM 3602 O O . SER A 1 471 ? -0.847 6.275 -14.058 1.00 95.81 471 SER A O 1
ATOM 3604 N N . ILE A 1 472 ? 1.236 7.135 -14.281 1.00 94.62 472 ILE A N 1
ATOM 3605 C CA . ILE A 1 472 ? 1.711 6.888 -12.913 1.00 94.62 472 ILE A CA 1
ATOM 3606 C C . ILE A 1 472 ? 0.939 7.768 -11.934 1.00 94.62 472 ILE A C 1
ATOM 3608 O O . ILE A 1 472 ? 0.386 7.254 -10.966 1.00 94.62 472 ILE A O 1
ATOM 3612 N N . PHE A 1 473 ? 0.780 9.060 -12.233 1.00 93.88 473 PHE A N 1
ATOM 3613 C CA . PHE A 1 473 ? -0.002 9.993 -11.410 1.00 93.88 473 PHE A CA 1
ATOM 3614 C C . PHE A 1 473 ? -1.450 9.542 -11.196 1.00 93.88 473 PHE A C 1
ATOM 3616 O O . PHE A 1 473 ? -2.076 9.914 -10.202 1.00 93.88 473 PHE A O 1
ATOM 3623 N N . ARG A 1 474 ? -1.991 8.755 -12.135 1.00 93.06 474 ARG A N 1
ATOM 3624 C CA . ARG A 1 474 ? -3.342 8.197 -12.060 1.00 93.06 474 ARG A CA 1
ATOM 3625 C C . ARG A 1 474 ? -3.397 6.838 -11.363 1.00 93.06 474 ARG A C 1
ATOM 3627 O O . ARG A 1 474 ? -4.358 6.593 -10.638 1.00 93.06 474 ARG A O 1
ATOM 3634 N N . SER A 1 475 ? -2.437 5.954 -11.625 1.00 93.75 475 SER A N 1
ATOM 3635 C CA . SER A 1 475 ? -2.564 4.519 -11.309 1.00 93.75 475 SER A CA 1
ATOM 3636 C C . SER A 1 475 ? -1.572 4.013 -10.260 1.00 93.75 475 SER A C 1
ATOM 3638 O O . SER A 1 475 ? -1.789 2.946 -9.697 1.00 93.75 475 SER A O 1
ATOM 3640 N N . ALA A 1 476 ? -0.506 4.765 -9.989 1.00 94.31 476 ALA A N 1
ATOM 3641 C CA . ALA A 1 476 ? 0.501 4.470 -8.971 1.00 94.31 476 ALA A CA 1
ATOM 3642 C C . ALA A 1 476 ? 1.033 5.767 -8.311 1.00 94.31 476 ALA A C 1
ATOM 3644 O O . ALA A 1 476 ? 2.246 5.996 -8.287 1.00 94.31 476 ALA A O 1
ATOM 3645 N N . PRO A 1 477 ? 0.154 6.651 -7.792 1.00 94.25 477 PRO A N 1
ATOM 3646 C CA . PRO A 1 477 ? 0.566 7.930 -7.212 1.00 94.25 477 PRO A CA 1
ATOM 3647 C C . PRO A 1 477 ? 1.540 7.776 -6.038 1.00 94.25 477 PRO A C 1
ATOM 3649 O O . PRO A 1 477 ? 2.389 8.646 -5.852 1.00 94.25 477 PRO A O 1
ATOM 3652 N N . ASP A 1 478 ? 1.476 6.680 -5.273 1.00 93.88 478 ASP A N 1
ATOM 3653 C CA . ASP A 1 478 ? 2.404 6.457 -4.158 1.00 93.88 478 ASP A CA 1
ATOM 3654 C C . ASP A 1 478 ? 3.850 6.239 -4.634 1.00 93.88 478 ASP A C 1
ATOM 3656 O O . ASP A 1 478 ? 4.791 6.545 -3.897 1.00 93.88 478 ASP A O 1
ATOM 3660 N N . THR A 1 479 ? 4.062 5.742 -5.859 1.00 91.50 479 THR A N 1
ATOM 3661 C CA . THR A 1 479 ? 5.415 5.634 -6.423 1.00 91.50 479 THR A CA 1
ATOM 3662 C C . THR A 1 479 ? 6.029 7.012 -6.628 1.00 91.50 479 THR A C 1
ATOM 3664 O O . THR A 1 479 ? 7.191 7.208 -6.292 1.00 91.50 479 THR A O 1
ATOM 3667 N N . TRP A 1 480 ? 5.237 7.975 -7.100 1.00 89.81 480 TRP A N 1
ATOM 3668 C CA . TRP A 1 480 ? 5.674 9.358 -7.276 1.00 89.81 480 TRP A CA 1
ATOM 3669 C C . TRP A 1 480 ? 5.800 10.108 -5.941 1.00 89.81 480 TRP A C 1
ATOM 3671 O O . TRP A 1 480 ? 6.812 10.748 -5.678 1.00 89.81 480 TRP A O 1
ATOM 3681 N N . ALA A 1 481 ? 4.788 10.019 -5.075 1.00 89.56 481 ALA A N 1
ATOM 3682 C CA . ALA A 1 481 ? 4.704 10.860 -3.883 1.00 89.56 481 ALA A CA 1
ATOM 3683 C C . ALA A 1 481 ? 5.612 10.401 -2.734 1.00 89.56 481 ALA A C 1
ATOM 3685 O O . ALA A 1 481 ? 6.071 11.226 -1.942 1.00 89.56 481 ALA A O 1
ATOM 3686 N N . ILE A 1 482 ? 5.818 9.088 -2.592 1.00 89.31 482 ILE A N 1
ATOM 3687 C CA . ILE A 1 482 ? 6.515 8.508 -1.440 1.00 89.31 482 ILE A CA 1
ATOM 3688 C C . ILE A 1 482 ? 7.470 7.373 -1.822 1.00 89.31 482 ILE A C 1
ATOM 3690 O O . ILE A 1 482 ? 7.818 6.587 -0.948 1.00 89.31 482 ILE A O 1
ATOM 3694 N N . ASP A 1 483 ? 7.895 7.248 -3.083 1.00 90.56 483 ASP A N 1
ATOM 3695 C CA . ASP A 1 483 ? 8.796 6.182 -3.559 1.00 90.56 483 ASP A CA 1
ATOM 3696 C C . ASP A 1 483 ? 8.262 4.748 -3.302 1.00 90.56 483 ASP A C 1
ATOM 3698 O O . ASP A 1 483 ? 9.033 3.814 -3.043 1.00 90.56 483 ASP A O 1
ATOM 3702 N N . GLN A 1 484 ? 6.942 4.527 -3.258 1.00 92.19 484 GLN A N 1
ATOM 3703 C CA . GLN A 1 484 ? 6.376 3.182 -3.067 1.00 92.19 484 GLN A CA 1
ATOM 3704 C C . GLN A 1 484 ? 6.798 2.237 -4.194 1.00 92.19 484 GLN A C 1
ATOM 3706 O O . GLN A 1 484 ? 6.644 2.551 -5.375 1.00 92.19 484 GLN A O 1
ATOM 3711 N N . LEU A 1 485 ? 7.301 1.062 -3.807 1.00 94.12 485 LEU A N 1
ATOM 3712 C CA . LEU A 1 485 ? 7.603 -0.014 -4.740 1.00 94.12 485 LEU A CA 1
ATOM 3713 C C . LEU A 1 485 ? 6.353 -0.870 -4.942 1.00 94.12 485 LEU A C 1
ATOM 3715 O O . LEU A 1 485 ? 5.696 -1.264 -3.975 1.00 94.12 485 LEU A O 1
ATOM 3719 N N . PHE A 1 486 ? 6.063 -1.167 -6.202 1.00 96.31 486 PHE A N 1
ATOM 3720 C CA . PHE A 1 486 ? 5.089 -2.170 -6.609 1.00 96.31 486 PHE A CA 1
ATOM 3721 C C . PHE A 1 486 ? 5.805 -3.210 -7.469 1.00 96.31 486 PHE A C 1
ATOM 3723 O O . PHE A 1 486 ? 6.697 -2.840 -8.243 1.00 96.31 486 PHE A O 1
ATOM 3730 N N . PRO A 1 487 ? 5.428 -4.493 -7.384 1.00 97.12 487 PRO A N 1
ATOM 3731 C CA . PRO A 1 487 ? 5.854 -5.452 -8.381 1.00 97.12 487 PRO A CA 1
ATOM 3732 C C . PRO A 1 487 ? 5.340 -5.050 -9.761 1.00 97.12 487 PRO A C 1
ATOM 3734 O O . PRO A 1 487 ? 4.140 -4.831 -9.957 1.00 97.12 487 PRO A O 1
ATOM 3737 N N . VAL A 1 488 ? 6.262 -4.965 -10.716 1.00 97.69 488 VAL A N 1
ATOM 3738 C CA . VAL A 1 488 ? 5.969 -4.692 -12.122 1.00 97.69 488 VAL A CA 1
ATOM 3739 C C . VAL A 1 488 ? 6.720 -5.703 -12.968 1.00 97.69 488 VAL A C 1
ATOM 3741 O O . VAL A 1 488 ? 7.933 -5.850 -12.822 1.00 97.69 488 VAL A O 1
ATOM 3744 N N . MET A 1 489 ? 6.007 -6.406 -13.844 1.00 97.94 489 MET A N 1
ATOM 3745 C CA . MET A 1 489 ? 6.597 -7.431 -14.707 1.00 97.94 489 MET A CA 1
ATOM 3746 C C . MET A 1 489 ? 5.751 -7.679 -15.964 1.00 97.94 489 MET A C 1
ATOM 3748 O O . MET A 1 489 ? 4.570 -7.320 -15.983 1.00 97.94 489 MET A O 1
ATOM 3752 N N . PRO A 1 490 ? 6.315 -8.297 -17.016 1.00 98.25 490 PRO A N 1
ATOM 3753 C CA . PRO A 1 490 ? 5.534 -8.777 -18.153 1.00 98.25 490 PRO A CA 1
ATOM 3754 C C . PRO A 1 490 ? 4.509 -9.823 -17.701 1.00 98.25 490 PRO A C 1
ATOM 3756 O O . PRO A 1 490 ? 4.809 -10.639 -16.830 1.00 98.25 490 PRO A O 1
ATOM 3759 N N . ILE A 1 491 ? 3.315 -9.835 -18.300 1.00 98.38 491 ILE A N 1
ATOM 3760 C CA . ILE A 1 491 ? 2.298 -10.864 -17.989 1.00 98.38 491 ILE A CA 1
ATOM 3761 C C . ILE A 1 491 ? 2.361 -12.083 -18.920 1.00 98.38 491 ILE A C 1
ATOM 3763 O O . ILE A 1 491 ? 1.625 -13.049 -18.725 1.00 98.38 491 ILE A O 1
ATOM 3767 N N . HIS A 1 492 ? 3.225 -12.035 -19.936 1.00 97.81 492 HIS A N 1
ATOM 3768 C CA . HIS A 1 492 ? 3.429 -13.082 -20.937 1.00 97.81 492 HIS A CA 1
ATOM 3769 C C . HIS A 1 492 ? 4.898 -13.167 -21.363 1.00 97.81 492 HIS A C 1
ATOM 3771 O O . HIS A 1 492 ? 5.725 -12.374 -20.907 1.00 97.81 492 HIS A O 1
ATOM 3777 N N . ARG A 1 493 ? 5.216 -14.150 -22.221 1.00 96.12 493 ARG A N 1
ATOM 3778 C CA . ARG A 1 493 ? 6.581 -14.473 -22.690 1.00 96.12 493 ARG A CA 1
ATOM 3779 C C . ARG A 1 493 ? 7.552 -14.839 -21.569 1.00 96.12 493 ARG A C 1
ATOM 3781 O O . ARG A 1 493 ? 8.756 -14.830 -21.755 1.00 96.12 493 ARG A O 1
ATOM 3788 N N . LEU A 1 494 ? 7.044 -15.272 -20.419 1.00 96.88 494 LEU A N 1
ATOM 3789 C CA . LEU A 1 494 ? 7.869 -15.611 -19.256 1.00 96.88 494 LEU A CA 1
ATOM 3790 C C . LEU A 1 494 ? 8.591 -16.964 -19.393 1.00 96.88 494 LEU A C 1
ATOM 3792 O O . LEU A 1 494 ? 9.294 -17.378 -18.473 1.00 96.88 494 LEU A O 1
ATOM 3796 N N . HIS A 1 495 ? 8.427 -17.662 -20.517 1.00 94.00 495 HIS A N 1
ATOM 3797 C CA . HIS A 1 495 ? 9.256 -18.803 -20.909 1.00 94.00 495 HIS A CA 1
ATOM 3798 C C . HIS A 1 495 ? 10.471 -18.379 -21.757 1.00 94.00 495 HIS A C 1
ATOM 3800 O O . HIS A 1 495 ? 11.375 -19.181 -21.970 1.00 94.00 495 HIS A O 1
ATOM 3806 N N . GLU A 1 496 ? 10.516 -17.124 -22.207 1.00 93.38 496 GLU A N 1
ATOM 3807 C CA . GLU A 1 496 ? 11.633 -16.533 -22.938 1.00 93.38 496 GLU A CA 1
ATOM 3808 C C . GLU A 1 496 ? 12.552 -15.780 -21.970 1.00 93.38 496 GLU A C 1
ATOM 3810 O O . GLU A 1 496 ? 12.103 -15.247 -20.956 1.00 93.38 496 GLU A O 1
ATOM 3815 N N . SER A 1 497 ? 13.850 -15.737 -22.275 1.00 91.38 497 SER A N 1
ATOM 3816 C CA . SER A 1 497 ? 14.799 -14.950 -21.485 1.00 91.38 497 SER A CA 1
ATOM 3817 C C . SER A 1 497 ? 14.636 -13.458 -21.800 1.00 91.38 497 SER A C 1
ATOM 3819 O O . SER A 1 497 ? 14.675 -13.102 -22.985 1.00 91.38 497 SER A O 1
ATOM 3821 N N . PRO A 1 498 ? 14.501 -12.563 -20.804 1.00 92.31 498 PRO A N 1
ATOM 3822 C CA . PRO A 1 498 ? 14.572 -11.130 -21.047 1.00 92.31 498 PRO A CA 1
ATOM 3823 C C . PRO A 1 498 ? 15.998 -10.737 -21.460 1.00 92.31 498 PRO A C 1
ATOM 3825 O O . PRO A 1 498 ? 16.987 -11.188 -20.884 1.00 92.31 498 PRO A O 1
ATOM 3828 N N . GLN A 1 499 ? 16.105 -9.896 -22.487 1.00 86.81 499 GLN A N 1
ATOM 3829 C CA . GLN A 1 499 ? 17.377 -9.547 -23.141 1.00 86.81 499 GLN A CA 1
ATOM 3830 C C . GLN A 1 499 ? 17.741 -8.067 -22.991 1.00 86.81 499 GLN A C 1
ATOM 3832 O O . GLN A 1 499 ? 18.835 -7.657 -23.370 1.00 86.81 499 GLN A O 1
ATOM 3837 N N . VAL A 1 500 ? 16.830 -7.258 -22.449 1.00 88.62 500 VAL A N 1
ATOM 3838 C CA . VAL A 1 500 ? 16.954 -5.802 -22.406 1.00 88.62 500 VAL A CA 1
ATOM 3839 C C . VAL A 1 500 ? 16.784 -5.323 -20.976 1.00 88.62 500 VAL A C 1
ATOM 3841 O O . VAL A 1 500 ? 15.794 -5.647 -20.330 1.00 88.62 500 VAL A O 1
ATOM 3844 N N . LEU A 1 501 ? 17.708 -4.502 -20.490 1.00 90.31 501 LEU A N 1
ATOM 3845 C CA . LEU A 1 501 ? 17.474 -3.712 -19.284 1.00 90.31 501 LEU A CA 1
ATOM 3846 C C . LEU A 1 501 ? 16.733 -2.437 -19.666 1.00 90.31 501 LEU A C 1
ATOM 3848 O O . LEU A 1 501 ? 17.127 -1.749 -20.610 1.00 90.31 501 LEU A O 1
ATOM 3852 N N . GLY A 1 502 ? 15.666 -2.112 -18.942 1.00 92.06 502 GLY A N 1
ATOM 3853 C CA . GLY A 1 502 ? 14.894 -0.920 -19.245 1.00 92.06 502 GLY A CA 1
ATOM 3854 C C . GLY A 1 502 ? 14.185 -0.279 -18.066 1.00 92.06 502 GLY A C 1
ATOM 3855 O O . GLY A 1 502 ? 14.055 -0.839 -16.982 1.00 92.06 502 GLY A O 1
ATOM 3856 N N . THR A 1 503 ? 13.724 0.939 -18.311 1.00 94.19 503 THR A N 1
ATOM 3857 C CA . THR A 1 503 ? 12.806 1.681 -17.438 1.00 94.19 503 THR A CA 1
ATOM 3858 C C . THR A 1 503 ? 11.470 1.859 -18.144 1.00 94.19 503 THR A C 1
ATOM 3860 O O . THR A 1 503 ? 11.411 1.760 -19.371 1.00 94.19 503 THR A O 1
ATOM 3863 N N . LEU A 1 504 ? 10.403 2.129 -17.393 1.00 95.56 504 LEU A N 1
ATOM 3864 C CA . LEU A 1 504 ? 9.092 2.415 -17.977 1.00 95.56 504 LEU A CA 1
ATOM 3865 C C . LEU A 1 504 ? 8.833 3.914 -17.881 1.00 95.56 504 LEU A C 1
ATOM 3867 O O . LEU A 1 504 ? 8.900 4.472 -16.790 1.00 95.56 504 LEU A O 1
ATOM 3871 N N . ALA A 1 505 ? 8.543 4.555 -19.005 1.00 96.00 505 ALA A N 1
ATOM 3872 C CA . ALA A 1 505 ? 8.001 5.906 -19.042 1.00 96.00 505 ALA A CA 1
ATOM 3873 C C . ALA A 1 505 ? 6.503 5.816 -19.336 1.00 96.00 505 ALA A C 1
ATOM 3875 O O . ALA A 1 505 ? 6.085 5.004 -20.162 1.00 96.00 505 ALA A O 1
ATOM 3876 N N . ASP A 1 506 ? 5.701 6.613 -18.648 1.00 95.56 506 ASP A N 1
ATOM 3877 C CA . ASP A 1 506 ? 4.274 6.728 -18.916 1.00 95.56 506 ASP A CA 1
ATOM 3878 C C . ASP A 1 506 ? 4.018 7.695 -20.094 1.00 95.56 506 ASP A C 1
ATOM 3880 O O . ASP A 1 506 ? 4.956 8.161 -20.746 1.00 95.56 506 ASP A O 1
ATOM 3884 N N . LEU A 1 507 ? 2.751 7.951 -20.436 1.00 94.12 507 LEU A N 1
ATOM 3885 C CA . LEU A 1 507 ? 2.409 8.827 -21.571 1.00 94.12 507 LEU A CA 1
ATOM 3886 C C . LEU A 1 507 ? 2.338 10.318 -21.220 1.00 94.12 507 LEU A C 1
ATOM 3888 O O . LEU A 1 507 ? 1.925 11.133 -22.052 1.00 94.12 507 LEU A O 1
ATOM 3892 N N . THR A 1 508 ? 2.665 10.698 -19.990 1.00 93.50 508 THR A N 1
ATOM 3893 C CA . THR A 1 508 ? 2.622 12.099 -19.583 1.00 93.50 508 THR A CA 1
ATOM 3894 C C . THR A 1 508 ? 3.826 12.863 -20.130 1.00 93.50 508 THR A C 1
ATOM 3896 O O . THR A 1 508 ? 4.838 12.298 -20.533 1.00 93.50 508 THR A O 1
ATOM 3899 N N . CYS A 1 509 ? 3.695 14.186 -20.208 1.00 90.62 509 CYS A N 1
ATOM 3900 C CA . CYS A 1 509 ? 4.778 15.062 -20.655 1.00 90.62 509 CYS A CA 1
ATOM 3901 C C . CYS A 1 509 ? 5.716 15.457 -19.507 1.00 90.62 509 CYS A C 1
ATOM 3903 O O . CYS A 1 509 ? 6.573 16.319 -19.698 1.00 90.62 509 CYS A O 1
ATOM 3905 N N . ASP A 1 510 ? 5.507 14.888 -18.321 1.00 91.81 510 ASP A N 1
ATOM 3906 C CA . ASP A 1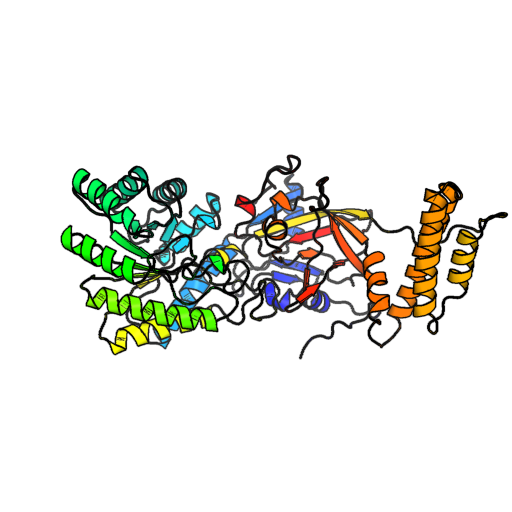 510 ? 6.277 15.176 -17.125 1.00 91.81 510 ASP A CA 1
ATOM 3907 C C . ASP A 1 510 ? 7.404 14.150 -16.981 1.00 91.81 510 ASP A C 1
ATOM 3909 O O . ASP A 1 510 ? 7.208 12.951 -17.185 1.00 91.81 510 ASP A O 1
ATOM 3913 N N . SER A 1 511 ? 8.602 14.620 -16.638 1.00 87.94 511 SER A N 1
ATOM 3914 C CA . SER A 1 511 ? 9.762 13.753 -16.428 1.00 87.94 511 SER A CA 1
ATOM 3915 C C . SER A 1 511 ? 9.589 12.799 -15.246 1.00 87.94 511 SER A C 1
ATOM 3917 O O . SER A 1 511 ? 10.224 11.743 -15.233 1.00 87.94 511 SER A O 1
ATOM 3919 N N . ASP A 1 512 ? 8.731 13.153 -14.285 1.00 89.19 512 ASP A N 1
ATOM 3920 C CA . ASP A 1 512 ? 8.388 12.319 -13.132 1.00 89.19 512 ASP A CA 1
ATOM 3921 C C . ASP A 1 512 ? 7.458 11.154 -13.517 1.00 89.19 512 ASP A C 1
ATOM 3923 O O . ASP A 1 512 ? 7.292 10.211 -12.741 1.00 89.19 512 ASP A O 1
ATOM 3927 N N . GLY A 1 513 ? 6.899 11.166 -14.735 1.00 91.75 513 GLY A N 1
ATOM 3928 C CA . GLY A 1 513 ? 6.146 10.075 -15.356 1.00 91.75 513 GLY A CA 1
ATOM 3929 C C . GLY A 1 513 ? 7.016 8.862 -15.708 1.00 91.75 513 GLY A C 1
ATOM 3930 O O . GLY A 1 513 ? 6.946 8.334 -16.816 1.00 91.75 513 GLY A O 1
ATOM 3931 N N . LYS A 1 514 ? 7.867 8.404 -14.783 1.00 92.75 514 LYS A N 1
ATOM 3932 C CA . LYS A 1 514 ? 8.810 7.304 -14.989 1.00 92.75 514 LYS A CA 1
ATOM 3933 C C . LYS A 1 514 ? 8.848 6.336 -13.805 1.00 92.75 514 LYS A C 1
ATOM 3935 O O . LYS A 1 514 ? 9.060 6.732 -12.666 1.00 92.75 514 LYS A O 1
ATOM 3940 N N . LEU A 1 515 ? 8.757 5.037 -14.092 1.00 92.12 515 LEU A N 1
ATOM 3941 C CA . LEU A 1 515 ? 9.142 3.970 -13.169 1.00 92.12 515 LEU A CA 1
ATOM 3942 C C . LEU A 1 515 ? 10.606 3.593 -13.421 1.00 92.12 515 LEU A C 1
ATOM 3944 O O . LEU A 1 515 ? 10.958 2.975 -14.430 1.00 92.12 515 LEU A O 1
ATOM 3948 N N . ASN A 1 516 ? 11.459 3.983 -12.481 1.00 89.12 516 ASN A N 1
ATOM 3949 C CA . ASN A 1 516 ? 12.898 3.705 -12.455 1.00 89.12 516 ASN A CA 1
ATOM 3950 C C . ASN A 1 516 ? 13.336 3.093 -11.113 1.00 89.12 516 ASN A C 1
ATOM 3952 O O . ASN A 1 516 ? 14.501 3.187 -10.735 1.00 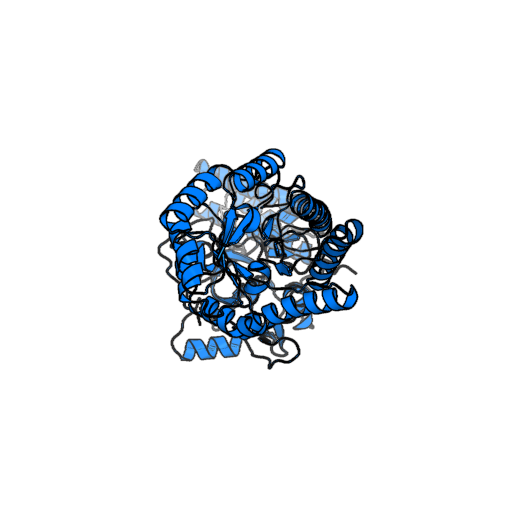89.12 516 ASN A O 1
ATOM 3956 N N . ARG A 1 517 ? 12.390 2.511 -10.370 1.00 91.44 517 ARG A N 1
ATOM 3957 C CA . ARG A 1 517 ? 12.618 1.815 -9.103 1.00 91.44 517 ARG A CA 1
ATOM 3958 C C . ARG A 1 517 ? 11.782 0.548 -9.100 1.00 91.44 517 ARG A C 1
ATOM 3960 O O . ARG A 1 517 ? 10.556 0.611 -9.084 1.00 91.44 517 ARG A O 1
ATOM 3967 N N . PHE A 1 518 ? 12.455 -0.590 -9.115 1.00 93.94 518 PHE A N 1
ATOM 3968 C CA . PHE A 1 518 ? 11.839 -1.910 -9.150 1.00 93.94 518 PHE A CA 1
ATOM 3969 C C . PHE A 1 518 ? 12.29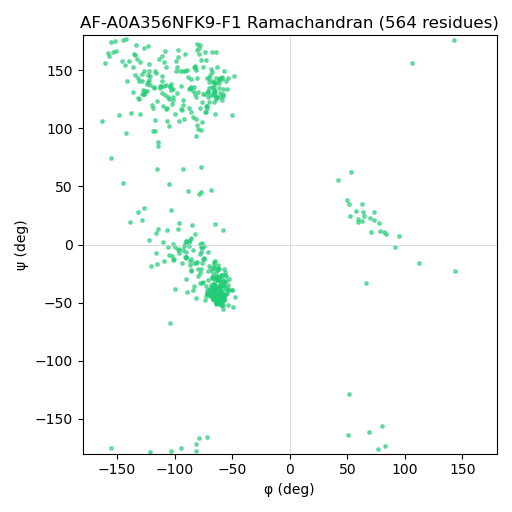8 -2.728 -7.948 1.00 93.94 518 PHE A C 1
ATOM 3971 O O . PHE A 1 518 ? 13.362 -2.470 -7.380 1.00 93.94 518 PHE A O 1
ATOM 3978 N N . ILE A 1 519 ? 11.484 -3.704 -7.565 1.00 93.19 519 ILE A N 1
ATOM 3979 C CA . ILE A 1 519 ? 11.768 -4.611 -6.452 1.00 93.19 519 ILE A CA 1
ATOM 3980 C C . ILE A 1 519 ? 13.044 -5.432 -6.705 1.00 93.19 519 ILE A C 1
ATOM 3982 O O . ILE A 1 519 ? 13.308 -5.845 -7.836 1.00 93.19 519 ILE A O 1
ATOM 3986 N N . ASP A 1 520 ? 13.837 -5.645 -5.651 1.00 87.31 520 ASP A N 1
ATOM 3987 C CA . ASP A 1 520 ? 15.046 -6.477 -5.686 1.00 87.31 520 ASP A CA 1
ATOM 3988 C C . ASP A 1 520 ? 15.400 -7.032 -4.292 1.00 87.31 520 ASP A C 1
ATOM 3990 O O . ASP A 1 520 ? 16.320 -6.551 -3.635 1.00 87.31 520 ASP A O 1
ATOM 3994 N N . SER A 1 521 ? 14.647 -8.027 -3.807 1.00 80.44 521 SER A N 1
ATOM 3995 C CA . SER A 1 521 ? 14.962 -8.814 -2.594 1.00 80.44 521 SER A CA 1
ATOM 3996 C C . SER A 1 521 ? 15.495 -7.992 -1.396 1.00 80.44 521 SER A C 1
ATOM 3998 O O . SER A 1 521 ? 16.580 -8.264 -0.875 1.00 80.44 521 SER A O 1
ATOM 4000 N N . GLY A 1 522 ? 14.753 -6.969 -0.952 1.00 78.81 522 GLY A N 1
ATOM 4001 C CA . GLY A 1 522 ? 15.116 -6.103 0.181 1.00 78.81 522 GLY A CA 1
ATOM 4002 C C . GLY A 1 522 ? 15.909 -4.857 -0.224 1.00 78.81 522 GLY A C 1
ATOM 4003 O O . GLY A 1 522 ? 16.241 -4.011 0.611 1.00 78.81 522 GLY A O 1
ATOM 4004 N N . ARG A 1 523 ? 16.216 -4.725 -1.514 1.00 85.44 523 ARG A N 1
ATOM 4005 C CA . ARG A 1 523 ? 16.763 -3.539 -2.171 1.00 85.44 523 ARG A CA 1
ATOM 4006 C C . ARG A 1 523 ? 15.813 -3.101 -3.284 1.00 85.44 523 ARG A C 1
ATOM 4008 O O . ARG A 1 523 ? 14.749 -3.676 -3.504 1.00 85.44 523 ARG A O 1
ATOM 4015 N N . HIS A 1 524 ? 16.208 -2.043 -3.979 1.00 87.88 524 HIS A N 1
ATOM 4016 C CA . HIS A 1 524 ? 15.588 -1.668 -5.238 1.00 87.88 524 HIS A CA 1
ATOM 4017 C C . HIS A 1 524 ? 16.655 -1.612 -6.320 1.00 87.88 524 HIS A C 1
ATOM 4019 O O . HIS A 1 524 ? 17.788 -1.194 -6.066 1.00 87.88 524 HIS A O 1
ATOM 4025 N N . LYS A 1 525 ? 16.259 -1.982 -7.531 1.00 88.69 525 LYS A N 1
ATOM 4026 C CA . LYS A 1 525 ? 17.057 -1.804 -8.739 1.00 88.69 525 LYS A CA 1
ATOM 4027 C C . LYS A 1 525 ? 16.468 -0.697 -9.600 1.00 88.69 525 LYS A C 1
ATOM 4029 O O . LYS A 1 525 ? 15.270 -0.420 -9.546 1.00 88.69 525 LYS A O 1
ATOM 4034 N N . SER A 1 526 ? 17.320 -0.045 -10.383 1.00 88.44 526 SER A N 1
ATOM 4035 C CA . SER A 1 526 ? 16.929 1.095 -11.221 1.00 88.44 526 SER A CA 1
ATOM 4036 C C . SER A 1 526 ? 16.312 0.696 -12.564 1.00 88.44 526 SER A C 1
ATOM 4038 O O . SER A 1 526 ? 15.661 1.512 -13.214 1.00 88.44 526 SER A O 1
ATOM 4040 N N . HIS A 1 527 ? 16.494 -0.561 -12.969 1.00 91.50 527 HIS A N 1
ATOM 4041 C CA . HIS A 1 527 ? 16.076 -1.094 -14.262 1.00 91.50 527 HIS A CA 1
ATOM 4042 C C . HIS A 1 527 ? 15.420 -2.459 -14.085 1.00 91.50 527 HIS A C 1
ATOM 4044 O O . HIS A 1 527 ? 15.733 -3.193 -13.150 1.00 91.50 527 HIS A O 1
AT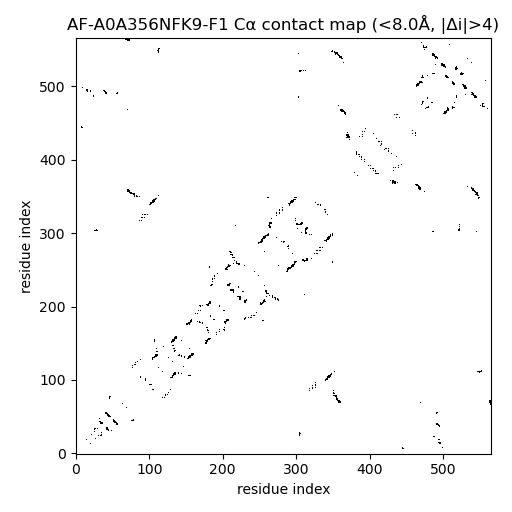OM 4050 N N . LEU A 1 528 ? 14.531 -2.792 -15.009 1.00 93.75 528 LEU A N 1
ATOM 4051 C CA . LEU A 1 528 ? 13.838 -4.065 -15.087 1.00 93.75 528 LEU A CA 1
ATOM 4052 C C . LEU A 1 528 ? 14.332 -4.839 -16.310 1.00 93.75 528 LEU A C 1
ATOM 4054 O O . LEU A 1 528 ? 14.554 -4.258 -17.372 1.00 93.75 528 LEU A O 1
ATOM 4058 N N . GLU A 1 529 ? 14.491 -6.148 -16.169 1.00 93.69 529 GLU A N 1
ATOM 4059 C CA . GLU A 1 529 ? 14.802 -7.053 -17.267 1.00 93.69 529 GLU A CA 1
ATOM 4060 C C . GLU A 1 529 ? 13.527 -7.282 -18.089 1.00 93.69 529 GLU A C 1
ATOM 4062 O O . GLU A 1 529 ? 12.494 -7.705 -17.568 1.00 93.69 529 GLU A O 1
ATOM 4067 N N . LEU A 1 530 ? 13.585 -6.977 -19.381 1.00 95.31 530 LEU A N 1
ATOM 4068 C CA . LEU A 1 530 ? 12.469 -6.969 -20.320 1.00 95.31 530 LEU A CA 1
ATOM 4069 C C . LEU A 1 530 ? 12.850 -7.666 -21.632 1.00 95.31 530 LEU A C 1
ATOM 4071 O O . LEU A 1 530 ? 14.022 -7.874 -21.955 1.00 95.31 530 LEU A O 1
ATOM 4075 N N . HIS A 1 531 ? 11.835 -8.029 -22.408 1.00 94.69 531 HIS A N 1
ATOM 4076 C CA . HIS A 1 531 ? 12.001 -8.627 -23.726 1.00 94.69 531 HIS A CA 1
ATOM 4077 C C . HIS A 1 531 ? 12.017 -7.550 -24.810 1.00 94.69 531 HIS A C 1
ATOM 4079 O O . HIS A 1 531 ? 11.290 -6.562 -24.713 1.00 94.69 531 HIS A O 1
ATOM 4085 N N . HIS A 1 532 ? 12.745 -7.788 -25.904 1.00 92.44 532 HIS A N 1
ATOM 4086 C CA . HIS A 1 532 ? 12.598 -6.967 -27.105 1.00 92.44 532 HIS A CA 1
ATOM 4087 C C . HIS A 1 532 ? 11.141 -6.946 -27.585 1.00 92.44 532 HIS A C 1
ATOM 4089 O O . HIS A 1 532 ? 10.448 -7.975 -27.580 1.00 92.44 532 HIS A O 1
ATOM 4095 N N . LEU A 1 533 ? 10.696 -5.773 -28.038 1.00 93.06 533 LEU A N 1
ATOM 4096 C CA . LEU A 1 533 ? 9.392 -5.615 -28.668 1.00 93.06 533 LEU A CA 1
ATOM 4097 C C . LEU A 1 533 ? 9.387 -6.297 -30.039 1.00 93.06 533 LEU A C 1
ATOM 4099 O O . LEU A 1 533 ? 10.310 -6.132 -30.836 1.00 93.06 533 LEU A O 1
ATOM 4103 N N . GLN A 1 534 ? 8.328 -7.053 -30.315 1.00 90.94 534 GLN A N 1
ATOM 4104 C CA . GLN A 1 534 ? 8.090 -7.668 -31.616 1.00 90.94 534 GLN A CA 1
ATOM 4105 C C . GLN A 1 534 ? 7.023 -6.835 -32.341 1.00 90.94 534 GLN A C 1
ATOM 4107 O O . GLN A 1 534 ? 5.920 -6.729 -31.815 1.00 90.94 534 GLN A O 1
ATOM 4112 N N . PRO A 1 535 ? 7.286 -6.269 -33.536 1.00 81.00 535 PRO A N 1
ATOM 4113 C CA . PRO A 1 535 ? 6.350 -5.349 -34.197 1.00 81.00 535 PRO A CA 1
ATOM 4114 C C . PRO A 1 535 ? 4.935 -5.903 -34.421 1.00 81.00 535 PRO A C 1
ATOM 4116 O O . PRO A 1 535 ? 3.980 -5.139 -34.494 1.00 81.00 535 PRO A O 1
ATOM 4119 N N . ALA A 1 536 ? 4.802 -7.226 -34.545 1.00 82.56 536 ALA A N 1
ATOM 4120 C CA . ALA A 1 536 ? 3.528 -7.898 -34.787 1.00 82.56 536 ALA A CA 1
ATOM 4121 C C . ALA A 1 536 ? 2.736 -8.229 -33.508 1.00 82.56 536 ALA A C 1
ATOM 4123 O O . ALA A 1 536 ? 1.556 -8.551 -33.611 1.00 82.56 536 ALA A O 1
ATOM 4124 N N . ASN A 1 537 ? 3.360 -8.166 -32.325 1.00 87.69 537 ASN A N 1
ATOM 4125 C CA . ASN A 1 537 ? 2.783 -8.675 -31.081 1.00 87.69 537 ASN A CA 1
ATOM 4126 C C . ASN A 1 537 ? 2.783 -7.600 -29.991 1.00 87.69 537 ASN A C 1
ATOM 4128 O O . ASN A 1 537 ? 3.817 -7.010 -29.677 1.00 87.69 537 ASN A O 1
ATOM 4132 N N . SER A 1 538 ? 1.628 -7.386 -29.359 1.00 92.94 538 SER A N 1
ATOM 4133 C CA . SER A 1 538 ? 1.524 -6.486 -28.210 1.00 92.94 538 SER A CA 1
ATOM 4134 C C . SER A 1 538 ? 2.336 -7.005 -27.024 1.00 92.94 538 SER A C 1
ATOM 4136 O O . SER A 1 538 ? 2.321 -8.195 -26.705 1.00 92.94 538 SER A O 1
ATOM 4138 N N . TYR A 1 539 ? 3.014 -6.098 -26.327 1.00 97.25 539 TYR A N 1
ATOM 4139 C CA . TYR A 1 539 ? 3.775 -6.417 -25.126 1.00 97.25 539 TYR A CA 1
ATOM 4140 C C . TYR A 1 539 ? 3.045 -5.873 -23.901 1.00 97.25 539 TYR A C 1
ATOM 4142 O O . TYR A 1 539 ? 2.844 -4.665 -23.796 1.00 97.25 539 TYR A O 1
ATOM 4150 N N . TRP A 1 540 ? 2.604 -6.762 -23.008 1.00 98.12 540 TRP A N 1
ATOM 4151 C CA . TRP A 1 540 ? 1.751 -6.411 -21.873 1.00 98.12 540 TRP A CA 1
ATOM 4152 C C . TRP A 1 540 ? 2.494 -6.562 -20.559 1.00 98.12 540 TRP A C 1
ATOM 4154 O O . TRP A 1 540 ? 3.163 -7.566 -20.306 1.00 98.12 540 TRP A O 1
ATOM 4164 N N . MET A 1 541 ? 2.306 -5.563 -19.712 1.00 98.31 541 MET A N 1
ATOM 4165 C CA . MET A 1 541 ? 2.886 -5.452 -18.387 1.00 98.31 541 MET A CA 1
ATOM 4166 C C . MET A 1 541 ? 1.769 -5.453 -17.347 1.00 98.31 541 MET A C 1
ATOM 4168 O O . MET A 1 541 ? 0.659 -4.987 -17.611 1.00 98.31 541 MET A O 1
ATOM 4172 N N . GLY A 1 542 ? 2.079 -5.973 -16.166 1.00 98.25 542 GLY A N 1
ATOM 4173 C CA . GLY A 1 542 ? 1.221 -5.941 -14.993 1.00 98.25 542 GLY A CA 1
ATOM 4174 C C . GLY A 1 542 ? 1.892 -5.151 -13.877 1.00 98.25 542 GLY A C 1
ATOM 4175 O O . GLY A 1 542 ? 3.079 -5.348 -13.617 1.00 98.25 542 GLY A O 1
ATOM 4176 N N . LEU A 1 543 ? 1.132 -4.280 -13.219 1.00 98.25 543 LEU A N 1
ATOM 4177 C CA . LEU A 1 543 ? 1.483 -3.658 -11.946 1.00 98.25 543 LEU A CA 1
ATOM 4178 C C . LEU A 1 543 ? 0.567 -4.245 -10.869 1.00 98.25 543 LEU A C 1
ATOM 4180 O O . LEU A 1 543 ? -0.661 -4.149 -10.954 1.00 98.25 543 LEU A O 1
ATOM 4184 N N . PHE A 1 544 ? 1.185 -4.890 -9.885 1.00 98.31 544 PHE A N 1
ATOM 4185 C CA . PHE A 1 544 ? 0.516 -5.707 -8.876 1.00 98.31 544 PHE A CA 1
ATOM 4186 C C . PHE A 1 544 ? 0.519 -5.017 -7.510 1.00 98.31 544 PHE A C 1
ATOM 4188 O O . PHE A 1 544 ? 1.256 -4.062 -7.267 1.00 98.31 544 PHE A O 1
ATOM 4195 N N . LEU A 1 545 ? -0.301 -5.537 -6.594 1.00 97.38 545 LEU A N 1
ATOM 4196 C CA . LEU A 1 545 ? -0.391 -5.090 -5.199 1.00 97.38 545 LEU A CA 1
ATOM 4197 C C . LEU A 1 545 ? -0.850 -3.624 -5.020 1.00 97.38 545 LEU A C 1
ATOM 4199 O O . LEU A 1 545 ? -0.648 -3.021 -3.964 1.00 97.38 545 LEU A O 1
ATOM 4203 N N . ALA A 1 546 ? -1.498 -3.051 -6.035 1.00 95.31 546 ALA A N 1
ATOM 4204 C CA . ALA A 1 546 ? -1.916 -1.649 -6.082 1.00 95.31 546 ALA A CA 1
ATOM 4205 C C . ALA A 1 546 ? -3.382 -1.406 -5.685 1.00 95.31 546 ALA A C 1
ATOM 4207 O O . ALA A 1 546 ? -3.908 -0.313 -5.893 1.00 95.31 546 ALA A O 1
ATOM 4208 N N . GLY A 1 547 ? -4.063 -2.387 -5.088 1.00 95.81 547 GLY A N 1
ATOM 4209 C CA . GLY A 1 547 ? -5.479 -2.236 -4.739 1.00 95.81 547 GLY A CA 1
ATOM 4210 C C . GLY A 1 547 ? -5.759 -1.331 -3.536 1.00 95.81 547 GLY A C 1
ATOM 4211 O O . GLY A 1 547 ? -6.897 -0.920 -3.333 1.00 95.81 547 GLY A O 1
ATOM 4212 N N . ALA A 1 548 ? -4.745 -0.955 -2.753 1.00 96.00 548 ALA A N 1
ATOM 4213 C CA . ALA A 1 548 ? -4.892 -0.006 -1.650 1.00 96.00 548 ALA A CA 1
ATOM 4214 C C . ALA A 1 548 ? -4.384 1.392 -2.046 1.00 96.00 548 ALA A C 1
ATOM 4216 O O . ALA A 1 548 ? -3.277 1.523 -2.570 1.00 96.00 548 ALA A O 1
ATOM 4217 N N . TYR A 1 549 ? -5.160 2.436 -1.730 1.00 95.19 549 TYR A N 1
ATOM 4218 C CA . TYR A 1 549 ? -4.864 3.870 -1.921 1.00 95.19 549 TYR A CA 1
ATOM 4219 C C . TYR A 1 549 ? -4.755 4.385 -3.367 1.00 95.19 549 TYR A C 1
ATOM 4221 O O . TYR A 1 549 ? -5.155 5.522 -3.627 1.00 95.19 549 TYR A O 1
ATOM 4229 N N . GLN A 1 550 ? -4.274 3.582 -4.319 1.00 94.94 550 GLN A N 1
ATOM 4230 C CA . GLN A 1 550 ? -3.867 4.095 -5.634 1.00 94.94 550 GLN A CA 1
ATOM 4231 C C . GLN A 1 550 ? -5.032 4.706 -6.420 1.00 94.94 550 GLN A C 1
ATOM 4233 O O . GLN A 1 550 ? -4.932 5.816 -6.940 1.00 94.94 550 GLN A O 1
ATOM 4238 N N . GLU A 1 551 ? -6.180 4.029 -6.453 1.00 92.69 551 GLU A N 1
ATOM 4239 C CA . GLU A 1 551 ? -7.326 4.473 -7.251 1.00 92.69 551 GLU A CA 1
ATOM 4240 C C . GLU A 1 551 ? -7.956 5.787 -6.778 1.00 92.69 551 GLU A C 1
ATOM 4242 O O . GLU A 1 551 ? -8.473 6.557 -7.600 1.00 92.69 551 GLU A O 1
ATOM 4247 N N . ILE A 1 552 ? -7.954 6.018 -5.460 1.00 90.69 552 ILE A N 1
ATOM 4248 C CA . ILE A 1 552 ? -8.546 7.211 -4.852 1.00 90.69 552 ILE A CA 1
ATOM 4249 C C . ILE A 1 552 ? -7.584 8.398 -4.888 1.00 90.69 552 ILE A C 1
ATOM 4251 O O . ILE A 1 552 ? -8.027 9.524 -5.101 1.00 90.69 552 ILE A O 1
ATOM 4255 N N . MET A 1 553 ? -6.282 8.154 -4.722 1.00 92.19 553 MET A N 1
ATOM 4256 C CA . MET A 1 553 ? -5.263 9.206 -4.743 1.00 92.19 553 MET A CA 1
ATOM 4257 C C . MET A 1 553 ? -4.862 9.629 -6.160 1.00 92.19 553 MET A C 1
ATOM 4259 O O . MET A 1 553 ? -4.263 10.689 -6.330 1.00 92.19 553 MET A O 1
ATOM 4263 N N . GLY A 1 554 ? -5.204 8.832 -7.175 1.00 90.38 554 GLY A N 1
ATOM 4264 C CA . GLY A 1 554 ? -4.874 9.115 -8.565 1.00 90.38 554 GLY A CA 1
ATOM 4265 C C . GLY A 1 554 ? -5.430 10.454 -9.060 1.00 90.38 554 GLY A C 1
ATOM 4266 O O . GLY A 1 554 ? -6.639 10.701 -8.996 1.00 90.38 554 GLY A O 1
ATOM 4267 N N . ASN A 1 555 ? -4.564 11.288 -9.635 1.00 89.88 555 ASN A N 1
ATOM 4268 C CA . ASN A 1 555 ? -4.908 12.594 -10.202 1.00 89.88 555 ASN A CA 1
ATOM 4269 C C . ASN A 1 555 ? -5.119 12.516 -11.730 1.00 89.88 555 ASN A C 1
ATOM 4271 O O . ASN A 1 555 ? -4.680 11.575 -12.386 1.00 89.88 555 ASN A O 1
ATOM 4275 N N . LEU A 1 556 ? -5.787 13.518 -12.303 1.00 90.94 556 LEU A N 1
ATOM 4276 C CA . LEU A 1 556 ? -5.995 13.717 -13.741 1.00 90.94 556 LEU A CA 1
ATOM 4277 C C . LEU A 1 556 ? -4.841 14.521 -14.366 1.00 90.94 556 LEU A C 1
ATOM 4279 O O . LEU A 1 556 ? -5.069 15.492 -15.092 1.00 90.94 556 LEU A O 1
ATOM 4283 N N . HIS A 1 557 ? -3.595 14.164 -14.047 1.00 91.38 557 HIS A N 1
ATOM 4284 C CA . HIS A 1 557 ? -2.435 14.821 -14.649 1.00 91.38 557 HIS A CA 1
ATOM 4285 C C . HIS A 1 557 ? -2.461 14.610 -16.173 1.00 91.38 557 HIS A C 1
ATOM 4287 O O . HIS A 1 557 ? -2.781 13.520 -16.649 1.00 91.38 557 HIS A O 1
ATOM 4293 N N . ASN A 1 558 ? -2.221 15.674 -16.944 1.00 93.62 558 ASN A N 1
ATOM 4294 C CA . ASN A 1 558 ? -2.417 15.711 -18.401 1.00 93.62 558 ASN A CA 1
ATOM 4295 C C . ASN A 1 558 ? -3.803 15.260 -18.896 1.00 93.62 558 ASN A C 1
ATOM 4297 O O . ASN A 1 558 ? -3.952 14.847 -20.043 1.00 93.62 558 ASN A O 1
ATOM 4301 N N . LEU A 1 559 ? -4.830 15.364 -18.044 1.00 92.56 559 LEU A N 1
ATOM 4302 C CA . LEU A 1 559 ? -6.201 14.933 -18.329 1.00 92.56 559 LEU A CA 1
ATOM 4303 C C . LEU A 1 559 ? -6.334 13.436 -18.656 1.00 92.56 559 LEU A C 1
ATOM 4305 O O . LEU A 1 559 ? -7.363 13.019 -19.191 1.00 92.56 559 LEU A O 1
ATOM 4309 N N . PHE A 1 560 ? -5.349 12.610 -18.288 1.00 90.94 560 PHE A N 1
ATOM 4310 C CA . PHE A 1 560 ? -5.517 11.162 -18.334 1.00 90.94 560 PHE A CA 1
ATOM 4311 C C . PHE A 1 560 ? -6.593 10.747 -17.326 1.00 90.94 560 PHE A C 1
ATOM 4313 O O . PHE A 1 560 ? -6.453 10.917 -16.113 1.00 90.94 560 PHE A O 1
ATOM 4320 N N . GLY A 1 561 ? -7.714 10.276 -17.874 1.00 87.88 561 GLY A N 1
ATOM 4321 C CA . GLY A 1 561 ? -8.936 9.954 -17.148 1.00 87.88 561 GLY A CA 1
ATOM 4322 C C . GLY A 1 561 ? -8.840 8.701 -16.281 1.00 87.88 561 GLY A C 1
ATOM 4323 O O . GLY A 1 561 ? -7.773 8.161 -15.999 1.00 87.88 561 GLY A O 1
ATOM 4324 N N . ARG A 1 562 ? -10.004 8.209 -15.847 1.00 84.44 562 ARG A N 1
ATOM 4325 C CA . ARG A 1 562 ? -10.070 6.927 -15.142 1.00 84.44 562 ARG A CA 1
ATOM 4326 C C . ARG A 1 562 ? -9.798 5.784 -16.113 1.00 84.44 562 ARG A C 1
ATOM 4328 O O . ARG A 1 562 ? -10.423 5.711 -17.165 1.00 84.44 562 ARG A O 1
ATOM 4335 N N . THR A 1 563 ? -8.918 4.882 -15.703 1.00 89.94 563 THR A N 1
ATOM 4336 C CA . THR A 1 563 ? -8.725 3.574 -16.324 1.00 89.94 563 THR A CA 1
ATOM 4337 C C . THR A 1 563 ? -10.033 2.787 -16.295 1.00 89.94 563 THR A C 1
ATOM 4339 O O . THR A 1 563 ? -10.787 2.869 -15.320 1.00 89.94 563 THR A O 1
ATOM 4342 N N . ASN A 1 564 ? -10.294 2.012 -17.347 1.00 91.06 564 ASN A N 1
ATOM 4343 C CA . ASN A 1 564 ? -11.366 1.024 -17.333 1.00 91.06 564 ASN A CA 1
ATOM 4344 C C . ASN A 1 564 ? -11.115 0.044 -16.178 1.00 91.06 564 ASN A C 1
ATOM 4346 O O . ASN A 1 564 ? -10.006 -0.473 -16.053 1.00 91.06 564 ASN A O 1
ATOM 4350 N N . ALA A 1 565 ? -12.123 -0.196 -15.340 1.00 92.44 565 ALA A N 1
ATOM 4351 C CA . ALA A 1 565 ? -12.021 -1.117 -14.214 1.00 92.44 565 ALA A CA 1
ATOM 4352 C C . ALA A 1 565 ? -13.109 -2.188 -14.308 1.00 92.44 565 ALA A C 1
ATOM 4354 O O . ALA A 1 565 ? -14.271 -1.844 -14.545 1.00 92.44 565 ALA A O 1
ATOM 4355 N N . VAL A 1 566 ? -12.723 -3.452 -14.133 1.00 92.19 566 VAL A N 1
ATOM 4356 C CA . VAL A 1 566 ? -13.603 -4.627 -14.251 1.00 92.19 566 VAL A CA 1
ATOM 4357 C C . VAL A 1 566 ? -13.535 -5.534 -13.045 1.00 92.19 566 VAL A C 1
ATOM 4359 O O . VAL A 1 566 ? -12.449 -5.598 -12.421 1.00 92.19 566 VAL A O 1
#

Secondary structure (DSSP, 8-state):
-PPPTT--TT-TTS--HHHHHHHTTHHHHSTTTEEE-TTS-EEE-TTGGGS--EEHHHHHHHHHTTT-PSSEEEE-HHHHHHHHHHHHHHHHHHHHHHT-SS-B--EEEGGG---HHHHHHHHHHHGGGT-EEEESSHHHHHHHHHH---SSS-EEE-S---HHHHHHHHHHHHTT--EEEEE-STTHHHHHHHHHHHHT---EEEEEBPPSSPPPGGGGGGSSTT-SS-B-HHHHHHHHHHHHHTT-GGGEEEEE----S-B--HHHHHHHHHHHHHHHHHHHHTT----EEE--S-B---SSS--SSSTT--SS-HHHHHHHHHHHHHHHHHTTTPPPPEEE---HHHHHSTTEEEEEEEEEEE----SPPPP-TT--HHHHHHHHHHHH--TTSHHHHHHHHHHHHHHHHHHHHTTSS-HHHHHHHHHHHHHHHHHHHHHHHT-SSPPPGGGHHHHHHT-EEEEESS-HHHH-HHHHHH-----EEESS-TTSPP-EEEEEE-SSSSTT-EE--EEETTEEES-EEEPPPBTTB-EEEEEES--SSHHHH---GGG--PPEE-

Mean predicted aligned error: 6.65 Å

Nearest PDB structures (foldseek):
  3n2o-assembly2_C  TM=9.331E-01  e=2.884E-58  Vibrio vulnificus YJ016
  3nzq-assembly1_A  TM=9.408E-01  e=1.813E-55  Escherichia coli K-12
  3nzp-assembly2_A-2  TM=9.417E-01  e=3.910E-48  Campylobacter jejuni subsp. jejuni NCTC 11168 = ATCC 700819
  3nzp-assembly2_B  TM=9.428E-01  e=2.888E-47  Campylobacter jejuni subsp. jejuni NCTC 11168 = ATCC 700819
  6n2f-assembly1_B  TM=8.496E-01  e=9.993E-19  Arabidopsis thaliana

pLDDT: mean 91.37, std 11.31, range [22.25, 98.75]

Radius of gyration: 28.74 Å; Cα contacts (8 Å, |Δi|>4): 1137; chains: 1; bounding box: 74×51×82 Å

Foldseek 3Di:
DDDDPDPFPPPFPQFAQVVLCVQLVCVFQVPQAWGADRQRFIWGFLQGPVGDIDGPVVVVVVVVVVVADPQEKEFRLSNLLNLLVVLQVLLVVLCVVQVAPAHAAEEAECLFPVDPVNLLSCLVSSVVRLHAYEYQDLVSLVSRLVRNPRLSHEYEYHHDDDLVNLLSQFVSVVVSHQYEDEAFFLVVLVSQLVSCVVVVHHHQYEYEAADCQAADDPFRCCHHPNHPTGAYPVSVVVSCVSCVVSVNLQSHAEYEYDNGAARAEVVSLLSRLLRQLLVQLVSVVSPRLYAEYEDEEHPHRQQQSQCHSFSNHHVDDSSRSSNSNRVSNCVSCVVRVHRRHHYYYNHNLSSFQFRIKGKWWFPDKAFFQQDQDDDDPPQDPLLVQLVVLLVPDDLVCLLVSLVSLVVSLVVLVVCVVVVNDDPVNNSNSSNSSSNSLVVSVVSVSPDSDDDPPSNVVSLVRRAMETEIADFCLAFPVCCLPPVHEWSKDWSRPSSGFQDGWYWYAYPAPDPSSTGQWYRDSSGTGRTRRHHDDDPVDITMMMTGSRRTNRNVSRDCHVPRDDRHYD